Protein AF-A0A7V4NNM3-F1 (afdb_monomer_lite)

pLDDT: mean 89.46, std 8.43, range [30.0, 97.5]

Secondary structure (DSSP, 8-state):
----SPPTTS-SGGGTS-SGGGEEEEEPB-S-HHHHHHHHHHHHHS--TTSB-GGG---TTTSPPPPSS-TTS-HHHHHHHTS--TTTB-HHHHHHHTTS-HHHHHHHHHHHHH--GGGGGGGGGGEE--EETTEE-SB-EETTEEPEEEEEEEEE-TTS-EEEEEPPTT--PPP-----SSSEEEEEEEGGGS----TTGGGSSEEEEEEE--SS-----GGGGSTTT-HHHHHHHTTTTSPPP--SS---PPPSS---EETTEEHHHHHHHHHTTEEEE-SS----TTSBHHHHHHHHHTTSSS---HHHHHHHTT-GGGTTSBGGGS-HHHHHHHHHHHHHTT--SEEEEESTTTT--HHHHHHHHHHHHHHHHTT-EEEEE-S-HHHHHHH-SSEEEEETTEEEEEE-HHHHHHTT--SEEEEEEESSSPPPGGGGTTSTTEEEEEEETTEEEEEES-HHHHHHHHHHHHHHTT--EEEEEEE---HHHHHHHHHSSPPP--

Sequence (506 aa):
CHKPCTVSGGGKSEISKSLRDAIIYGPLFVADLKADLDQVEALLARDYSDRLQPHLRQDYSKKKSRPVLDPSRSLGSVIKMFTPSASEFTPAYNAWLKTIPTRILTLLFAVKRFAQPAWGSAWREHFTVDIINGAPGHQLKIDGRAIIASYLRVGVAADGAWRTYKLRQDFAPAVKVQMEDDITASVTVPTAWLPPLAYDVARQPAAKLAQNCEARLFQRPDDAVHRGQDKQAESDLAGENGSVFVSNFEPLTAADAGDVVVLGRRWATDAAAIRQRIGVALQETQLSEKLTVQETVALFRSFYRAGRAVGDVVAAVQLEEKRGARVGTLSGGQKQRLAVACALVGDPELLFLDEPTTGLDPQSRRQLWDLVEEFKGAGRSVVLTTHYMDEAERLCDRVAVVDHGQVIALGTPRELIASIGAAHIVHFRVEGAIPDATGFAALPGVRHARAAEGGVELAVAAVHETIPALLAELDRRALPLAQLTTHSPTLEDVFVSLTGRHLRDG

Radius of gyration: 37.38 Å; chains: 1; bounding box: 77×63×116 Å

Structure (mmCIF, N/CA/C/O backbone):
data_AF-A0A7V4NNM3-F1
#
_entry.id   AF-A0A7V4NNM3-F1
#
loop_
_atom_site.group_PDB
_atom_site.id
_atom_site.type_symbol
_atom_site.label_atom_id
_atom_site.label_alt_id
_atom_site.label_comp_id
_atom_site.label_asym_id
_atom_site.label_entity_id
_atom_site.label_seq_id
_atom_site.pdbx_PDB_ins_code
_atom_site.Cartn_x
_atom_site.Cartn_y
_atom_site.Cartn_z
_atom_site.occupancy
_atom_site.B_iso_or_equiv
_atom_site.auth_seq_id
_atom_site.auth_comp_id
_atom_site.auth_asym_id
_atom_site.auth_atom_id
_atom_site.pdbx_PDB_model_num
ATOM 1 N N . CYS A 1 1 ? 26.672 -15.758 -11.160 1.00 89.38 1 CYS A N 1
ATOM 2 C CA . CYS A 1 1 ? 27.548 -14.945 -10.287 1.00 89.38 1 CYS A CA 1
ATOM 3 C C . CYS A 1 1 ? 27.488 -15.512 -8.875 1.00 89.38 1 CYS A C 1
ATOM 5 O O . CYS A 1 1 ? 26.427 -16.001 -8.519 1.00 89.38 1 CYS A O 1
ATOM 7 N N . HIS A 1 2 ? 28.576 -15.422 -8.107 1.00 91.81 2 HIS A N 1
ATOM 8 C CA . HIS A 1 2 ? 28.672 -15.887 -6.716 1.00 91.81 2 HIS A CA 1
ATOM 9 C C . HIS A 1 2 ? 29.002 -14.685 -5.814 1.00 91.81 2 HIS A C 1
ATOM 11 O O . HIS A 1 2 ? 29.888 -13.904 -6.170 1.00 91.81 2 HIS A O 1
ATOM 17 N N . LYS A 1 3 ? 28.287 -14.502 -4.693 1.00 94.69 3 LYS A N 1
ATOM 18 C CA . LYS A 1 3 ? 28.455 -13.356 -3.772 1.00 94.69 3 LYS A CA 1
ATOM 19 C C . LYS A 1 3 ? 28.667 -13.829 -2.323 1.00 94.69 3 LYS A C 1
ATOM 21 O O . LYS A 1 3 ? 27.726 -13.804 -1.533 1.00 94.69 3 LYS A O 1
ATOM 26 N N . PRO A 1 4 ? 29.883 -14.286 -1.975 1.00 93.12 4 PRO A N 1
ATOM 27 C CA . PRO A 1 4 ? 30.187 -14.808 -0.646 1.00 93.12 4 PRO A CA 1
ATOM 28 C C . PRO A 1 4 ? 30.465 -13.694 0.374 1.00 93.12 4 PRO A C 1
ATOM 30 O O . PRO A 1 4 ? 30.670 -12.536 0.004 1.00 93.12 4 PRO A O 1
ATOM 33 N N . CYS A 1 5 ? 30.515 -14.068 1.658 1.00 92.44 5 CYS A N 1
ATOM 34 C CA . CYS A 1 5 ? 31.070 -13.270 2.764 1.00 92.44 5 CYS A CA 1
ATOM 35 C C . CYS A 1 5 ? 30.582 -11.810 2.811 1.00 92.44 5 CYS A C 1
ATOM 37 O O . CYS A 1 5 ? 31.355 -10.888 3.062 1.00 92.44 5 CYS A O 1
ATOM 39 N N . THR A 1 6 ? 29.299 -11.590 2.524 1.00 91.00 6 THR A N 1
ATOM 40 C CA . THR A 1 6 ? 28.697 -10.255 2.509 1.00 91.00 6 THR A CA 1
ATOM 41 C C . THR A 1 6 ? 28.012 -9.996 3.845 1.00 91.00 6 THR A C 1
ATOM 43 O O . THR A 1 6 ? 27.097 -10.726 4.215 1.00 91.00 6 THR A O 1
ATOM 46 N N . VAL A 1 7 ? 28.447 -8.955 4.559 1.00 88.06 7 VAL A N 1
ATOM 47 C CA . VAL A 1 7 ? 27.831 -8.532 5.828 1.00 88.06 7 VAL A CA 1
ATOM 48 C C . VAL A 1 7 ? 26.371 -8.109 5.639 1.00 88.06 7 VAL A C 1
ATOM 50 O O . VAL A 1 7 ? 25.954 -7.744 4.535 1.00 88.06 7 VAL A O 1
ATOM 53 N N . SER A 1 8 ? 25.597 -8.116 6.729 1.00 81.69 8 SER A N 1
ATOM 54 C CA . SER A 1 8 ? 24.226 -7.591 6.726 1.00 81.69 8 SER A CA 1
ATOM 55 C C . SER A 1 8 ? 24.191 -6.151 6.194 1.00 81.69 8 SER A C 1
ATOM 57 O O . SER A 1 8 ? 25.093 -5.358 6.462 1.00 81.69 8 SER A O 1
ATOM 59 N N . GLY A 1 9 ? 23.193 -5.835 5.365 1.00 83.88 9 GLY A N 1
ATOM 60 C CA . GLY A 1 9 ? 23.110 -4.570 4.622 1.00 83.88 9 GLY A CA 1
ATOM 61 C C . GLY A 1 9 ? 23.984 -4.494 3.357 1.00 83.88 9 GLY A C 1
ATOM 62 O O . GLY A 1 9 ? 23.737 -3.655 2.498 1.00 83.88 9 GLY A O 1
ATOM 63 N N . GLY A 1 10 ? 24.941 -5.408 3.155 1.00 85.00 10 GLY A N 1
ATOM 64 C CA . GLY A 1 10 ? 25.767 -5.480 1.937 1.00 85.00 10 GLY A CA 1
ATOM 65 C C . GLY A 1 10 ? 25.042 -6.046 0.702 1.00 85.00 10 GLY A C 1
ATOM 66 O O . GLY A 1 10 ? 25.626 -6.174 -0.383 1.00 85.00 10 GLY A O 1
ATOM 67 N N . GLY A 1 11 ? 23.768 -6.416 0.860 1.00 88.12 11 GLY A N 1
ATOM 68 C CA . GLY A 1 11 ? 22.876 -6.825 -0.221 1.00 88.12 11 GLY A CA 1
ATOM 69 C C . GLY A 1 11 ? 23.237 -8.167 -0.855 1.00 88.12 11 GLY A C 1
ATOM 70 O O . GLY A 1 11 ? 23.319 -8.249 -2.080 1.00 88.12 11 GLY A O 1
ATOM 71 N N . LYS A 1 12 ? 23.512 -9.210 -0.058 1.00 91.31 12 LYS A N 1
ATOM 72 C CA . LYS A 1 12 ? 23.773 -10.576 -0.560 1.00 91.31 12 LYS A CA 1
ATOM 73 C C . LYS A 1 12 ? 22.694 -11.012 -1.558 1.00 91.31 12 LYS A C 1
ATOM 75 O O . LYS A 1 12 ? 23.006 -11.243 -2.724 1.00 91.31 12 LYS A O 1
ATOM 80 N N . SER A 1 13 ? 21.435 -11.004 -1.126 1.00 86.25 13 SER A N 1
ATOM 81 C CA . SER A 1 13 ? 20.288 -11.479 -1.909 1.00 86.25 13 SER A CA 1
ATOM 82 C C . SER A 1 13 ? 19.902 -10.544 -3.069 1.00 86.25 13 SER A C 1
ATOM 84 O O . SER A 1 13 ? 19.242 -10.965 -4.015 1.00 86.25 13 SER A O 1
ATOM 86 N N . GLU A 1 14 ? 20.401 -9.300 -3.100 1.00 90.62 14 GLU A N 1
ATOM 87 C CA . GLU A 1 14 ? 20.203 -8.382 -4.240 1.00 90.62 14 GLU A CA 1
ATOM 88 C C . GLU A 1 14 ? 20.762 -8.951 -5.557 1.00 90.62 14 GLU A C 1
ATOM 90 O O . GLU A 1 14 ? 20.300 -8.614 -6.650 1.00 90.62 14 GLU A O 1
ATOM 95 N N . ILE A 1 15 ? 21.743 -9.863 -5.482 1.00 92.94 15 ILE A N 1
ATOM 96 C CA . ILE A 1 15 ? 22.307 -10.504 -6.673 1.00 92.94 15 ILE A CA 1
ATOM 97 C C . ILE A 1 15 ? 21.278 -11.350 -7.431 1.00 92.94 15 ILE A C 1
ATOM 99 O O . ILE A 1 15 ? 21.350 -11.418 -8.661 1.00 92.94 15 ILE A O 1
ATOM 103 N N . SER A 1 16 ? 20.294 -11.937 -6.744 1.00 90.88 16 SER A N 1
ATOM 104 C CA . SER A 1 16 ? 19.232 -12.760 -7.334 1.00 90.88 16 SER A CA 1
ATOM 105 C C . SER A 1 16 ? 17.906 -12.008 -7.499 1.00 90.88 16 SER A C 1
ATOM 107 O O . SER A 1 16 ? 17.182 -12.327 -8.439 1.00 90.88 16 SER A O 1
ATOM 109 N N . LYS A 1 17 ? 17.635 -10.945 -6.721 1.00 88.62 17 LYS A N 1
ATOM 110 C CA . LYS A 1 17 ? 16.397 -10.136 -6.821 1.00 88.62 17 LYS A CA 1
ATOM 111 C C . LYS A 1 17 ? 16.133 -9.547 -8.208 1.00 88.62 17 LYS A C 1
ATOM 113 O O . LYS A 1 17 ? 17.048 -9.112 -8.904 1.00 88.62 17 LYS A O 1
ATOM 118 N N . SER A 1 18 ? 14.875 -9.489 -8.624 1.00 88.19 18 SER A N 1
ATOM 119 C CA . SER A 1 18 ? 14.487 -8.921 -9.918 1.00 88.19 18 SER A CA 1
ATOM 120 C C . SER A 1 18 ? 14.916 -7.450 -10.051 1.00 88.19 18 SER A C 1
ATOM 122 O O . SER A 1 18 ? 14.634 -6.618 -9.199 1.00 88.19 18 SER A O 1
ATOM 124 N N . LEU A 1 19 ? 15.581 -7.105 -11.162 1.00 91.38 19 LEU A N 1
ATOM 125 C CA . LEU A 1 19 ? 15.876 -5.701 -11.483 1.00 91.38 19 LEU A CA 1
ATOM 126 C C . LEU A 1 19 ? 14.632 -4.971 -12.015 1.00 91.38 19 LEU A C 1
ATOM 128 O O . LEU A 1 19 ? 14.621 -3.745 -12.041 1.00 91.38 19 LEU A O 1
ATOM 132 N N . ARG A 1 20 ? 13.595 -5.697 -12.463 1.00 87.50 20 ARG A N 1
ATOM 133 C CA . ARG A 1 20 ? 12.397 -5.092 -13.071 1.00 87.50 20 ARG A CA 1
ATOM 134 C C . ARG A 1 20 ? 11.680 -4.165 -12.097 1.00 87.50 20 ARG A C 1
ATOM 136 O O . ARG A 1 20 ? 11.229 -3.108 -12.520 1.00 87.50 20 ARG A O 1
ATOM 143 N N . ASP A 1 21 ? 11.650 -4.531 -10.821 1.00 84.50 21 ASP A N 1
ATOM 144 C CA . ASP A 1 21 ? 10.957 -3.782 -9.769 1.00 84.50 21 ASP A CA 1
ATOM 145 C C . ASP A 1 21 ? 11.678 -2.476 -9.409 1.00 84.50 21 ASP A C 1
ATOM 147 O O . ASP A 1 21 ? 11.067 -1.535 -8.913 1.00 84.50 21 ASP A O 1
ATOM 151 N N . ALA A 1 22 ? 12.966 -2.368 -9.753 1.00 89.12 22 ALA A N 1
ATOM 152 C CA . ALA A 1 22 ? 13.746 -1.143 -9.611 1.00 89.12 22 ALA A CA 1
ATOM 153 C C . ALA A 1 22 ? 13.668 -0.218 -10.843 1.00 89.12 22 ALA A C 1
ATOM 155 O O . ALA A 1 22 ? 14.171 0.910 -10.789 1.00 89.12 22 ALA A O 1
ATOM 156 N N . ILE A 1 23 ? 13.085 -0.673 -11.963 1.00 91.81 23 ILE A N 1
ATOM 157 C CA . ILE A 1 23 ? 12.969 0.138 -13.180 1.00 91.81 23 ILE A CA 1
ATOM 158 C C . ILE A 1 23 ? 11.853 1.162 -13.012 1.00 91.81 23 ILE A C 1
ATOM 160 O O . ILE A 1 23 ? 10.683 0.833 -12.835 1.00 91.81 23 ILE A O 1
ATOM 164 N N . ILE A 1 24 ? 12.228 2.425 -13.167 1.00 93.00 24 ILE A N 1
ATOM 165 C CA . ILE A 1 24 ? 11.312 3.556 -13.197 1.00 93.00 24 ILE A CA 1
ATOM 166 C C . ILE A 1 24 ? 10.901 3.783 -14.650 1.00 93.00 24 ILE A C 1
ATOM 168 O O . ILE A 1 24 ? 11.754 3.921 -15.530 1.00 93.00 24 ILE A O 1
ATOM 172 N N . TYR A 1 25 ? 9.600 3.854 -14.906 1.00 92.25 25 TYR A N 1
ATOM 173 C CA . TYR A 1 25 ? 9.062 4.225 -16.211 1.00 92.25 25 TYR A CA 1
ATOM 174 C C . TYR A 1 25 ? 8.591 5.671 -16.157 1.00 92.25 25 TYR A C 1
ATOM 176 O O . TYR A 1 25 ? 7.799 6.040 -15.294 1.00 92.25 25 TYR A O 1
ATOM 184 N N . GLY A 1 26 ? 9.099 6.499 -17.063 1.00 92.50 26 GLY A N 1
ATOM 185 C CA . GLY A 1 26 ? 8.789 7.923 -17.077 1.00 92.50 26 GLY A CA 1
ATOM 186 C C . GLY A 1 26 ? 8.954 8.539 -18.458 1.00 92.50 26 GLY A C 1
ATOM 187 O O . GLY A 1 26 ? 9.427 7.870 -19.380 1.00 92.50 26 GLY A O 1
ATOM 188 N N . PRO A 1 27 ? 8.553 9.803 -18.634 1.00 92.62 27 PRO A N 1
ATOM 189 C CA . PRO A 1 27 ? 8.639 10.451 -19.929 1.00 92.62 27 PRO A CA 1
ATOM 190 C C . PRO A 1 27 ? 10.078 10.665 -20.390 1.00 92.62 27 PRO A C 1
ATOM 192 O O . PRO A 1 27 ? 10.969 10.940 -19.587 1.00 92.62 27 PRO A O 1
ATOM 195 N N . LEU A 1 28 ? 10.292 10.592 -21.702 1.00 93.12 28 LEU A N 1
ATOM 196 C CA . LEU A 1 28 ? 11.546 11.007 -22.311 1.00 93.12 28 LEU A CA 1
ATOM 197 C C . LEU A 1 28 ? 11.582 12.532 -22.458 1.00 93.12 28 LEU A C 1
ATOM 199 O O . LEU A 1 28 ? 10.676 13.112 -23.053 1.00 93.12 28 LEU A O 1
ATOM 203 N N . PHE A 1 29 ? 12.638 13.167 -21.949 1.00 91.56 29 PHE A N 1
ATOM 204 C CA . PHE A 1 29 ? 12.777 14.622 -21.970 1.00 91.56 29 PHE A CA 1
ATOM 205 C C . PHE A 1 29 ? 13.749 15.117 -23.048 1.00 91.56 29 PHE A C 1
ATOM 207 O O . PHE A 1 29 ? 14.771 14.480 -23.314 1.00 91.56 29 PHE A O 1
ATOM 214 N N . VAL A 1 30 ? 13.437 16.278 -23.623 1.00 94.31 30 VAL A N 1
ATOM 215 C CA . VAL A 1 30 ? 14.280 17.068 -24.532 1.00 94.31 30 VAL A CA 1
ATOM 216 C C . VAL A 1 30 ? 14.499 18.466 -23.958 1.00 94.31 30 VAL A C 1
ATOM 218 O O . VAL A 1 30 ? 13.657 18.972 -23.217 1.00 94.31 30 VAL A O 1
ATOM 221 N N . ALA A 1 31 ? 15.636 19.086 -24.275 1.00 92.62 31 ALA A N 1
ATOM 222 C CA . ALA A 1 31 ? 15.941 20.428 -23.780 1.00 92.62 31 ALA A CA 1
ATOM 223 C C . ALA A 1 31 ? 15.226 21.484 -24.633 1.00 92.62 31 ALA A C 1
ATOM 225 O O . ALA A 1 31 ? 14.390 22.223 -24.127 1.00 92.62 31 ALA A O 1
ATOM 226 N N . ASP A 1 32 ? 15.507 21.475 -25.935 1.00 94.88 32 ASP A N 1
ATOM 227 C CA . ASP A 1 32 ? 14.844 22.282 -26.956 1.00 94.88 32 ASP A CA 1
ATOM 228 C C . ASP A 1 32 ? 14.582 21.363 -28.146 1.00 94.88 32 ASP A C 1
ATOM 230 O O . ASP A 1 32 ? 15.518 20.937 -28.823 1.00 94.88 32 ASP A O 1
ATOM 234 N N . LEU A 1 33 ? 13.315 21.020 -28.389 1.00 95.44 33 LEU A N 1
ATOM 235 C CA . LEU A 1 33 ? 12.968 20.050 -29.424 1.00 95.44 33 LEU A CA 1
ATOM 236 C C . LEU A 1 33 ? 13.499 20.464 -30.802 1.00 95.44 33 LEU A C 1
ATOM 238 O O . LEU A 1 33 ? 14.000 19.615 -31.537 1.00 95.44 33 LEU A O 1
ATOM 242 N N . LYS A 1 34 ? 13.392 21.747 -31.163 1.00 95.00 34 LYS A N 1
ATOM 243 C CA . LYS A 1 34 ? 13.768 22.214 -32.498 1.00 95.00 34 LYS A CA 1
ATOM 244 C C . LYS A 1 34 ? 15.278 22.111 -32.679 1.00 95.00 34 LYS A C 1
ATOM 246 O O . LYS A 1 34 ? 15.725 21.448 -33.612 1.00 95.00 34 LYS A O 1
ATOM 251 N N . ALA A 1 35 ? 16.041 22.700 -31.759 1.00 96.25 35 ALA A N 1
ATOM 252 C CA . ALA A 1 35 ? 17.501 22.688 -31.818 1.00 96.25 35 ALA A CA 1
ATOM 253 C C . ALA A 1 35 ? 18.083 21.268 -31.687 1.00 96.25 35 ALA A C 1
ATOM 255 O O . ALA A 1 35 ? 19.130 20.955 -32.262 1.00 96.25 35 ALA A O 1
ATOM 256 N N . ASP A 1 36 ? 17.411 20.394 -30.936 1.00 97.19 36 ASP A N 1
ATOM 257 C CA . ASP A 1 36 ? 17.840 19.012 -30.745 1.00 97.19 36 ASP A CA 1
ATOM 258 C C . ASP A 1 36 ? 17.558 18.157 -31.984 1.00 97.19 36 ASP A C 1
ATOM 260 O O . ASP A 1 36 ? 18.411 17.361 -32.384 1.00 97.19 36 ASP A O 1
ATOM 264 N N . LEU A 1 37 ? 16.403 18.346 -32.633 1.00 96.88 37 LEU A N 1
ATOM 265 C CA . LEU A 1 37 ? 16.076 17.673 -33.890 1.00 96.88 37 LEU A CA 1
ATOM 266 C C . LEU A 1 37 ? 16.974 18.129 -35.044 1.00 96.88 37 LEU A C 1
ATOM 268 O O . LEU A 1 37 ? 17.364 17.285 -35.843 1.00 96.88 37 LEU A O 1
ATOM 272 N N . ASP A 1 38 ? 17.370 19.404 -35.097 1.00 97.12 38 ASP A N 1
ATOM 273 C CA . ASP A 1 38 ? 18.313 19.909 -36.110 1.00 97.12 38 ASP A CA 1
ATOM 274 C C . ASP A 1 38 ? 19.670 19.190 -36.016 1.00 97.12 38 ASP A C 1
ATOM 276 O O . ASP A 1 38 ? 20.254 18.772 -37.018 1.00 97.12 38 ASP A O 1
ATOM 280 N N . GLN A 1 39 ? 20.155 18.964 -34.791 1.00 97.44 39 GLN A N 1
ATOM 281 C CA . GLN A 1 39 ? 21.373 18.187 -34.564 1.00 97.44 39 GLN A CA 1
ATOM 282 C C . GLN A 1 39 ? 21.190 16.713 -34.931 1.00 97.44 39 GLN A C 1
ATOM 284 O O . GLN A 1 39 ? 22.080 16.121 -35.538 1.00 97.44 39 GLN A O 1
ATOM 289 N N . VAL A 1 40 ? 20.048 16.107 -34.591 1.00 97.25 40 VAL A N 1
ATOM 290 C CA . VAL A 1 40 ? 19.744 14.723 -34.987 1.00 97.25 40 VAL A CA 1
ATOM 291 C C . VAL A 1 40 ? 19.705 14.586 -36.506 1.00 97.25 40 VAL A C 1
ATOM 293 O O . VAL A 1 40 ? 20.290 13.649 -37.040 1.00 97.25 40 VAL A O 1
ATOM 296 N N . GLU A 1 41 ? 19.085 15.524 -37.211 1.00 96.38 41 GLU A N 1
ATOM 297 C CA . GLU A 1 41 ? 19.010 15.545 -38.669 1.00 96.38 41 GLU A CA 1
ATOM 298 C C . GLU A 1 41 ? 20.401 15.630 -39.313 1.00 96.38 41 GLU A C 1
ATOM 300 O O . GLU A 1 41 ? 20.710 14.848 -40.215 1.00 96.38 41 GLU A O 1
ATOM 305 N N . ALA A 1 42 ? 21.294 16.464 -38.770 1.00 96.38 42 ALA A N 1
ATOM 306 C CA . ALA A 1 42 ? 22.690 16.515 -39.201 1.00 96.38 42 ALA A CA 1
ATOM 307 C C . ALA A 1 42 ? 23.422 15.172 -39.005 1.00 96.38 42 ALA A C 1
ATOM 309 O O . ALA A 1 42 ? 24.207 14.759 -39.862 1.00 96.38 42 ALA A O 1
ATOM 310 N N . LEU A 1 43 ? 23.149 14.450 -37.909 1.00 96.62 43 LEU A N 1
ATOM 311 C CA . LEU A 1 43 ? 23.678 13.095 -37.710 1.00 96.62 43 LEU A CA 1
ATOM 312 C C . LEU A 1 43 ? 23.086 12.110 -38.728 1.00 96.62 43 LEU A C 1
ATOM 314 O O . LEU A 1 43 ? 23.807 11.290 -39.285 1.00 96.62 43 LEU A O 1
ATOM 318 N N . LEU A 1 44 ? 21.789 12.183 -39.016 1.00 94.94 44 LEU A N 1
ATOM 319 C CA . LEU A 1 44 ? 21.147 11.297 -39.990 1.00 94.94 44 LEU A CA 1
ATOM 320 C C . LEU A 1 44 ? 21.673 11.502 -41.421 1.00 94.94 44 LEU A C 1
ATOM 322 O O . LEU A 1 44 ? 21.756 10.526 -42.170 1.00 94.94 44 LEU A O 1
ATOM 326 N N . ALA A 1 45 ? 22.050 12.733 -41.774 1.00 92.75 45 ALA A N 1
ATOM 327 C CA . ALA A 1 45 ? 22.563 13.104 -43.092 1.00 92.75 45 ALA A CA 1
ATOM 328 C C . ALA A 1 45 ? 24.066 12.820 -43.296 1.00 92.75 45 ALA A C 1
ATOM 330 O O . ALA A 1 45 ? 24.530 12.777 -44.437 1.00 92.75 45 ALA A O 1
ATOM 331 N N . ARG A 1 46 ? 24.846 12.626 -42.221 1.00 92.88 46 ARG A N 1
ATOM 332 C CA . ARG A 1 46 ? 26.300 12.402 -42.304 1.00 92.88 46 ARG A CA 1
ATOM 333 C C . ARG A 1 46 ? 26.631 11.092 -43.035 1.00 92.88 46 ARG A C 1
ATOM 335 O O . ARG A 1 46 ? 26.065 10.041 -42.741 1.00 92.88 46 ARG A O 1
ATOM 342 N N . ASP A 1 47 ? 27.637 11.115 -43.914 1.00 89.94 47 ASP A N 1
ATOM 343 C CA . ASP A 1 47 ? 28.244 9.883 -44.437 1.00 89.94 47 ASP A CA 1
ATOM 344 C C . ASP A 1 47 ? 29.136 9.233 -43.370 1.00 89.94 47 ASP A C 1
ATOM 346 O O . ASP A 1 47 ? 30.018 9.864 -42.795 1.00 89.94 47 ASP A O 1
ATOM 350 N N . TYR A 1 48 ? 28.904 7.952 -43.098 1.00 91.81 48 TYR A N 1
ATOM 351 C CA . TYR A 1 48 ? 29.601 7.169 -42.078 1.00 91.81 48 TYR A CA 1
ATOM 352 C C . TYR A 1 48 ? 30.642 6.201 -42.646 1.00 91.81 48 TYR A C 1
ATOM 354 O O . TYR A 1 48 ? 31.079 5.293 -41.932 1.00 91.81 48 TYR A O 1
ATOM 362 N N . SER A 1 49 ? 31.009 6.322 -43.920 1.00 88.50 49 SER A N 1
ATOM 363 C CA . SER A 1 49 ? 31.960 5.418 -44.583 1.00 88.50 49 SER A CA 1
ATOM 364 C C . SER A 1 49 ? 33.386 5.522 -44.011 1.00 88.50 49 SER A C 1
ATOM 366 O O . SER A 1 49 ? 34.143 4.548 -44.022 1.00 88.50 49 SER A O 1
ATOM 368 N N . ASP A 1 50 ? 33.725 6.661 -43.406 1.00 89.69 50 ASP A N 1
ATOM 369 C CA . ASP A 1 50 ? 35.018 6.958 -42.778 1.00 89.69 50 ASP A CA 1
ATOM 370 C C . ASP A 1 50 ? 35.220 6.329 -41.384 1.00 89.69 50 ASP A C 1
ATOM 372 O O . ASP A 1 50 ? 36.359 6.245 -40.909 1.00 89.69 50 ASP A O 1
ATOM 376 N N . ARG A 1 51 ? 34.139 5.859 -40.740 1.00 92.62 51 ARG A N 1
ATOM 377 C CA . ARG A 1 51 ? 34.117 5.484 -39.313 1.00 92.62 51 ARG A CA 1
ATOM 378 C C . ARG A 1 51 ? 35.064 4.344 -38.938 1.00 92.62 51 ARG A C 1
ATOM 380 O O . ARG A 1 51 ? 35.675 4.383 -37.874 1.00 92.62 51 ARG A O 1
ATOM 387 N N . LEU A 1 52 ? 35.150 3.311 -39.780 1.00 92.94 52 LEU A N 1
ATOM 388 C CA . LEU A 1 52 ? 35.867 2.069 -39.474 1.00 92.94 52 LEU A CA 1
ATOM 389 C C . LEU A 1 52 ? 37.369 2.243 -39.684 1.00 92.94 52 LEU A C 1
ATOM 391 O O . LEU A 1 52 ? 37.794 2.950 -40.606 1.00 92.94 52 LEU A O 1
ATOM 395 N N . GLN A 1 53 ? 38.160 1.544 -38.870 1.00 91.81 53 GLN A N 1
ATOM 396 C CA . GLN A 1 53 ? 39.596 1.390 -39.102 1.00 91.81 53 GLN A CA 1
ATOM 397 C C . GLN A 1 53 ? 39.862 0.871 -40.527 1.00 91.81 53 GLN A C 1
ATOM 399 O O . GLN A 1 53 ? 39.082 0.047 -41.007 1.00 91.81 53 GLN A O 1
ATOM 404 N N . PRO A 1 54 ? 40.943 1.298 -41.213 1.00 89.62 54 PRO A N 1
ATOM 405 C CA . PRO A 1 54 ? 41.180 0.954 -42.619 1.00 89.62 54 PRO A CA 1
ATOM 406 C C . PRO A 1 54 ? 41.087 -0.544 -42.935 1.00 89.62 54 PRO A C 1
ATOM 408 O O . PRO A 1 54 ? 40.475 -0.914 -43.929 1.00 89.62 54 PRO A O 1
ATOM 411 N N . HIS A 1 55 ? 41.604 -1.400 -42.049 1.00 88.44 55 HIS A N 1
ATOM 412 C CA . HIS A 1 55 ? 41.587 -2.860 -42.199 1.00 88.44 55 HIS A CA 1
ATOM 413 C C . HIS A 1 55 ? 40.205 -3.509 -41.977 1.00 88.44 55 HIS A C 1
ATOM 415 O O . HIS A 1 55 ? 40.020 -4.675 -42.306 1.00 88.44 55 HIS A O 1
ATOM 421 N N . LEU A 1 56 ? 39.235 -2.771 -41.426 1.00 88.31 56 LEU A N 1
ATOM 422 C CA . LEU A 1 56 ? 37.848 -3.213 -41.222 1.00 88.31 56 LEU A CA 1
ATOM 423 C C . LEU A 1 56 ? 36.880 -2.602 -42.245 1.00 88.31 56 LEU A C 1
ATOM 425 O O . LEU A 1 56 ? 35.68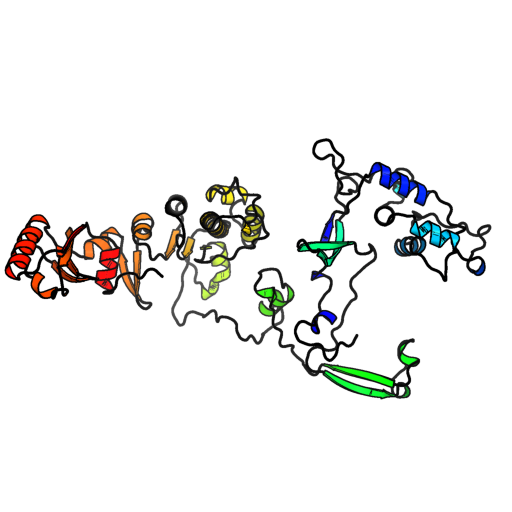7 -2.916 -42.227 1.00 88.31 56 LEU A O 1
ATOM 429 N N . ARG A 1 57 ? 37.350 -1.687 -43.107 1.00 85.00 57 ARG A N 1
ATOM 430 C CA . ARG A 1 57 ? 36.494 -1.010 -44.089 1.00 85.00 57 ARG A CA 1
ATOM 431 C C . ARG A 1 57 ? 36.016 -1.997 -45.148 1.00 85.00 57 ARG A C 1
ATOM 433 O O . ARG A 1 57 ? 36.778 -2.803 -45.668 1.00 85.00 57 ARG A O 1
ATOM 440 N N . GLN A 1 58 ? 34.733 -1.897 -45.478 1.00 80.00 58 GLN A N 1
ATOM 441 C CA . GLN A 1 58 ? 34.161 -2.608 -46.616 1.00 80.00 58 GLN A CA 1
ATOM 442 C C . GLN A 1 58 ? 34.530 -1.883 -47.911 1.00 80.00 58 GLN A C 1
ATOM 444 O O . GLN A 1 58 ? 34.791 -0.679 -47.907 1.00 80.00 58 GLN A O 1
ATOM 449 N N . ASP A 1 59 ? 34.502 -2.608 -49.027 1.00 78.31 59 ASP A N 1
ATOM 450 C CA . ASP A 1 59 ? 34.580 -1.996 -50.349 1.00 78.31 59 ASP A CA 1
ATOM 451 C C . ASP A 1 59 ? 33.280 -1.223 -50.633 1.00 78.31 59 ASP A C 1
ATOM 453 O O . ASP A 1 59 ? 32.275 -1.773 -51.098 1.00 78.31 59 ASP A O 1
ATOM 457 N N . TYR A 1 60 ? 33.290 0.070 -50.309 1.00 78.38 60 TYR A N 1
ATOM 458 C CA . TYR A 1 60 ? 32.124 0.941 -50.442 1.00 78.38 60 TYR A CA 1
ATOM 459 C C . TYR A 1 60 ? 31.727 1.219 -51.898 1.00 78.38 60 TYR A C 1
ATOM 461 O O . TYR A 1 60 ? 30.608 1.679 -52.128 1.00 78.38 60 TYR A O 1
ATOM 469 N N . SER A 1 61 ? 32.583 0.883 -52.875 1.00 72.69 61 SER A N 1
ATOM 470 C CA . SER A 1 61 ? 32.213 0.897 -54.297 1.00 72.69 61 SER A CA 1
ATOM 471 C C . SER A 1 61 ? 31.234 -0.233 -54.646 1.00 72.69 61 SER A C 1
ATOM 473 O O . SER A 1 61 ? 30.387 -0.071 -55.522 1.00 72.69 61 SER A O 1
ATOM 475 N N . LYS A 1 62 ? 31.288 -1.350 -53.905 1.00 73.38 62 LYS A N 1
ATOM 476 C CA . LYS A 1 62 ? 30.417 -2.525 -54.078 1.00 73.38 62 LYS A CA 1
ATOM 477 C C . LYS A 1 62 ? 29.240 -2.546 -53.108 1.00 73.38 62 LYS A C 1
ATOM 479 O O . LYS A 1 62 ? 28.184 -3.081 -53.434 1.00 73.38 62 LYS A O 1
ATOM 484 N N . LYS A 1 63 ? 29.402 -1.985 -51.905 1.00 72.12 63 LYS A N 1
ATOM 485 C CA . LYS A 1 63 ? 28.355 -1.956 -50.875 1.00 72.12 63 LYS A CA 1
ATOM 486 C C . LYS A 1 63 ? 28.390 -0.646 -50.093 1.00 72.12 63 LYS A C 1
ATOM 488 O O . LYS A 1 63 ? 29.186 -0.487 -49.171 1.00 72.12 63 LYS A O 1
ATOM 493 N N . LYS A 1 64 ? 27.494 0.285 -50.435 1.00 77.06 64 LYS A N 1
ATOM 494 C CA . LYS A 1 64 ? 27.372 1.571 -49.730 1.00 77.06 64 LYS A CA 1
ATOM 495 C C . LYS A 1 64 ? 27.071 1.361 -48.243 1.00 77.06 64 LYS A C 1
ATOM 497 O O . LYS A 1 64 ? 26.355 0.432 -47.855 1.00 77.06 64 LYS A O 1
ATOM 502 N N . SER A 1 65 ? 27.598 2.248 -47.397 1.00 80.06 65 SER A N 1
ATOM 503 C CA . SER A 1 65 ? 27.233 2.257 -45.982 1.00 80.06 65 SER A CA 1
ATOM 504 C C . SER A 1 65 ? 25.736 2.529 -45.845 1.00 80.06 65 SER A C 1
ATOM 506 O O . SER A 1 65 ? 25.233 3.535 -46.335 1.00 80.06 65 SER A O 1
ATOM 508 N N . ARG A 1 66 ? 25.029 1.642 -45.139 1.00 86.81 66 ARG A N 1
ATOM 509 C CA . ARG A 1 66 ? 23.598 1.821 -44.866 1.00 86.81 66 ARG A CA 1
ATOM 510 C C . ARG A 1 66 ? 23.342 3.141 -44.115 1.00 86.81 66 ARG A C 1
ATOM 512 O O . ARG A 1 66 ? 24.149 3.474 -43.233 1.00 86.81 66 ARG A O 1
ATOM 519 N N . PRO A 1 67 ? 22.246 3.861 -44.405 1.00 90.31 67 PRO A N 1
ATOM 520 C CA . PRO A 1 67 ? 21.788 4.993 -43.601 1.00 90.31 67 PRO A CA 1
ATOM 521 C C . PRO A 1 67 ? 21.449 4.601 -42.157 1.00 90.31 67 PRO A C 1
ATOM 523 O O . PRO A 1 67 ? 21.294 3.423 -41.826 1.00 90.31 67 PRO A O 1
ATOM 526 N N . VAL A 1 68 ? 21.330 5.585 -41.264 1.00 92.75 68 VAL A N 1
ATOM 527 C CA . VAL A 1 68 ? 20.970 5.338 -39.855 1.00 92.75 68 VAL A CA 1
ATOM 528 C C . VAL A 1 68 ? 19.532 4.812 -39.730 1.00 92.75 68 VAL A C 1
ATOM 530 O O . VAL A 1 68 ? 19.311 3.793 -39.069 1.00 92.75 68 VAL A O 1
ATOM 533 N N . LEU A 1 69 ? 18.568 5.438 -40.414 1.00 92.62 69 LEU A N 1
ATOM 534 C CA . LEU A 1 69 ? 17.152 5.038 -40.377 1.00 92.62 69 LEU A CA 1
ATOM 535 C C . LEU A 1 69 ? 16.807 3.829 -41.257 1.00 92.62 69 LEU A C 1
ATOM 537 O O . LEU A 1 69 ? 15.677 3.362 -41.203 1.00 92.62 69 LEU A O 1
ATOM 541 N N . ASP A 1 70 ? 17.777 3.258 -41.977 1.00 90.81 70 ASP A N 1
ATOM 542 C CA . ASP A 1 70 ? 17.579 2.059 -42.800 1.00 90.81 70 ASP A CA 1
ATOM 543 C C . ASP A 1 70 ? 16.886 0.936 -41.991 1.00 90.81 70 ASP A C 1
ATOM 545 O O . ASP A 1 70 ? 17.410 0.550 -40.935 1.00 90.81 70 ASP A O 1
ATOM 549 N N . PRO A 1 71 ? 15.732 0.401 -42.438 1.00 88.44 71 PRO A N 1
ATOM 550 C CA . PRO A 1 71 ? 14.981 -0.612 -41.690 1.00 88.44 71 PRO A CA 1
ATOM 551 C C . PRO A 1 71 ? 15.774 -1.898 -41.419 1.00 88.44 71 PRO A C 1
ATOM 553 O O . PRO A 1 71 ? 15.560 -2.556 -40.405 1.00 88.44 71 PRO A O 1
ATOM 556 N N . SER A 1 72 ? 16.747 -2.232 -42.275 1.00 89.94 72 SER A N 1
ATOM 557 C CA . SER A 1 72 ? 17.637 -3.388 -42.097 1.00 89.94 72 SER A CA 1
ATOM 558 C C . SER A 1 72 ? 18.740 -3.155 -41.055 1.00 89.94 72 SER A C 1
ATOM 560 O O . SER A 1 72 ? 19.464 -4.087 -40.681 1.00 89.94 72 SER A O 1
ATOM 562 N N . ARG A 1 73 ? 18.939 -1.911 -40.600 1.00 91.25 73 ARG A N 1
ATOM 563 C CA . ARG A 1 73 ? 19.889 -1.573 -39.536 1.00 91.25 73 ARG A CA 1
ATOM 564 C C . ARG A 1 73 ? 19.170 -1.581 -38.190 1.00 91.25 73 ARG A C 1
ATOM 566 O O . ARG A 1 73 ? 18.316 -0.740 -37.934 1.00 91.25 73 ARG A O 1
ATOM 573 N N . SER A 1 74 ? 19.559 -2.498 -37.307 1.00 92.69 74 SER A N 1
ATOM 574 C CA . SER A 1 74 ? 18.984 -2.595 -35.962 1.00 92.69 74 SER A CA 1
ATOM 575 C C . SER A 1 74 ? 19.346 -1.392 -35.086 1.00 92.69 74 SER A C 1
ATOM 577 O O . SER A 1 74 ? 20.392 -0.762 -35.264 1.00 92.69 74 SER A O 1
ATOM 579 N N . LEU A 1 75 ? 18.508 -1.113 -34.084 1.00 93.38 75 LEU A N 1
ATOM 580 C CA . LEU A 1 75 ? 18.779 -0.095 -33.067 1.00 93.38 75 LEU A CA 1
ATOM 581 C C . LEU A 1 75 ? 20.118 -0.339 -32.354 1.00 93.38 75 LEU A C 1
ATOM 583 O O . LEU A 1 75 ? 20.916 0.584 -32.226 1.00 93.38 75 LEU A O 1
ATOM 587 N N . GLY A 1 76 ? 20.410 -1.587 -31.974 1.00 92.62 76 GLY A N 1
ATOM 588 C CA . GLY A 1 76 ? 21.684 -1.948 -31.345 1.00 92.62 76 GLY A CA 1
ATOM 589 C C . GLY A 1 76 ? 22.897 -1.651 -32.236 1.00 92.62 76 GLY A C 1
ATOM 590 O O . GLY A 1 76 ? 23.912 -1.152 -31.754 1.00 92.62 76 GLY A O 1
ATOM 591 N N . SER A 1 77 ? 22.786 -1.863 -33.555 1.00 92.38 77 SER A N 1
ATOM 592 C CA . SER A 1 77 ? 23.842 -1.479 -34.501 1.00 92.38 77 SER A CA 1
ATOM 593 C C . SER A 1 77 ? 24.020 0.037 -34.589 1.00 92.38 77 SER A C 1
ATOM 595 O O . SER A 1 77 ? 25.151 0.483 -34.769 1.00 92.38 77 SER A O 1
ATOM 597 N N . VAL A 1 78 ? 22.942 0.823 -34.487 1.00 94.94 78 VAL A N 1
ATOM 598 C CA . VAL A 1 78 ? 23.034 2.290 -34.428 1.00 94.94 78 VAL A CA 1
ATOM 599 C C . VAL A 1 78 ? 23.707 2.714 -33.126 1.00 94.94 78 VAL A C 1
ATOM 601 O O . VAL A 1 78 ? 24.682 3.450 -33.176 1.00 94.94 78 VAL A O 1
ATOM 604 N N . ILE A 1 79 ? 23.286 2.184 -31.975 1.00 94.44 79 ILE A N 1
ATOM 605 C CA . ILE A 1 79 ? 23.935 2.469 -30.684 1.00 94.44 79 ILE A CA 1
ATOM 606 C C . ILE A 1 79 ? 25.436 2.161 -30.760 1.00 94.44 79 ILE A C 1
ATOM 608 O O . ILE A 1 79 ? 26.252 2.993 -30.367 1.00 94.44 79 ILE A O 1
ATOM 612 N N . LYS A 1 80 ? 25.815 1.018 -31.348 1.00 93.44 80 LYS A N 1
ATOM 613 C CA . LYS A 1 80 ? 27.220 0.651 -31.572 1.00 93.44 80 LYS A CA 1
ATOM 614 C C . LYS A 1 80 ? 27.966 1.684 -32.421 1.00 93.44 80 LYS A C 1
ATOM 616 O O . LYS A 1 80 ? 29.075 2.058 -32.068 1.00 93.44 80 LYS A O 1
ATOM 621 N N . MET A 1 81 ? 27.367 2.174 -33.509 1.00 94.56 81 MET A N 1
ATOM 622 C CA . MET A 1 81 ? 27.975 3.211 -34.359 1.00 94.56 81 MET A CA 1
ATOM 623 C C . MET A 1 81 ? 28.248 4.525 -33.627 1.00 94.56 81 MET A C 1
ATOM 625 O O . MET A 1 81 ? 29.145 5.258 -34.038 1.00 94.56 81 MET A O 1
ATOM 629 N N . PHE A 1 82 ? 27.488 4.818 -32.574 1.00 96.12 82 PHE A N 1
ATOM 630 C CA . PHE A 1 82 ? 27.620 6.031 -31.769 1.00 96.12 82 PHE A CA 1
ATOM 631 C C . PHE A 1 82 ? 28.241 5.778 -30.387 1.00 96.12 82 PHE A C 1
ATOM 633 O O . PHE A 1 82 ? 28.174 6.636 -29.512 1.00 96.12 82 PHE A O 1
ATOM 640 N N . THR A 1 83 ? 28.862 4.612 -30.181 1.00 94.50 83 THR A N 1
ATOM 641 C CA . THR A 1 83 ? 29.598 4.278 -28.955 1.00 94.50 83 THR A CA 1
ATOM 642 C C . THR A 1 83 ? 31.086 4.171 -29.288 1.00 94.50 83 THR A C 1
ATOM 644 O O . THR A 1 83 ? 31.436 3.337 -30.119 1.00 94.50 83 THR A O 1
ATOM 647 N N . PRO A 1 84 ? 31.978 4.975 -28.680 1.00 95.50 84 PRO A N 1
ATOM 648 C CA . PRO A 1 84 ? 33.404 4.930 -28.997 1.00 95.50 84 PRO A CA 1
ATOM 649 C C . PRO A 1 84 ? 34.007 3.523 -28.871 1.00 95.50 84 PRO A C 1
ATOM 651 O O . PRO A 1 84 ? 33.751 2.815 -27.898 1.00 95.50 84 PRO A O 1
ATOM 654 N N . SER A 1 85 ? 34.838 3.134 -29.839 1.00 95.12 85 SER A N 1
ATOM 655 C CA . SER A 1 85 ? 35.533 1.842 -29.862 1.00 95.12 85 SER A CA 1
ATOM 656 C C . SER A 1 85 ? 36.922 2.005 -30.467 1.00 95.12 85 SER A C 1
ATOM 658 O O . SER A 1 85 ? 37.061 2.361 -31.639 1.00 95.12 85 SER A O 1
ATOM 660 N N . ALA A 1 86 ? 37.960 1.747 -29.670 1.00 92.12 86 ALA A N 1
ATOM 661 C CA . ALA A 1 86 ? 39.348 1.846 -30.120 1.00 92.12 86 ALA A CA 1
ATOM 662 C C . ALA A 1 86 ? 39.726 0.736 -31.118 1.00 92.12 86 ALA A C 1
ATOM 664 O O . ALA A 1 86 ? 40.568 0.955 -31.986 1.00 92.12 86 ALA A O 1
ATOM 665 N N . SER A 1 87 ? 39.090 -0.435 -31.011 1.00 92.50 87 SER A N 1
ATOM 666 C CA . SER A 1 87 ? 39.345 -1.583 -31.885 1.00 92.50 87 SER A CA 1
ATOM 667 C C . SER A 1 87 ? 38.641 -1.472 -33.237 1.00 92.50 87 SER A C 1
ATOM 669 O O . SER A 1 87 ? 39.169 -1.953 -34.233 1.00 92.50 87 SER A O 1
ATOM 671 N N . GLU A 1 88 ? 37.468 -0.831 -33.297 1.00 92.75 88 GLU A N 1
ATOM 672 C CA . GLU A 1 88 ? 36.654 -0.796 -34.520 1.00 92.75 88 GLU A CA 1
ATOM 673 C C . GLU A 1 88 ? 36.716 0.534 -35.277 1.00 92.75 88 GLU A C 1
ATOM 675 O O . GLU A 1 88 ? 36.642 0.542 -36.510 1.00 92.75 88 GLU A O 1
ATOM 680 N N . PHE A 1 89 ? 36.852 1.662 -34.571 1.00 95.94 89 PHE A N 1
ATOM 681 C CA . PHE A 1 89 ? 36.708 2.995 -35.159 1.00 95.94 89 PHE A CA 1
ATOM 682 C C . PHE A 1 89 ? 38.005 3.794 -35.199 1.00 95.94 89 PHE A C 1
ATOM 684 O O . PHE A 1 89 ? 38.877 3.641 -34.344 1.00 95.94 89 PHE A O 1
ATOM 691 N N . THR A 1 90 ? 38.116 4.682 -36.191 1.00 96.00 90 THR A N 1
ATOM 692 C CA . THR A 1 90 ? 39.281 5.564 -36.341 1.00 96.00 90 THR A CA 1
ATOM 693 C C . THR A 1 90 ? 39.411 6.534 -35.155 1.00 96.00 90 THR A C 1
ATOM 695 O O . THR A 1 90 ? 38.401 6.917 -34.551 1.00 96.00 90 THR A O 1
ATOM 698 N N . PRO A 1 91 ? 40.632 6.999 -34.818 1.00 96.25 91 PRO A N 1
ATOM 699 C CA . PRO A 1 91 ? 40.826 7.989 -33.756 1.00 96.25 91 PRO A CA 1
ATOM 700 C C . PRO A 1 91 ? 40.028 9.280 -33.984 1.00 96.25 91 PRO A C 1
ATOM 702 O O . PRO A 1 91 ? 39.414 9.790 -33.050 1.00 96.25 91 PRO A O 1
ATOM 705 N N . ALA A 1 92 ? 39.971 9.758 -35.233 1.00 96.69 92 ALA A N 1
ATOM 706 C CA . ALA A 1 92 ? 39.209 10.948 -35.609 1.00 96.69 92 ALA A CA 1
ATOM 707 C C . ALA A 1 92 ? 37.699 10.766 -35.377 1.00 96.69 92 ALA A C 1
ATOM 709 O O . ALA A 1 92 ? 37.056 11.639 -34.796 1.00 96.69 92 ALA A O 1
ATOM 710 N N . TYR A 1 93 ? 37.139 9.610 -35.753 1.00 96.38 93 TYR A N 1
ATOM 711 C CA . TYR A 1 93 ? 35.726 9.313 -35.516 1.00 96.38 93 TYR A CA 1
ATOM 712 C C . TYR A 1 93 ? 35.410 9.192 -34.020 1.00 96.38 93 TYR A C 1
ATOM 714 O O . TYR A 1 93 ? 34.422 9.749 -33.554 1.00 96.38 93 TYR A O 1
ATOM 722 N N . ASN A 1 94 ? 36.275 8.535 -33.241 1.00 96.81 94 ASN A N 1
ATOM 723 C CA . ASN A 1 94 ? 36.118 8.448 -31.787 1.00 96.81 94 ASN A CA 1
ATOM 724 C C . ASN A 1 94 ? 36.209 9.821 -31.101 1.00 96.81 94 ASN A C 1
ATOM 726 O O . ASN A 1 94 ? 35.489 10.062 -30.133 1.00 96.81 94 ASN A O 1
ATOM 730 N N . ALA A 1 95 ? 37.078 10.717 -31.579 1.00 96.88 95 ALA A N 1
ATOM 731 C CA . ALA A 1 95 ? 37.158 12.088 -31.080 1.00 96.88 95 ALA A CA 1
ATOM 732 C C . ALA A 1 95 ? 35.873 12.868 -31.391 1.00 96.88 95 ALA A C 1
ATOM 734 O O . ALA A 1 95 ? 35.324 13.503 -30.496 1.00 96.88 95 ALA A O 1
ATOM 735 N N . TRP A 1 96 ? 35.350 12.745 -32.615 1.00 96.62 96 TRP A N 1
ATOM 736 C CA . TRP A 1 96 ? 34.070 13.336 -33.011 1.00 96.62 96 TRP A CA 1
ATOM 737 C C . TRP A 1 96 ? 32.887 12.782 -32.206 1.00 96.62 96 TRP A C 1
ATOM 739 O O . TRP A 1 96 ? 32.070 13.550 -31.720 1.00 96.62 96 TRP A O 1
ATOM 749 N N . LEU A 1 97 ? 32.812 11.469 -31.968 1.00 96.75 97 LEU A N 1
ATOM 750 C CA . LEU A 1 97 ? 31.739 10.884 -31.155 1.00 96.75 97 LEU A CA 1
ATOM 751 C C . LEU A 1 97 ? 31.661 11.495 -29.749 1.00 96.75 97 LEU A C 1
ATOM 753 O O . LEU A 1 97 ? 30.566 11.675 -29.223 1.00 96.75 97 LEU A O 1
ATOM 757 N N . LYS A 1 98 ? 32.808 11.832 -29.148 1.00 95.44 98 LYS A N 1
ATOM 758 C CA . LYS A 1 98 ? 32.873 12.450 -27.814 1.00 95.44 98 LYS A CA 1
ATOM 759 C C . LYS A 1 98 ? 32.345 13.885 -27.782 1.00 95.44 98 LYS A C 1
ATOM 761 O O . LYS A 1 98 ? 32.055 14.372 -26.694 1.00 95.44 98 LYS A O 1
ATOM 766 N N . THR A 1 99 ? 32.223 14.559 -28.927 1.00 96.88 99 THR A N 1
ATOM 767 C CA . THR A 1 99 ? 31.660 15.917 -28.983 1.00 96.88 99 THR A CA 1
ATOM 768 C C . THR A 1 99 ? 30.134 15.916 -29.027 1.00 96.88 99 THR A C 1
ATOM 770 O O . THR A 1 99 ? 29.524 16.955 -28.784 1.00 96.88 99 THR A O 1
ATOM 773 N N . ILE A 1 100 ? 29.503 14.771 -29.311 1.00 96.62 100 ILE A N 1
ATOM 774 C CA . ILE A 1 100 ? 28.048 14.669 -29.425 1.00 96.62 100 ILE A CA 1
ATOM 775 C C . ILE A 1 100 ? 27.429 14.606 -28.020 1.00 96.62 100 ILE A C 1
ATOM 777 O O . ILE A 1 100 ? 27.729 13.679 -27.262 1.00 96.62 100 ILE A O 1
ATOM 781 N N . PRO A 1 101 ? 26.517 15.525 -27.655 1.00 95.12 101 PRO A N 1
ATOM 782 C CA . PRO A 1 101 ? 25.863 15.474 -26.354 1.00 95.12 101 PRO A CA 1
ATOM 783 C C . PRO A 1 101 ? 25.038 14.192 -26.170 1.00 95.12 101 PRO A C 1
ATOM 785 O O . PRO A 1 101 ? 24.253 13.807 -27.040 1.00 95.12 101 PRO A O 1
ATOM 788 N N . THR A 1 102 ? 25.111 13.570 -24.989 1.00 91.25 102 THR A N 1
ATOM 789 C CA . THR A 1 102 ? 24.356 12.341 -24.659 1.00 91.25 102 THR A CA 1
ATOM 790 C C . THR A 1 102 ? 22.843 12.489 -24.858 1.00 91.25 102 THR A C 1
ATOM 792 O O . THR A 1 102 ? 22.157 11.536 -25.238 1.00 91.25 102 THR A O 1
ATOM 795 N N . ARG A 1 103 ? 22.309 13.697 -24.636 1.00 92.38 103 ARG A N 1
ATOM 796 C CA . ARG A 1 103 ? 20.898 14.030 -24.889 1.00 92.38 103 ARG A CA 1
ATOM 797 C C . ARG A 1 103 ? 20.517 13.928 -26.376 1.00 92.38 103 ARG A C 1
ATOM 799 O O . ARG A 1 103 ? 19.447 13.415 -26.683 1.00 92.38 103 ARG A O 1
ATOM 806 N N . ILE A 1 104 ? 21.416 14.300 -27.291 1.00 96.25 104 ILE A N 1
ATOM 807 C CA . ILE A 1 104 ? 21.204 14.184 -28.742 1.00 96.25 104 ILE A CA 1
ATOM 808 C C . ILE A 1 104 ? 21.226 12.720 -29.166 1.00 96.25 104 ILE A C 1
ATOM 810 O O . ILE A 1 104 ? 20.336 12.278 -29.884 1.00 96.25 104 ILE A O 1
ATOM 814 N N . LEU A 1 105 ? 22.182 11.933 -28.662 1.00 95.00 105 LEU A N 1
ATOM 815 C CA . LEU A 1 105 ? 22.214 10.488 -28.916 1.00 95.00 105 LEU A CA 1
ATOM 816 C C . LEU A 1 105 ? 20.945 9.800 -28.403 1.00 95.00 105 LEU A C 1
ATOM 818 O O . LEU A 1 105 ? 20.375 8.937 -29.066 1.00 95.00 105 LEU A O 1
ATOM 822 N N . THR A 1 106 ? 20.457 10.222 -27.237 1.00 93.44 106 THR A N 1
ATOM 823 C CA . THR A 1 106 ? 19.201 9.733 -26.665 1.00 93.44 106 THR A CA 1
ATOM 824 C C . THR A 1 106 ? 18.004 9.988 -27.581 1.00 93.44 106 THR A C 1
ATOM 826 O O . THR A 1 106 ? 17.200 9.068 -27.770 1.00 93.44 106 THR A O 1
ATOM 829 N N . LEU A 1 107 ? 17.907 11.189 -28.160 1.00 95.50 107 LEU A N 1
ATOM 830 C CA . LEU A 1 107 ? 16.868 11.544 -29.123 1.00 95.50 107 LEU A CA 1
ATOM 831 C C . LEU A 1 107 ? 17.038 10.777 -30.440 1.00 95.50 107 LEU A C 1
ATOM 833 O O . LEU A 1 107 ? 16.083 10.167 -30.906 1.00 95.50 107 LEU A O 1
ATOM 837 N N . LEU A 1 108 ? 18.257 10.698 -30.982 1.00 96.25 108 LEU A N 1
ATOM 838 C CA . LEU A 1 108 ? 18.578 9.923 -32.185 1.00 96.25 108 LEU A CA 1
ATOM 839 C C . LEU A 1 108 ? 18.123 8.462 -32.067 1.00 96.25 108 LEU A C 1
ATOM 841 O O . LEU A 1 108 ? 17.524 7.913 -32.990 1.00 96.25 108 LEU A O 1
ATOM 845 N N . PHE A 1 109 ? 18.392 7.819 -30.929 1.00 95.50 109 PHE A N 1
ATOM 846 C CA . PHE A 1 109 ? 17.974 6.437 -30.700 1.00 95.50 109 PHE A CA 1
ATOM 847 C C . PHE A 1 109 ? 16.448 6.320 -30.599 1.00 95.50 109 PHE A C 1
ATOM 849 O O . PHE A 1 109 ? 15.877 5.373 -31.135 1.00 95.50 109 PHE A O 1
ATOM 856 N N . ALA A 1 110 ? 15.772 7.299 -29.983 1.00 93.75 110 ALA A N 1
ATOM 857 C CA . ALA A 1 110 ? 14.309 7.351 -29.971 1.00 93.75 110 ALA A CA 1
ATOM 858 C C . ALA A 1 110 ? 13.739 7.481 -31.389 1.00 93.75 110 ALA A C 1
ATOM 860 O O . ALA A 1 110 ? 12.888 6.677 -31.763 1.00 93.75 110 ALA A O 1
ATOM 861 N N . VAL A 1 111 ? 14.280 8.391 -32.204 1.00 94.94 111 VAL A N 1
ATOM 862 C CA . VAL A 1 111 ? 13.914 8.513 -33.620 1.00 94.94 111 VAL A CA 1
ATOM 863 C C . VAL A 1 111 ? 14.129 7.181 -34.331 1.00 94.94 111 VAL A C 1
ATOM 865 O O . VAL A 1 111 ? 13.201 6.667 -34.939 1.00 94.94 111 VAL A O 1
ATOM 868 N N . LYS A 1 112 ? 15.292 6.534 -34.176 1.00 94.69 112 LYS A N 1
ATOM 869 C CA . LYS A 1 112 ? 15.547 5.223 -34.792 1.00 94.69 112 LYS A CA 1
ATOM 870 C C . LYS A 1 112 ? 14.555 4.138 -34.358 1.00 94.69 112 LYS A C 1
ATOM 872 O O . LYS A 1 112 ? 14.225 3.268 -35.160 1.00 94.69 112 LYS A O 1
ATOM 877 N N . ARG A 1 113 ? 14.136 4.136 -33.093 1.00 93.12 113 ARG A N 1
ATOM 878 C CA . ARG A 1 113 ? 13.224 3.126 -32.545 1.00 93.12 113 ARG A CA 1
ATOM 879 C C . ARG A 1 113 ? 11.811 3.262 -33.103 1.00 93.12 113 ARG A C 1
ATOM 881 O O . ARG A 1 113 ? 11.169 2.241 -33.326 1.00 93.12 113 ARG A O 1
ATOM 888 N N . PHE A 1 114 ? 11.328 4.492 -33.254 1.00 92.38 114 PHE A N 1
ATOM 889 C CA . PHE A 1 114 ? 9.925 4.753 -33.569 1.00 92.38 114 PHE A CA 1
ATOM 890 C C . PHE A 1 114 ? 9.673 5.179 -35.017 1.00 92.38 114 PHE A C 1
ATOM 892 O O . PHE A 1 114 ? 8.542 5.052 -35.477 1.00 92.38 114 PHE A O 1
ATOM 899 N N . ALA A 1 115 ? 10.698 5.652 -35.732 1.00 91.25 115 ALA A N 1
ATOM 900 C CA . ALA A 1 115 ? 10.567 6.056 -37.124 1.00 91.25 115 ALA A CA 1
ATOM 901 C C . ALA A 1 115 ? 10.052 4.903 -37.985 1.00 91.25 115 ALA A C 1
ATOM 903 O O . ALA A 1 115 ? 10.644 3.821 -38.025 1.00 91.25 115 ALA A O 1
ATOM 904 N N . GLN A 1 116 ? 8.960 5.162 -38.699 1.00 89.94 116 GLN A N 1
ATOM 905 C CA . GLN A 1 116 ? 8.387 4.207 -39.633 1.00 89.94 116 GLN A CA 1
ATOM 906 C C . GLN A 1 116 ? 8.911 4.462 -41.049 1.00 89.94 116 GLN A C 1
ATOM 908 O O . GLN A 1 116 ? 9.079 5.620 -41.435 1.00 89.94 116 GLN A O 1
ATOM 913 N N . PRO A 1 117 ? 9.108 3.413 -41.870 1.00 88.62 117 PRO A N 1
ATOM 914 C CA . PRO A 1 117 ? 9.516 3.585 -43.265 1.00 88.62 117 PRO A CA 1
ATOM 915 C C . PRO A 1 117 ? 8.571 4.497 -44.063 1.00 88.62 117 PRO A C 1
ATOM 917 O O . PRO A 1 117 ? 9.027 5.252 -44.916 1.00 88.62 117 PRO A O 1
ATOM 920 N N . ALA A 1 118 ? 7.269 4.458 -43.750 1.00 91.94 118 ALA A N 1
ATOM 921 C CA . ALA A 1 118 ? 6.234 5.248 -44.414 1.00 91.94 118 ALA A CA 1
ATOM 922 C C . ALA A 1 118 ? 6.373 6.765 -44.204 1.00 91.94 118 ALA A C 1
ATOM 924 O O . ALA A 1 118 ? 5.868 7.534 -45.013 1.00 91.94 118 ALA A O 1
ATOM 925 N N . TRP A 1 119 ? 7.063 7.205 -43.148 1.00 92.31 119 TRP A N 1
ATOM 926 C CA . TRP A 1 119 ? 7.233 8.630 -42.857 1.00 92.31 119 TRP A CA 1
ATOM 927 C C . TRP A 1 119 ? 8.245 9.310 -43.784 1.00 92.31 119 TRP A C 1
ATOM 929 O O . TRP A 1 119 ? 8.222 10.528 -43.933 1.00 92.31 119 TRP A O 1
ATOM 939 N N . GLY A 1 120 ? 9.143 8.542 -44.411 1.00 88.44 120 GLY A N 1
ATOM 940 C CA . GLY A 1 120 ? 10.150 9.077 -45.327 1.00 88.44 120 GLY A CA 1
ATOM 941 C C . GLY A 1 120 ? 10.943 10.239 -44.717 1.00 88.44 120 GLY A C 1
ATOM 942 O O . GLY A 1 120 ? 11.476 10.135 -43.611 1.00 88.44 120 GLY A O 1
ATOM 943 N N . SER A 1 121 ? 11.017 11.360 -45.438 1.00 86.38 121 SER A N 1
ATOM 944 C CA . SER A 1 121 ? 11.665 12.595 -44.975 1.00 86.38 121 SER A CA 1
ATOM 945 C C . SER A 1 121 ? 10.848 13.379 -43.940 1.00 86.38 121 SER A C 1
ATOM 947 O O . SER A 1 121 ? 11.417 14.213 -43.248 1.00 86.38 121 SER A O 1
ATOM 949 N N . ALA A 1 122 ? 9.549 13.099 -43.795 1.00 92.75 122 ALA A N 1
ATOM 950 C CA . ALA A 1 122 ? 8.641 13.802 -42.884 1.00 92.75 122 ALA A CA 1
ATOM 951 C C . ALA A 1 122 ? 8.653 13.241 -41.447 1.00 92.75 122 ALA A C 1
ATOM 953 O O . ALA A 1 122 ? 7.864 13.662 -40.606 1.00 92.75 122 ALA A O 1
ATOM 954 N N . TRP A 1 123 ? 9.573 12.321 -41.120 1.00 93.69 123 TRP A N 1
ATOM 955 C CA . TRP A 1 123 ? 9.703 11.715 -39.784 1.00 93.69 123 TRP A CA 1
ATOM 956 C C . TRP A 1 123 ? 9.728 12.741 -38.642 1.00 93.69 123 TRP A C 1
ATOM 958 O O . TRP A 1 123 ? 9.296 12.436 -37.533 1.00 93.69 123 TRP A O 1
ATOM 968 N N . ARG A 1 124 ? 10.235 13.947 -38.914 1.00 94.94 124 ARG A N 1
ATOM 969 C CA . ARG A 1 124 ? 10.367 15.041 -37.955 1.00 94.94 124 ARG A CA 1
ATOM 970 C C . ARG A 1 124 ? 9.020 15.517 -37.413 1.00 94.94 124 ARG A C 1
ATOM 972 O O . ARG A 1 124 ? 8.927 15.813 -36.228 1.00 94.94 124 ARG A O 1
ATOM 979 N N . GLU A 1 125 ? 7.994 15.568 -38.258 1.00 95.12 125 GLU A N 1
ATOM 980 C CA . GLU A 1 125 ? 6.670 16.116 -37.927 1.00 95.12 125 GLU A CA 1
ATOM 981 C C . GLU A 1 125 ? 5.933 15.274 -36.878 1.00 95.12 125 GLU A C 1
ATOM 983 O O . GLU A 1 125 ? 5.104 15.782 -36.127 1.00 95.12 125 GLU A O 1
ATOM 988 N N . HIS A 1 126 ? 6.294 13.995 -36.774 1.00 96.44 126 HIS A N 1
ATOM 989 C CA . HIS A 1 126 ? 5.724 13.067 -35.805 1.00 96.44 126 HIS A CA 1
ATOM 990 C C . HIS A 1 126 ? 6.244 13.291 -34.380 1.00 96.44 126 HIS A C 1
ATOM 992 O O . HIS A 1 126 ? 5.599 12.850 -33.429 1.00 96.44 126 HIS A O 1
ATOM 998 N N . PHE A 1 127 ? 7.391 13.961 -34.209 1.00 97.00 127 PHE A N 1
ATOM 999 C CA . PHE A 1 127 ? 7.977 14.233 -32.898 1.00 97.00 127 PHE A CA 1
ATOM 1000 C C . PHE A 1 127 ? 7.601 15.628 -32.414 1.00 97.00 127 PHE A C 1
ATOM 1002 O O . PHE A 1 127 ? 7.986 16.630 -33.012 1.00 97.00 127 PHE A O 1
ATOM 1009 N N . THR A 1 128 ? 6.884 15.696 -31.296 1.00 96.94 128 THR A N 1
ATOM 1010 C CA . THR A 1 128 ? 6.366 16.957 -30.752 1.00 96.94 128 THR A CA 1
ATOM 1011 C C . THR A 1 128 ? 6.619 17.084 -29.252 1.00 96.94 128 THR A C 1
ATOM 1013 O O . THR A 1 128 ? 7.005 16.130 -28.575 1.00 96.94 128 THR A O 1
ATOM 1016 N N . VAL A 1 129 ? 6.421 18.293 -28.732 1.00 97.19 129 VAL A N 1
ATOM 1017 C CA . VAL A 1 129 ? 6.295 18.602 -27.303 1.00 97.19 129 VAL A CA 1
ATOM 1018 C C . VAL A 1 129 ? 5.024 19.430 -27.124 1.00 97.19 129 VAL A C 1
ATOM 1020 O O . VAL A 1 129 ? 4.590 20.098 -28.064 1.00 97.19 129 VAL A O 1
ATOM 1023 N N . ASP A 1 130 ? 4.419 19.395 -25.940 1.00 94.50 130 ASP A N 1
ATOM 1024 C CA . ASP A 1 130 ? 3.277 20.269 -25.647 1.00 94.50 130 ASP A CA 1
ATOM 1025 C C . ASP A 1 130 ? 3.702 21.732 -25.558 1.00 94.50 130 ASP A C 1
ATOM 1027 O O . ASP A 1 130 ? 4.842 22.029 -25.214 1.00 94.50 130 ASP A O 1
ATOM 1031 N N . ILE A 1 131 ? 2.763 22.647 -25.788 1.00 94.19 131 ILE A N 1
ATOM 1032 C CA . ILE A 1 131 ? 2.924 24.047 -25.399 1.00 94.19 131 ILE A CA 1
ATOM 1033 C C . ILE A 1 131 ? 2.319 24.216 -24.006 1.00 94.19 131 ILE A C 1
ATOM 1035 O O . ILE A 1 131 ? 1.110 24.081 -23.825 1.00 94.19 131 ILE A O 1
ATOM 1039 N N . ILE A 1 132 ? 3.162 24.501 -23.018 1.00 92.12 132 ILE A N 1
ATOM 1040 C CA . ILE A 1 132 ? 2.784 24.672 -21.615 1.00 92.12 132 ILE A CA 1
ATOM 1041 C C . ILE A 1 132 ? 2.955 26.150 -21.274 1.00 92.12 132 ILE A C 1
ATOM 1043 O O . ILE A 1 132 ? 4.061 26.681 -21.330 1.00 92.12 132 ILE A O 1
ATOM 1047 N N . ASN A 1 133 ? 1.854 26.831 -20.942 1.00 93.81 133 ASN A N 1
ATOM 1048 C CA . ASN A 1 133 ? 1.840 28.266 -20.621 1.00 93.81 133 ASN A CA 1
ATOM 1049 C C . ASN A 1 133 ? 2.503 29.148 -21.701 1.00 93.81 133 ASN A C 1
ATOM 1051 O O . ASN A 1 133 ? 3.195 30.114 -21.392 1.00 93.81 133 ASN A O 1
ATOM 1055 N N . GLY A 1 134 ? 2.317 28.797 -22.977 1.00 92.25 134 GLY A N 1
ATOM 1056 C CA . GLY A 1 134 ? 2.883 29.533 -24.113 1.00 92.25 134 GLY A CA 1
ATOM 1057 C C . GLY A 1 134 ? 4.345 29.209 -24.442 1.00 92.25 134 GLY A C 1
ATOM 1058 O O . GLY A 1 134 ? 4.860 29.735 -25.424 1.00 92.25 134 GLY A O 1
ATOM 1059 N N . ALA A 1 135 ? 5.002 28.323 -23.686 1.00 92.38 135 ALA A N 1
ATOM 1060 C CA . ALA A 1 135 ? 6.364 27.866 -23.956 1.00 92.38 135 ALA A CA 1
ATOM 1061 C C . ALA A 1 135 ? 6.390 26.383 -24.379 1.00 92.38 135 ALA A C 1
ATOM 1063 O O . ALA A 1 135 ? 5.576 25.597 -23.889 1.00 92.38 135 ALA A O 1
ATOM 1064 N N . PRO A 1 136 ? 7.315 25.959 -25.261 1.00 94.75 136 PRO A N 1
ATOM 1065 C CA . PRO A 1 136 ? 7.526 24.543 -25.541 1.00 94.75 136 PRO A CA 1
ATOM 1066 C C . PRO A 1 136 ? 7.904 23.782 -24.268 1.00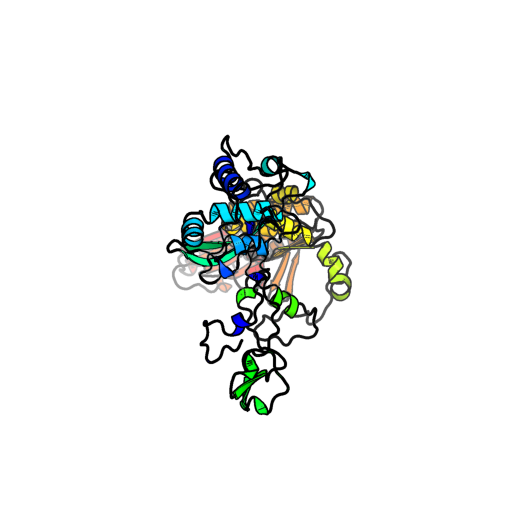 94.75 136 PRO A C 1
ATOM 1068 O O . PRO A 1 136 ? 8.833 24.153 -23.554 1.00 94.75 136 PRO A O 1
ATOM 1071 N N . GLY A 1 137 ? 7.178 22.708 -23.990 1.00 94.50 137 GLY A N 1
ATOM 1072 C CA . GLY A 1 137 ? 7.483 21.774 -22.923 1.00 94.50 137 GLY A CA 1
ATOM 1073 C C . GLY A 1 137 ? 8.675 20.883 -23.268 1.00 94.50 137 GLY A C 1
ATOM 1074 O O . GLY A 1 137 ? 9.240 20.924 -24.359 1.00 94.50 137 GLY A O 1
ATOM 1075 N N . HIS A 1 138 ? 9.029 20.017 -22.324 1.00 95.56 138 HIS A N 1
ATOM 1076 C CA . HIS A 1 138 ? 10.211 19.159 -22.440 1.00 95.56 138 HIS A CA 1
ATOM 1077 C C . HIS A 1 138 ? 9.876 17.691 -22.697 1.00 95.56 138 HIS A C 1
ATOM 1079 O O . HIS A 1 138 ? 10.773 16.895 -22.948 1.00 95.56 138 HIS A O 1
ATOM 1085 N N . GLN A 1 139 ? 8.606 17.298 -22.612 1.00 96.25 139 GLN A N 1
ATOM 1086 C CA . GLN A 1 139 ? 8.188 15.908 -22.752 1.00 96.25 139 GLN A CA 1
ATOM 1087 C C . GLN A 1 139 ? 8.046 15.525 -24.224 1.00 96.25 139 GLN A C 1
ATOM 1089 O O . GLN A 1 139 ? 7.136 16.001 -24.901 1.00 96.25 139 GLN A O 1
ATOM 1094 N N . LEU A 1 140 ? 8.911 14.629 -24.700 1.00 96.50 140 LEU A N 1
ATOM 1095 C CA . LEU A 1 140 ? 8.885 14.163 -26.080 1.00 96.50 140 LEU A CA 1
ATOM 1096 C C . LEU A 1 140 ? 7.662 13.281 -26.341 1.00 96.50 140 LEU A C 1
ATOM 1098 O O . LEU A 1 140 ? 7.384 12.320 -25.611 1.00 96.50 140 LEU A O 1
ATOM 1102 N N . LYS A 1 141 ? 6.975 13.582 -27.437 1.00 96.50 141 LYS A N 1
ATOM 1103 C CA . LYS A 1 141 ? 5.802 12.869 -27.919 1.00 96.50 141 LYS A CA 1
ATOM 1104 C C . LYS A 1 141 ? 6.006 12.345 -29.330 1.00 96.50 141 LYS A C 1
ATOM 1106 O O . LYS A 1 141 ? 6.814 12.871 -30.089 1.00 96.50 141 LYS A O 1
ATOM 1111 N N . ILE A 1 142 ? 5.240 11.312 -29.647 1.00 95.88 142 ILE A N 1
ATOM 1112 C CA . ILE A 1 142 ? 5.041 10.755 -30.979 1.00 95.88 142 ILE A CA 1
ATOM 1113 C C . ILE A 1 142 ? 3.545 10.792 -31.284 1.00 95.88 142 ILE A C 1
ATOM 1115 O O . ILE A 1 142 ? 2.763 10.217 -30.526 1.00 95.88 142 ILE A O 1
ATOM 1119 N N . ASP A 1 143 ? 3.136 11.510 -32.330 1.00 93.69 143 ASP A N 1
ATOM 1120 C CA . ASP A 1 143 ? 1.723 11.652 -32.726 1.00 93.69 143 ASP A CA 1
ATOM 1121 C C . ASP A 1 143 ? 0.800 12.024 -31.541 1.00 93.69 143 ASP A C 1
ATOM 1123 O O . ASP A 1 143 ? -0.259 11.437 -31.315 1.00 93.69 143 ASP A O 1
ATOM 1127 N N . GLY A 1 144 ? 1.259 12.962 -30.701 1.00 90.31 144 GLY A N 1
ATOM 1128 C CA . GLY A 1 144 ? 0.538 13.437 -29.512 1.00 90.31 144 GLY A CA 1
ATOM 1129 C C . GLY A 1 144 ? 0.631 12.537 -28.270 1.00 90.31 144 GLY A C 1
ATOM 1130 O O . GLY A 1 144 ? 0.173 12.931 -27.194 1.00 90.31 144 GLY A O 1
ATOM 1131 N N . ARG A 1 145 ? 1.265 11.361 -28.357 1.00 93.88 145 ARG A N 1
ATOM 1132 C CA . ARG A 1 145 ? 1.445 10.429 -27.230 1.00 93.88 145 ARG A CA 1
ATOM 1133 C C . ARG A 1 145 ? 2.828 10.555 -26.611 1.00 93.88 145 ARG A C 1
ATOM 1135 O O . ARG A 1 145 ? 3.831 10.520 -27.313 1.00 93.88 145 ARG A O 1
ATOM 1142 N N . ALA A 1 146 ? 2.892 10.645 -25.286 1.00 93.69 146 ALA A N 1
ATOM 1143 C CA . ALA A 1 146 ? 4.156 10.685 -24.558 1.00 93.69 146 ALA A CA 1
ATOM 1144 C C . ALA A 1 146 ? 4.997 9.425 -24.789 1.00 93.69 146 ALA A C 1
ATOM 1146 O O . ALA A 1 146 ? 4.522 8.303 -24.608 1.00 93.69 146 ALA A O 1
ATOM 1147 N N . ILE A 1 147 ? 6.273 9.616 -25.121 1.00 93.56 147 ILE A N 1
ATOM 1148 C CA . ILE A 1 147 ? 7.228 8.514 -25.189 1.00 93.56 147 ILE A CA 1
ATOM 1149 C C . ILE A 1 147 ? 7.674 8.176 -23.769 1.00 93.56 147 ILE A C 1
ATOM 1151 O O . ILE A 1 147 ? 8.276 9.001 -23.081 1.00 93.56 147 ILE A O 1
ATOM 1155 N N . ILE A 1 148 ? 7.406 6.940 -23.350 1.00 92.50 148 ILE A N 1
ATOM 1156 C CA . ILE A 1 148 ? 7.850 6.409 -22.061 1.00 92.50 148 ILE A CA 1
ATOM 1157 C C . ILE A 1 148 ? 9.196 5.708 -22.235 1.00 92.50 148 ILE A C 1
ATOM 1159 O O . ILE A 1 148 ? 9.365 4.834 -23.089 1.00 92.50 148 ILE A O 1
ATOM 1163 N N . ALA A 1 149 ? 10.162 6.101 -21.416 1.00 92.31 149 ALA A N 1
ATOM 1164 C CA . ALA A 1 149 ? 11.478 5.499 -21.316 1.00 92.31 149 ALA A CA 1
ATOM 1165 C C . ALA A 1 149 ? 11.666 4.823 -19.951 1.00 92.31 149 ALA A C 1
ATOM 1167 O O . ALA A 1 149 ? 10.948 5.090 -18.986 1.00 92.31 149 ALA A O 1
ATOM 1168 N N . SER A 1 150 ? 12.648 3.928 -19.892 1.00 94.25 150 SER A N 1
ATOM 1169 C CA . SER A 1 150 ? 13.031 3.206 -18.681 1.00 94.25 150 SER A CA 1
ATOM 1170 C C . SER A 1 150 ? 14.260 3.849 -18.050 1.00 94.25 150 SER A C 1
ATOM 1172 O O . SER A 1 150 ? 15.207 4.215 -18.751 1.00 94.25 150 SER A O 1
ATOM 1174 N N . TYR A 1 151 ? 14.260 3.950 -16.728 1.00 95.19 151 TYR A N 1
ATOM 1175 C CA . TYR A 1 151 ? 15.294 4.593 -15.929 1.00 95.19 151 TYR A CA 1
ATOM 1176 C C . TYR A 1 151 ? 15.658 3.718 -14.731 1.00 95.19 151 TYR A C 1
ATOM 1178 O O . TYR A 1 151 ? 14.831 2.958 -14.231 1.00 95.19 151 TYR A O 1
ATOM 1186 N N . LEU A 1 152 ? 16.887 3.859 -14.241 1.00 96.38 152 LEU A N 1
ATOM 1187 C CA . LEU A 1 152 ? 17.293 3.358 -12.930 1.00 96.38 152 LEU A CA 1
ATOM 1188 C C . LEU A 1 152 ? 17.753 4.513 -12.054 1.00 96.38 152 LEU A C 1
ATOM 1190 O O . LEU A 1 152 ? 18.434 5.433 -12.514 1.00 96.38 152 LEU A O 1
ATOM 1194 N N . ARG A 1 153 ? 17.416 4.432 -10.769 1.00 95.50 153 ARG A N 1
ATOM 1195 C CA . ARG A 1 153 ? 18.016 5.284 -9.746 1.00 95.50 153 ARG A CA 1
ATOM 1196 C C . ARG A 1 153 ? 19.388 4.725 -9.381 1.00 95.50 153 ARG A C 1
ATOM 1198 O O . ARG A 1 153 ? 19.498 3.568 -8.989 1.00 95.50 153 ARG A O 1
ATOM 1205 N N . VAL A 1 154 ? 20.418 5.558 -9.461 1.00 96.00 154 VAL A N 1
ATOM 1206 C CA . VAL A 1 154 ? 21.789 5.215 -9.067 1.00 96.00 154 VAL A CA 1
ATOM 1207 C C . VAL A 1 154 ? 22.244 6.206 -8.003 1.00 96.00 154 VAL A C 1
ATOM 1209 O O . VAL A 1 154 ? 22.902 7.210 -8.282 1.00 96.00 154 VAL A O 1
ATOM 1212 N N . GLY A 1 155 ? 21.846 5.910 -6.767 1.00 93.94 155 GLY A N 1
ATOM 1213 C CA . GLY A 1 155 ? 22.092 6.753 -5.602 1.00 93.94 155 GLY A CA 1
ATOM 1214 C C . GLY A 1 155 ? 21.215 8.006 -5.545 1.00 93.94 155 GLY A C 1
ATOM 1215 O O . GLY A 1 155 ? 20.267 8.189 -6.316 1.00 93.94 155 GLY A O 1
ATOM 1216 N N . VAL A 1 156 ? 21.560 8.868 -4.597 1.00 95.38 156 VAL A N 1
ATOM 1217 C CA . VAL A 1 156 ? 20.934 10.171 -4.357 1.00 95.38 156 VAL A CA 1
ATOM 1218 C C . VAL A 1 156 ? 22.001 11.264 -4.405 1.00 95.38 156 VAL A C 1
ATOM 1220 O O . VAL A 1 156 ? 23.191 10.987 -4.236 1.00 95.38 156 VAL A O 1
ATOM 1223 N N . ALA A 1 157 ? 21.592 12.483 -4.733 1.00 94.00 157 ALA A N 1
ATOM 1224 C CA . ALA A 1 157 ? 22.417 13.676 -4.624 1.00 94.00 157 ALA A CA 1
ATOM 1225 C C . ALA A 1 157 ? 22.461 14.164 -3.164 1.00 94.00 157 ALA A C 1
ATOM 1227 O O . ALA A 1 157 ? 21.750 13.643 -2.304 1.00 94.00 157 ALA A O 1
ATOM 1228 N N . ALA A 1 158 ? 23.325 15.142 -2.877 1.00 94.06 158 ALA A N 1
ATOM 1229 C CA . ALA A 1 158 ? 23.532 15.656 -1.519 1.00 94.06 158 ALA A CA 1
ATOM 1230 C C . ALA A 1 158 ? 22.275 16.313 -0.916 1.00 94.06 158 ALA A C 1
ATOM 1232 O O . ALA A 1 158 ? 22.104 16.309 0.296 1.00 94.06 158 ALA A O 1
ATOM 1233 N N . ASP A 1 159 ? 21.387 16.832 -1.762 1.00 93.56 159 ASP A N 1
ATOM 1234 C CA . ASP A 1 159 ? 20.086 17.410 -1.407 1.00 93.56 159 ASP A CA 1
ATOM 1235 C C . ASP A 1 159 ? 18.961 16.359 -1.300 1.00 93.56 159 ASP A C 1
ATOM 1237 O O . ASP A 1 159 ? 17.793 16.703 -1.131 1.00 93.56 159 ASP A O 1
ATOM 1241 N N . GLY A 1 160 ? 19.290 15.070 -1.431 1.00 92.25 160 GLY A N 1
ATOM 1242 C CA . GLY A 1 160 ? 18.326 13.971 -1.433 1.00 92.25 160 GLY A CA 1
ATOM 1243 C C . GLY A 1 160 ? 17.646 13.726 -2.784 1.00 92.25 160 GLY A C 1
ATOM 1244 O O . GLY A 1 160 ? 16.873 12.769 -2.908 1.00 92.25 160 GLY A O 1
ATOM 1245 N N . ALA A 1 161 ? 17.942 14.516 -3.823 1.00 92.19 161 ALA A N 1
ATOM 1246 C CA . ALA A 1 161 ? 17.361 14.311 -5.143 1.00 92.19 161 ALA A CA 1
ATOM 1247 C C . ALA A 1 161 ? 17.808 12.973 -5.748 1.00 92.19 161 ALA A C 1
ATOM 1249 O O . ALA A 1 161 ? 18.945 12.517 -5.594 1.00 92.19 161 ALA A O 1
ATOM 1250 N N . TRP A 1 162 ? 16.910 12.311 -6.474 1.00 95.12 162 TRP A N 1
ATOM 1251 C CA . TRP A 1 162 ? 17.238 11.040 -7.111 1.00 95.12 162 TRP A CA 1
ATOM 1252 C C . TRP A 1 162 ? 18.165 11.249 -8.302 1.00 95.12 162 TRP A C 1
ATOM 1254 O O . TRP A 1 162 ? 17.855 11.992 -9.232 1.00 95.12 162 TRP A O 1
ATOM 1264 N N . ARG A 1 163 ? 19.267 10.498 -8.336 1.00 95.31 163 ARG A N 1
ATOM 1265 C CA . ARG A 1 163 ? 20.137 10.443 -9.510 1.00 95.31 163 ARG A CA 1
ATOM 1266 C C . ARG A 1 163 ? 19.602 9.376 -10.455 1.00 95.31 163 ARG A C 1
ATOM 1268 O O . ARG A 1 163 ? 19.876 8.190 -10.285 1.00 95.31 163 ARG A O 1
ATOM 1275 N N . THR A 1 164 ? 18.782 9.790 -11.413 1.00 93.69 164 THR A N 1
ATOM 1276 C CA . THR A 1 164 ? 18.130 8.885 -12.366 1.00 93.69 164 THR A CA 1
ATOM 1277 C C . THR A 1 164 ? 18.868 8.859 -13.697 1.00 93.69 164 THR A C 1
ATOM 1279 O O . THR A 1 164 ? 19.260 9.891 -14.238 1.00 93.69 164 THR A O 1
ATOM 1282 N N . TYR A 1 165 ? 19.067 7.657 -14.233 1.00 93.62 165 TYR A N 1
ATOM 1283 C CA . TYR A 1 165 ? 19.777 7.442 -15.488 1.00 93.62 165 TYR A CA 1
ATOM 1284 C C . TYR A 1 165 ? 18.915 6.622 -16.429 1.00 93.62 165 TYR A C 1
ATOM 1286 O O . TYR A 1 165 ? 18.377 5.578 -16.056 1.00 93.62 165 TYR A O 1
ATOM 1294 N N . LYS A 1 166 ? 18.793 7.101 -17.666 1.00 93.44 166 LYS A N 1
ATOM 1295 C CA . LYS A 1 166 ? 18.047 6.415 -18.715 1.00 93.44 166 LYS A CA 1
ATOM 1296 C C . LYS A 1 166 ? 18.752 5.109 -19.083 1.00 93.44 166 LYS A C 1
ATOM 1298 O O . LYS A 1 166 ? 19.936 5.105 -19.417 1.00 93.44 166 LYS A O 1
ATOM 1303 N N . LEU A 1 167 ? 18.002 4.014 -19.083 1.00 93.44 167 LEU A N 1
ATOM 1304 C CA . LEU A 1 167 ? 18.453 2.739 -19.620 1.00 93.44 167 LEU A CA 1
ATOM 1305 C C . LEU A 1 167 ? 18.524 2.795 -21.148 1.00 93.44 167 LEU A C 1
ATOM 1307 O O . LEU A 1 167 ? 17.786 3.527 -21.819 1.00 93.44 167 LEU A O 1
ATOM 1311 N N . ARG A 1 168 ? 19.413 1.990 -21.732 1.00 89.50 168 ARG A N 1
ATOM 1312 C CA . ARG A 1 168 ? 19.422 1.822 -23.187 1.00 89.50 168 ARG A CA 1
ATOM 1313 C C . ARG A 1 168 ? 18.065 1.297 -23.649 1.00 89.50 168 ARG A C 1
ATOM 1315 O O . ARG A 1 168 ? 17.439 0.482 -22.985 1.00 89.50 168 ARG A O 1
ATOM 1322 N N . GLN A 1 169 ? 17.622 1.744 -24.817 1.00 84.00 169 GLN A N 1
ATOM 1323 C CA . GLN A 1 169 ? 16.327 1.334 -25.364 1.00 84.00 169 GLN A CA 1
ATOM 1324 C C . GLN A 1 169 ? 16.269 -0.157 -25.718 1.00 84.00 169 GLN A C 1
ATOM 1326 O O . GLN A 1 169 ? 15.183 -0.724 -25.767 1.00 84.00 169 GLN A O 1
ATOM 1331 N N . ASP A 1 170 ? 17.413 -0.783 -25.975 1.00 84.94 170 ASP A N 1
ATOM 1332 C CA . ASP A 1 170 ? 17.540 -2.216 -26.233 1.00 84.94 170 ASP A CA 1
ATOM 1333 C C . ASP A 1 170 ? 17.920 -3.021 -24.979 1.00 84.94 170 ASP A C 1
ATOM 1335 O O . ASP A 1 170 ? 18.224 -4.206 -25.080 1.00 84.94 170 ASP A O 1
ATOM 1339 N N . PHE A 1 171 ? 17.916 -2.397 -23.798 1.00 90.88 171 PHE A N 1
ATOM 1340 C CA . PHE A 1 171 ? 18.179 -3.095 -22.549 1.00 90.88 171 PHE A CA 1
ATOM 1341 C C . PHE A 1 171 ? 16.939 -3.858 -22.082 1.00 90.88 171 PHE A C 1
ATOM 1343 O O . PHE A 1 171 ? 15.847 -3.301 -21.979 1.00 90.88 171 PHE A O 1
ATOM 1350 N N . ALA A 1 172 ? 17.153 -5.111 -21.702 1.00 89.81 172 ALA A N 1
ATOM 1351 C CA . ALA A 1 172 ? 16.240 -5.879 -20.878 1.00 89.81 172 ALA A CA 1
ATOM 1352 C C . ALA A 1 172 ? 17.030 -6.435 -19.684 1.00 89.81 172 ALA A C 1
ATOM 1354 O O . ALA A 1 172 ? 18.182 -6.845 -19.865 1.00 89.81 172 ALA A O 1
ATOM 1355 N N . PRO A 1 173 ? 16.445 -6.471 -18.473 1.00 92.19 173 PRO A N 1
ATOM 1356 C CA . PRO A 1 173 ? 17.042 -7.183 -17.354 1.00 92.19 173 PRO A CA 1
ATOM 1357 C C . PRO A 1 173 ? 17.380 -8.621 -17.731 1.00 92.19 173 PRO A C 1
ATOM 1359 O O . PRO A 1 173 ? 16.572 -9.302 -18.366 1.00 92.19 173 PRO A O 1
ATOM 1362 N N . ALA A 1 174 ? 18.555 -9.085 -17.310 1.00 92.50 174 ALA A N 1
ATOM 1363 C CA . ALA A 1 174 ? 18.922 -10.482 -17.468 1.00 92.50 174 ALA A CA 1
ATOM 1364 C C . ALA A 1 174 ? 17.889 -11.379 -16.773 1.00 92.50 174 ALA A C 1
ATOM 1366 O O . ALA A 1 174 ? 17.431 -11.073 -15.669 1.00 92.50 174 ALA A O 1
ATOM 1367 N N . VAL A 1 175 ? 17.556 -12.501 -17.410 1.00 91.50 175 VAL A N 1
ATOM 1368 C CA . VAL A 1 175 ? 16.835 -13.580 -16.736 1.00 91.50 175 VAL A CA 1
ATOM 1369 C C . VAL A 1 175 ? 17.792 -14.181 -15.720 1.00 91.50 175 VAL A C 1
ATOM 1371 O O . VAL A 1 175 ? 18.892 -14.608 -16.074 1.00 91.50 175 VAL A O 1
ATOM 1374 N N . LYS A 1 176 ? 17.394 -14.165 -14.451 1.00 91.31 176 LYS A N 1
ATOM 1375 C CA . LYS A 1 176 ? 18.193 -14.711 -13.360 1.00 91.31 176 LYS A CA 1
ATOM 1376 C C . LYS A 1 176 ? 17.541 -15.984 -12.858 1.00 91.31 176 LYS A C 1
ATOM 1378 O O . LYS A 1 176 ? 16.344 -16.007 -12.603 1.00 91.31 176 LYS A O 1
ATOM 1383 N N . VAL A 1 177 ? 18.361 -17.015 -12.714 1.00 91.25 177 VAL A N 1
ATOM 1384 C CA . VAL A 1 177 ? 18.022 -18.238 -11.994 1.00 91.25 177 VAL A CA 1
ATOM 1385 C C . VAL A 1 177 ? 18.852 -18.207 -10.721 1.00 91.25 177 VAL A C 1
ATOM 1387 O O . VAL A 1 177 ? 20.079 -18.087 -10.784 1.00 91.25 177 VAL A O 1
ATOM 1390 N N . GLN A 1 178 ? 18.187 -18.211 -9.570 1.00 91.81 178 GLN A N 1
ATOM 1391 C CA . GLN A 1 178 ? 18.870 -18.202 -8.285 1.00 91.81 178 GLN A CA 1
ATOM 1392 C C . GLN A 1 178 ? 19.531 -19.563 -8.054 1.00 91.81 178 GLN A C 1
ATOM 1394 O O . GLN A 1 178 ? 18.859 -20.587 -8.074 1.00 91.81 178 GLN A O 1
ATOM 1399 N N . MET A 1 179 ? 20.850 -19.561 -7.851 1.00 92.31 179 MET A N 1
ATOM 1400 C CA . MET A 1 179 ? 21.638 -20.778 -7.603 1.00 92.31 179 MET A CA 1
ATOM 1401 C C . MET A 1 179 ? 22.024 -20.943 -6.128 1.00 92.31 179 MET A C 1
ATOM 1403 O O . MET A 1 179 ? 22.344 -22.046 -5.698 1.00 92.31 179 MET A O 1
ATOM 1407 N N . GLU A 1 180 ? 22.024 -19.843 -5.372 1.00 93.56 180 GLU A N 1
ATOM 1408 C CA . GLU A 1 180 ? 22.505 -19.731 -3.992 1.00 93.56 180 GLU A CA 1
ATOM 1409 C C . GLU A 1 180 ? 21.668 -18.667 -3.255 1.00 93.56 180 GLU A C 1
ATOM 1411 O O . GLU A 1 180 ? 21.186 -17.713 -3.884 1.00 93.56 180 GLU A O 1
ATOM 1416 N N . ASP A 1 181 ? 21.523 -18.799 -1.934 1.00 91.12 181 ASP A N 1
ATOM 1417 C CA . ASP A 1 181 ? 21.106 -17.700 -1.055 1.00 91.12 181 ASP A CA 1
ATOM 1418 C C . ASP A 1 181 ? 21.939 -17.671 0.229 1.00 91.12 181 ASP A C 1
ATOM 1420 O O . ASP A 1 181 ? 22.978 -17.010 0.236 1.00 91.12 181 ASP A O 1
ATOM 1424 N N . ASP A 1 182 ? 21.509 -18.312 1.322 1.00 90.31 182 ASP A N 1
ATOM 1425 C CA . ASP A 1 182 ? 22.156 -18.185 2.635 1.00 90.31 182 ASP A CA 1
ATOM 1426 C C . ASP A 1 182 ? 23.083 -19.355 2.947 1.00 90.31 182 ASP A C 1
ATOM 1428 O O . ASP A 1 182 ? 24.277 -19.153 3.182 1.00 90.31 182 ASP A O 1
ATOM 1432 N N . ILE A 1 183 ? 22.581 -20.585 2.842 1.00 93.81 183 ILE A N 1
ATOM 1433 C CA . ILE A 1 183 ? 23.362 -21.785 3.145 1.00 93.81 183 ILE A CA 1
ATOM 1434 C C . ILE A 1 183 ? 23.787 -22.460 1.843 1.00 93.81 183 ILE A C 1
ATOM 1436 O O . ILE A 1 183 ? 22.986 -23.044 1.117 1.00 93.81 183 ILE A O 1
ATOM 1440 N N . THR A 1 184 ? 25.086 -22.405 1.548 1.00 95.88 184 THR A N 1
ATOM 1441 C CA . THR A 1 184 ? 25.652 -22.953 0.309 1.00 95.88 184 THR A CA 1
ATOM 1442 C C . THR A 1 184 ? 26.774 -23.943 0.592 1.00 95.88 184 THR A C 1
ATOM 1444 O O . THR A 1 184 ? 27.741 -23.620 1.283 1.00 95.88 184 THR A O 1
ATOM 1447 N N . ALA A 1 185 ? 26.697 -25.122 -0.026 1.00 96.62 185 ALA A N 1
ATOM 1448 C CA . ALA A 1 185 ? 27.814 -26.052 -0.132 1.00 96.62 185 ALA A CA 1
ATOM 1449 C C . ALA A 1 185 ? 28.588 -25.787 -1.428 1.00 96.62 185 ALA A C 1
ATOM 1451 O O . ALA A 1 185 ? 28.001 -25.523 -2.479 1.00 96.62 185 ALA A O 1
ATOM 1452 N N . SER A 1 186 ? 29.919 -25.863 -1.377 1.00 96.75 186 SER A N 1
ATOM 1453 C CA . SER A 1 186 ? 30.740 -25.698 -2.577 1.00 96.75 186 SER A CA 1
ATOM 1454 C C . SER A 1 186 ? 31.976 -26.587 -2.572 1.00 96.75 186 SER A C 1
ATOM 1456 O O . SER A 1 186 ? 32.516 -26.903 -1.514 1.00 96.75 186 SER A O 1
ATOM 1458 N N . VAL A 1 187 ? 32.427 -26.963 -3.767 1.00 96.44 187 VAL A N 1
ATOM 1459 C CA . VAL A 1 187 ? 33.640 -27.753 -4.000 1.00 96.44 187 VAL A CA 1
ATOM 1460 C C . VAL A 1 187 ? 34.415 -27.166 -5.175 1.00 96.44 187 VAL A C 1
ATOM 1462 O O . VAL A 1 187 ? 33.826 -26.670 -6.135 1.00 96.44 187 VAL A O 1
ATOM 1465 N N . THR A 1 188 ? 35.741 -27.223 -5.107 1.00 95.12 188 THR A N 1
ATOM 1466 C CA . THR A 1 188 ? 36.618 -26.837 -6.217 1.00 95.12 188 THR A CA 1
ATOM 1467 C C . THR A 1 188 ? 37.169 -28.095 -6.867 1.00 95.12 188 THR A C 1
ATOM 1469 O O . THR A 1 188 ? 37.753 -28.933 -6.184 1.00 95.12 188 THR A O 1
ATOM 1472 N N . VAL A 1 189 ? 36.997 -28.219 -8.181 1.00 94.00 189 VAL A N 1
ATOM 1473 C CA . VAL A 1 189 ? 37.435 -29.386 -8.957 1.00 94.00 189 VAL A CA 1
ATOM 1474 C C . VAL A 1 189 ? 38.272 -28.958 -10.164 1.00 94.00 189 VAL A C 1
ATOM 1476 O O . VAL A 1 189 ? 38.069 -27.857 -10.683 1.00 94.00 189 VAL A O 1
ATOM 1479 N N . PRO A 1 190 ? 39.196 -29.802 -10.652 1.00 92.44 190 PRO A N 1
ATOM 1480 C CA . PRO A 1 190 ? 39.836 -29.593 -11.947 1.00 92.44 190 PRO A CA 1
ATOM 1481 C C . PRO A 1 190 ? 38.797 -29.494 -13.071 1.00 92.44 190 PRO A C 1
ATOM 1483 O O . PRO A 1 190 ? 37.872 -30.304 -13.138 1.00 92.44 190 PRO A O 1
ATOM 1486 N N . THR A 1 191 ? 38.956 -28.541 -13.993 1.00 89.50 191 THR A N 1
ATOM 1487 C CA . THR A 1 191 ? 38.029 -28.391 -15.137 1.00 89.50 191 THR A CA 1
ATOM 1488 C C . THR A 1 191 ? 38.034 -29.604 -16.062 1.00 89.50 191 THR A C 1
ATOM 1490 O O . THR A 1 191 ? 37.019 -29.893 -16.686 1.00 89.50 191 THR A O 1
ATOM 1493 N N . ALA A 1 192 ? 39.135 -30.360 -16.089 1.00 87.31 192 ALA A N 1
ATOM 1494 C CA . ALA A 1 192 ? 39.258 -31.612 -16.832 1.00 87.31 192 ALA A CA 1
ATOM 1495 C C . ALA A 1 192 ? 38.287 -32.717 -16.369 1.00 87.31 192 ALA A C 1
ATOM 1497 O O . ALA A 1 192 ? 38.076 -33.678 -17.102 1.00 87.31 192 ALA A O 1
ATOM 1498 N N . TRP A 1 193 ? 37.711 -32.613 -15.165 1.00 90.44 193 TRP A N 1
ATOM 1499 C CA . TRP A 1 193 ? 36.719 -33.572 -14.658 1.00 90.44 193 TRP A CA 1
ATOM 1500 C C . TRP A 1 193 ? 35.285 -33.227 -15.077 1.00 90.44 193 TRP A C 1
ATOM 1502 O O . TRP A 1 193 ? 34.366 -34.002 -14.817 1.00 90.44 193 TRP A O 1
ATOM 1512 N N . LEU A 1 194 ? 35.074 -32.059 -15.689 1.00 85.88 194 LEU A N 1
ATOM 1513 C CA . LEU A 1 194 ? 33.757 -31.564 -16.072 1.00 85.88 194 LEU A CA 1
ATOM 1514 C C . LEU A 1 194 ? 33.471 -31.867 -17.551 1.00 85.88 194 LEU A C 1
ATOM 1516 O O . LEU A 1 194 ? 34.398 -31.910 -18.363 1.00 85.88 194 LEU A O 1
ATOM 1520 N N . PRO A 1 195 ? 32.193 -32.060 -17.931 1.00 84.12 195 PRO A N 1
ATOM 1521 C CA . PRO A 1 195 ? 31.816 -32.160 -19.340 1.00 84.12 195 PRO A CA 1
ATOM 1522 C C . PRO A 1 195 ? 32.212 -30.878 -20.093 1.00 84.12 195 PRO A C 1
ATOM 1524 O O . PRO A 1 195 ? 32.395 -29.846 -19.449 1.00 84.12 195 PRO A O 1
ATOM 1527 N N . PRO A 1 196 ? 32.313 -30.895 -21.438 1.00 78.81 196 PRO A N 1
ATOM 1528 C CA . 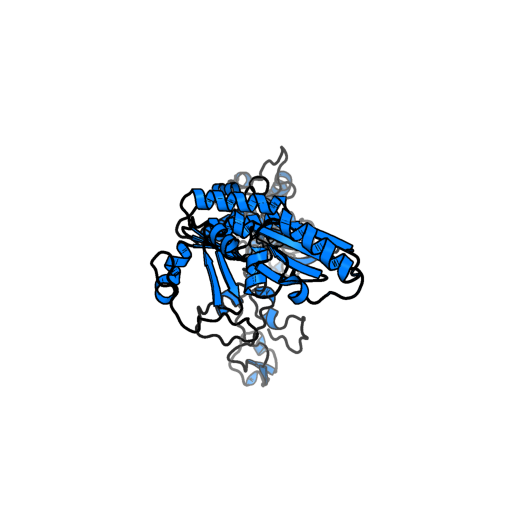PRO A 1 196 ? 32.678 -29.715 -22.220 1.00 78.81 196 PRO A CA 1
ATOM 1529 C C . PRO A 1 196 ? 31.827 -28.493 -21.839 1.00 78.81 196 PRO A C 1
ATOM 1531 O O . PRO A 1 196 ? 30.634 -28.428 -22.132 1.00 78.81 196 PRO A O 1
ATOM 1534 N N . LEU A 1 197 ? 32.443 -27.538 -21.141 1.00 71.94 197 LEU A N 1
ATOM 1535 C CA . LEU A 1 197 ? 31.784 -26.322 -20.676 1.00 71.94 197 LEU A CA 1
ATOM 1536 C C . LEU A 1 197 ? 31.807 -25.248 -21.767 1.00 71.94 197 LEU A C 1
ATOM 1538 O O . LEU A 1 197 ? 32.646 -25.266 -22.669 1.00 71.94 197 LEU A O 1
ATOM 1542 N N . ALA A 1 198 ? 30.901 -24.274 -21.658 1.00 68.25 198 ALA A N 1
ATOM 1543 C CA . ALA A 1 198 ? 30.893 -23.105 -22.529 1.00 68.25 198 ALA A CA 1
ATOM 1544 C C . ALA A 1 198 ? 32.268 -22.396 -22.552 1.00 68.25 198 ALA A C 1
ATOM 1546 O O . ALA A 1 198 ? 33.011 -22.403 -21.567 1.00 68.25 198 ALA A O 1
ATOM 1547 N N . TYR A 1 199 ? 32.564 -21.774 -23.697 1.00 53.34 199 TYR A N 1
ATOM 1548 C CA . TYR A 1 199 ? 33.886 -21.380 -24.216 1.00 53.34 199 TYR A CA 1
ATOM 1549 C C . TYR A 1 199 ? 34.838 -20.633 -23.252 1.00 53.34 199 TYR A C 1
ATOM 1551 O O . TYR A 1 199 ? 36.054 -20.686 -23.441 1.00 53.34 199 TYR A O 1
ATOM 1559 N N . ASP A 1 200 ? 34.325 -19.986 -22.203 1.00 60.44 200 ASP A N 1
ATOM 1560 C CA . ASP A 1 200 ? 35.134 -19.213 -21.250 1.00 60.44 200 ASP A CA 1
ATOM 1561 C C . ASP A 1 200 ? 35.611 -20.007 -20.020 1.00 60.44 200 ASP A C 1
ATOM 1563 O O . ASP A 1 200 ? 36.662 -19.688 -19.463 1.00 60.44 200 ASP A O 1
ATOM 1567 N N . VAL A 1 201 ? 34.907 -21.068 -19.601 1.00 60.16 201 VAL A N 1
ATOM 1568 C CA . VAL A 1 201 ? 35.304 -21.857 -18.411 1.00 60.16 201 VAL A CA 1
ATOM 1569 C C . VAL A 1 201 ? 36.382 -22.887 -18.756 1.00 60.16 201 VAL A C 1
ATOM 1571 O O . VAL A 1 201 ? 37.245 -23.184 -17.934 1.00 60.16 201 VAL A O 1
ATOM 1574 N N . ALA A 1 202 ? 36.401 -23.362 -20.005 1.00 60.03 202 ALA A N 1
ATOM 1575 C CA . ALA A 1 202 ? 37.374 -24.338 -20.502 1.00 60.03 202 ALA A CA 1
ATOM 1576 C C . ALA A 1 202 ? 38.836 -23.840 -20.478 1.00 60.03 202 ALA A C 1
ATOM 1578 O O . ALA A 1 202 ? 39.757 -24.637 -20.626 1.00 60.03 202 ALA A O 1
ATOM 1579 N N . ARG A 1 203 ? 39.064 -22.531 -20.296 1.00 71.12 203 ARG A N 1
ATOM 1580 C CA . ARG A 1 203 ? 40.407 -21.927 -20.233 1.00 71.12 203 ARG A CA 1
ATOM 1581 C C . ARG A 1 203 ? 41.004 -21.885 -18.824 1.00 71.12 203 ARG A C 1
ATOM 1583 O O . ARG A 1 203 ? 42.170 -21.529 -18.685 1.00 71.12 203 ARG A O 1
ATOM 1590 N N . GLN A 1 204 ? 40.222 -22.201 -17.792 1.00 84.44 204 GLN A N 1
ATOM 1591 C CA . GLN A 1 204 ? 40.671 -22.174 -16.397 1.00 84.44 204 GLN A CA 1
ATOM 1592 C C . GLN A 1 204 ? 41.085 -23.580 -15.933 1.00 84.44 204 GLN A C 1
ATOM 1594 O O . GLN A 1 204 ? 40.478 -24.555 -16.373 1.00 84.44 204 GLN A O 1
ATOM 1599 N N . PRO A 1 205 ? 42.082 -23.724 -15.039 1.00 89.06 205 PRO A N 1
ATOM 1600 C CA . PRO A 1 205 ? 42.557 -25.036 -14.580 1.00 89.06 205 PRO A CA 1
ATOM 1601 C C . PRO A 1 205 ? 41.615 -25.713 -13.568 1.00 89.06 205 PRO A C 1
ATOM 1603 O O . PRO A 1 205 ? 41.627 -26.934 -13.422 1.00 89.06 205 PRO A O 1
ATOM 1606 N N . ALA A 1 206 ? 40.789 -24.933 -12.868 1.00 90.38 206 ALA A N 1
ATOM 1607 C CA . ALA A 1 206 ? 39.832 -25.418 -11.881 1.00 90.38 206 ALA A CA 1
ATOM 1608 C C . ALA A 1 206 ? 38.533 -24.602 -11.925 1.00 90.38 206 ALA A C 1
ATOM 1610 O O . ALA A 1 206 ? 38.532 -23.439 -12.332 1.00 90.38 206 ALA A O 1
ATOM 1611 N N . ALA A 1 207 ? 37.436 -25.214 -11.488 1.00 90.06 207 ALA A N 1
ATOM 1612 C CA . ALA A 1 207 ? 36.127 -24.590 -11.367 1.00 90.06 207 ALA A CA 1
ATOM 1613 C C . ALA A 1 207 ? 35.556 -24.808 -9.962 1.00 90.06 207 ALA A C 1
ATOM 1615 O O . ALA A 1 207 ? 35.712 -25.877 -9.370 1.00 90.06 207 ALA A O 1
ATOM 1616 N N . LYS A 1 208 ? 34.869 -23.785 -9.443 1.00 92.00 208 LYS A N 1
ATOM 1617 C CA . LYS A 1 208 ? 34.087 -23.876 -8.209 1.00 92.00 208 LYS A CA 1
ATOM 1618 C C . LYS A 1 208 ? 32.647 -24.233 -8.564 1.00 92.00 208 LYS A C 1
ATOM 1620 O O . LYS A 1 208 ? 31.997 -23.499 -9.306 1.00 92.00 208 LYS A O 1
ATOM 1625 N N . LEU A 1 209 ? 32.164 -25.341 -8.021 1.00 91.56 209 LEU A N 1
ATOM 1626 C CA . LEU A 1 209 ? 30.764 -25.746 -8.075 1.00 91.56 209 LEU A CA 1
ATOM 1627 C C . LEU A 1 209 ? 30.100 -25.350 -6.758 1.00 91.56 209 LEU A C 1
ATOM 1629 O O . LEU A 1 209 ? 30.708 -25.495 -5.698 1.00 91.56 209 LEU A O 1
ATOM 1633 N N . ALA A 1 210 ? 28.873 -24.846 -6.826 1.00 93.62 210 ALA A N 1
ATOM 1634 C CA . ALA A 1 210 ? 28.101 -24.437 -5.662 1.00 93.62 210 ALA A CA 1
ATOM 1635 C C . ALA A 1 210 ? 26.663 -24.939 -5.787 1.00 93.62 210 ALA A C 1
ATOM 1637 O O . ALA A 1 210 ? 26.115 -24.990 -6.891 1.00 93.62 210 ALA A O 1
ATOM 1638 N N . GLN A 1 211 ? 26.075 -25.302 -4.654 1.00 94.50 211 GLN A N 1
ATOM 1639 C CA . GLN A 1 211 ? 24.690 -25.730 -4.558 1.00 94.50 211 GLN A CA 1
ATOM 1640 C C . GLN A 1 211 ? 24.058 -25.135 -3.302 1.00 94.50 211 GLN A C 1
ATOM 1642 O O . GLN A 1 211 ? 24.628 -25.217 -2.211 1.00 94.50 211 GLN A O 1
ATOM 1647 N N . ASN A 1 212 ? 22.870 -24.553 -3.470 1.00 95.81 212 ASN A N 1
ATOM 1648 C CA . ASN A 1 212 ? 22.035 -24.155 -2.348 1.00 95.81 212 ASN A CA 1
ATOM 1649 C C . ASN A 1 212 ? 21.604 -25.395 -1.551 1.00 95.81 212 ASN A C 1
ATOM 1651 O O . ASN A 1 212 ? 21.088 -26.357 -2.125 1.00 95.81 212 ASN A O 1
ATOM 1655 N N . CYS A 1 213 ? 21.816 -25.367 -0.239 1.00 96.12 213 CYS A N 1
ATOM 1656 C CA . CYS A 1 213 ? 21.407 -26.437 0.665 1.00 96.12 213 CYS A CA 1
ATOM 1657 C C . CYS A 1 213 ? 19.925 -26.331 1.063 1.00 96.12 213 CYS A C 1
ATOM 1659 O O . CYS A 1 213 ? 19.364 -27.281 1.605 1.00 96.12 213 CYS A O 1
ATOM 1661 N N . GLU A 1 214 ? 19.297 -25.179 0.825 1.00 92.56 214 GLU A N 1
ATOM 1662 C CA . GLU A 1 214 ? 17.968 -24.840 1.322 1.00 92.56 214 GLU A CA 1
ATOM 1663 C C . GLU A 1 214 ? 16.889 -25.096 0.265 1.00 92.56 214 GLU A C 1
ATOM 1665 O O . GLU A 1 214 ? 16.955 -24.590 -0.855 1.00 92.56 214 GLU A O 1
ATOM 1670 N N . ALA A 1 215 ? 15.848 -25.843 0.640 1.00 89.00 215 ALA A N 1
ATOM 1671 C CA . ALA A 1 215 ? 14.657 -26.020 -0.196 1.00 89.00 215 ALA A CA 1
ATOM 1672 C C . ALA A 1 215 ? 13.648 -24.863 -0.054 1.00 89.00 215 ALA A C 1
ATOM 1674 O O . ALA A 1 215 ? 12.778 -24.690 -0.906 1.00 89.00 215 ALA A O 1
ATOM 1675 N N . ARG A 1 216 ? 13.736 -24.091 1.038 1.00 87.94 216 ARG A N 1
ATOM 1676 C CA . ARG A 1 216 ? 12.916 -22.908 1.334 1.00 87.94 216 ARG A CA 1
ATOM 1677 C C . ARG A 1 216 ? 13.811 -21.842 1.945 1.00 87.94 216 ARG A C 1
ATOM 1679 O O . ARG A 1 216 ? 14.664 -22.177 2.758 1.00 87.94 216 ARG A O 1
ATOM 1686 N N . LEU A 1 217 ? 13.598 -20.588 1.567 1.00 90.56 217 LEU A N 1
ATOM 1687 C CA . LEU A 1 217 ? 14.412 -19.467 2.027 1.00 90.56 217 LEU A CA 1
ATOM 1688 C C . LEU A 1 217 ? 13.678 -18.728 3.146 1.00 90.56 217 LEU A C 1
ATOM 1690 O O . LEU A 1 217 ? 12.522 -18.342 2.970 1.00 90.56 217 LEU A O 1
ATOM 1694 N N . PHE A 1 218 ? 14.337 -18.517 4.283 1.00 90.62 218 PHE A N 1
ATOM 1695 C CA . PHE A 1 218 ? 13.752 -17.787 5.407 1.00 90.62 218 PHE A CA 1
ATOM 1696 C C . PHE A 1 218 ? 13.880 -16.272 5.188 1.00 90.62 218 PHE A C 1
ATOM 1698 O O . PHE A 1 218 ? 14.823 -15.628 5.646 1.00 90.62 218 PHE A O 1
ATOM 1705 N N . GLN A 1 219 ? 12.951 -15.716 4.408 1.00 90.12 219 GLN A N 1
ATOM 1706 C CA . GLN A 1 219 ? 12.959 -14.305 4.023 1.00 90.12 219 GLN A CA 1
ATOM 1707 C C . GLN A 1 219 ? 12.513 -13.390 5.169 1.00 90.12 219 GLN A C 1
ATOM 1709 O O . GLN A 1 219 ? 11.629 -13.735 5.953 1.00 90.12 219 GLN A O 1
ATOM 1714 N N . ARG A 1 220 ? 13.077 -12.177 5.203 1.00 88.25 220 ARG A N 1
ATOM 1715 C CA . ARG A 1 220 ? 12.583 -11.071 6.031 1.00 88.25 220 ARG A CA 1
ATOM 1716 C C . ARG A 1 220 ? 12.110 -9.933 5.116 1.00 88.25 220 ARG A C 1
ATOM 1718 O O . ARG A 1 220 ? 12.954 -9.195 4.603 1.00 88.25 220 ARG A O 1
ATOM 1725 N N . PRO A 1 221 ? 10.797 -9.814 4.852 1.00 88.69 221 PRO A N 1
ATOM 1726 C CA . PRO A 1 221 ? 10.272 -8.864 3.878 1.00 88.69 221 PRO A CA 1
ATOM 1727 C C . PRO A 1 221 ? 10.141 -7.462 4.494 1.00 88.69 221 PRO A C 1
ATOM 1729 O O . PRO A 1 221 ? 9.040 -6.978 4.741 1.00 88.69 221 PRO A O 1
ATOM 1732 N N . ASP A 1 222 ? 11.278 -6.810 4.755 1.00 82.00 222 ASP A N 1
ATOM 1733 C CA . ASP A 1 222 ? 11.334 -5.492 5.411 1.00 82.00 222 ASP A CA 1
ATOM 1734 C C . ASP A 1 222 ? 10.506 -4.425 4.655 1.00 82.00 222 ASP A C 1
ATOM 1736 O O . ASP A 1 222 ? 9.902 -3.552 5.273 1.00 82.00 222 ASP A O 1
ATOM 1740 N N . ASP A 1 223 ? 10.422 -4.521 3.323 1.00 82.44 223 ASP A N 1
ATOM 1741 C CA . ASP A 1 223 ? 9.664 -3.595 2.470 1.00 82.44 223 ASP A CA 1
ATOM 1742 C C . ASP A 1 223 ? 8.146 -3.871 2.444 1.00 82.44 223 ASP A C 1
ATOM 1744 O O . ASP A 1 223 ? 7.374 -2.976 2.093 1.00 82.44 223 ASP A O 1
ATOM 1748 N N . ALA A 1 224 ? 7.692 -5.071 2.835 1.00 85.12 224 ALA A N 1
ATOM 1749 C CA . ALA A 1 224 ? 6.272 -5.452 2.807 1.00 85.12 224 ALA A CA 1
ATOM 1750 C C . ALA A 1 224 ? 5.434 -4.762 3.895 1.00 85.12 224 ALA A C 1
ATOM 1752 O O . ALA A 1 224 ? 4.205 -4.791 3.849 1.00 85.12 224 ALA A O 1
ATOM 1753 N N . VAL A 1 225 ? 6.082 -4.081 4.846 1.00 80.31 225 VAL A N 1
ATOM 1754 C CA . VAL A 1 225 ? 5.399 -3.164 5.769 1.00 80.31 225 VAL A CA 1
ATOM 1755 C C . VAL A 1 225 ? 4.695 -2.028 5.011 1.00 80.31 225 VAL A C 1
ATOM 1757 O O . VAL A 1 225 ? 3.665 -1.515 5.450 1.00 80.31 225 VAL A O 1
ATOM 1760 N N . HIS A 1 226 ? 5.216 -1.651 3.838 1.00 78.06 226 HIS A N 1
ATOM 1761 C CA . HIS A 1 226 ? 4.619 -0.658 2.958 1.00 78.06 226 HIS A CA 1
ATOM 1762 C C . HIS A 1 226 ? 3.763 -1.346 1.887 1.00 78.06 226 HIS A C 1
ATOM 1764 O O . HIS A 1 226 ? 4.273 -1.904 0.917 1.00 78.06 226 HIS A O 1
ATOM 1770 N N . ARG A 1 227 ? 2.437 -1.263 2.040 1.00 75.94 227 ARG A N 1
ATOM 1771 C CA . ARG A 1 227 ? 1.466 -1.899 1.130 1.00 75.94 227 ARG A CA 1
ATOM 1772 C C . ARG A 1 227 ? 1.730 -1.555 -0.343 1.00 75.94 227 ARG A C 1
ATOM 1774 O O . ARG A 1 227 ? 1.847 -0.381 -0.707 1.00 75.94 227 ARG A O 1
ATOM 1781 N N . GLY A 1 228 ? 1.771 -2.577 -1.191 1.00 74.88 228 GLY A N 1
ATOM 1782 C CA . GLY A 1 228 ? 2.012 -2.515 -2.632 1.00 74.88 228 GLY A CA 1
ATOM 1783 C C . GLY A 1 228 ? 3.478 -2.329 -3.038 1.00 74.88 228 GLY A C 1
ATOM 1784 O O . GLY A 1 228 ? 3.759 -2.243 -4.239 1.00 74.88 228 GLY A O 1
ATOM 1785 N N . GLN A 1 229 ? 4.406 -2.232 -2.078 1.00 77.38 229 GLN A N 1
ATOM 1786 C CA . GLN A 1 229 ? 5.834 -2.049 -2.349 1.00 77.38 229 GLN A CA 1
ATOM 1787 C C . GLN A 1 229 ? 6.525 -3.380 -2.665 1.00 77.38 229 GLN A C 1
ATOM 1789 O O . GLN A 1 229 ? 7.168 -3.486 -3.711 1.00 77.38 229 GLN A O 1
ATOM 1794 N N . ASP A 1 230 ? 6.360 -4.397 -1.814 1.00 85.38 230 ASP A N 1
ATOM 1795 C CA . ASP A 1 230 ? 6.927 -5.735 -2.020 1.00 85.38 230 ASP A CA 1
ATOM 1796 C C . ASP A 1 230 ? 5.881 -6.703 -2.587 1.00 85.38 230 ASP A C 1
ATOM 1798 O O . ASP A 1 230 ? 5.249 -7.494 -1.887 1.00 85.38 230 ASP A O 1
ATOM 1802 N N . LYS A 1 231 ? 5.702 -6.628 -3.906 1.00 84.81 231 LYS A N 1
ATOM 1803 C CA . LYS A 1 231 ? 4.718 -7.444 -4.632 1.00 84.81 231 LYS A CA 1
ATOM 1804 C C . LYS A 1 231 ? 4.995 -8.945 -4.540 1.00 84.81 231 LYS A C 1
ATOM 1806 O O . LYS A 1 231 ? 4.060 -9.732 -4.653 1.00 84.81 231 LYS A O 1
ATOM 1811 N N . GLN A 1 232 ? 6.262 -9.336 -4.387 1.00 87.25 232 GLN A N 1
ATOM 1812 C CA . GLN A 1 232 ? 6.637 -10.745 -4.300 1.00 87.25 232 GLN A CA 1
ATOM 1813 C C . GLN A 1 232 ? 6.233 -11.304 -2.936 1.00 87.25 232 GLN A C 1
ATOM 1815 O O . GLN A 1 232 ? 5.532 -12.309 -2.886 1.00 87.25 232 GLN A O 1
ATOM 1820 N N . ALA A 1 233 ? 6.593 -10.613 -1.848 1.00 88.06 233 ALA A N 1
ATOM 1821 C CA . ALA A 1 233 ? 6.201 -11.022 -0.502 1.00 88.06 233 ALA A CA 1
ATOM 1822 C C . ALA A 1 233 ? 4.674 -11.062 -0.328 1.00 88.06 233 ALA A C 1
ATOM 1824 O O . ALA A 1 233 ? 4.157 -11.999 0.276 1.00 88.06 233 ALA A O 1
ATOM 1825 N N . GLU A 1 234 ? 3.947 -10.085 -0.883 1.00 87.31 234 GLU A N 1
ATOM 1826 C CA . GLU A 1 234 ? 2.479 -10.065 -0.840 1.00 87.31 234 GLU A CA 1
ATOM 1827 C C . GLU A 1 234 ? 1.852 -11.268 -1.563 1.00 87.31 234 GLU A C 1
ATOM 1829 O O . GLU A 1 234 ? 0.970 -11.916 -1.001 1.00 87.31 234 GLU A O 1
ATOM 1834 N N . SER A 1 235 ? 2.317 -11.603 -2.774 1.00 85.56 235 SER A N 1
ATOM 1835 C CA . SER A 1 235 ? 1.829 -12.772 -3.529 1.00 85.56 235 SER A CA 1
ATOM 1836 C C . SER A 1 235 ? 2.161 -14.089 -2.817 1.00 85.56 235 SER A C 1
ATOM 1838 O O . SER A 1 235 ? 1.295 -14.960 -2.694 1.00 85.56 235 SER A O 1
ATOM 1840 N N . ASP A 1 236 ? 3.374 -14.214 -2.268 1.00 87.50 236 ASP A N 1
ATOM 1841 C CA . ASP A 1 236 ? 3.794 -15.414 -1.540 1.00 87.50 236 ASP A CA 1
ATOM 1842 C C . ASP A 1 236 ? 2.959 -15.619 -0.264 1.00 87.50 236 ASP A C 1
ATOM 1844 O O . ASP A 1 236 ? 2.456 -16.719 -0.030 1.00 87.50 236 ASP A O 1
ATOM 1848 N N . LEU A 1 237 ? 2.742 -14.564 0.534 1.00 85.69 237 LEU A N 1
ATOM 1849 C CA . LEU A 1 237 ? 1.947 -14.625 1.770 1.00 85.69 237 LEU A CA 1
ATOM 1850 C C . LEU A 1 237 ? 0.447 -14.829 1.519 1.00 85.69 237 LEU A C 1
ATOM 1852 O O . LEU A 1 237 ? -0.223 -15.454 2.340 1.00 85.69 237 LEU A O 1
ATOM 1856 N N . ALA A 1 238 ? -0.086 -14.342 0.394 1.00 82.19 238 ALA A N 1
ATOM 1857 C CA . ALA A 1 238 ? -1.484 -14.545 0.010 1.00 82.19 238 ALA A CA 1
ATOM 1858 C C . ALA A 1 238 ? -1.811 -16.004 -0.367 1.00 82.19 238 ALA A C 1
ATOM 1860 O O . ALA A 1 238 ? -2.984 -16.354 -0.514 1.00 82.19 238 ALA A O 1
ATOM 1861 N N . GLY A 1 239 ? -0.799 -16.869 -0.489 1.00 67.31 239 GLY A N 1
ATOM 1862 C CA . GLY A 1 239 ? -0.991 -18.310 -0.633 1.00 67.31 239 GLY A CA 1
ATOM 1863 C C . GLY A 1 239 ? -1.322 -18.773 -2.052 1.00 67.31 239 GLY A C 1
ATOM 1864 O O . GLY A 1 239 ? -1.781 -19.904 -2.215 1.00 67.31 239 GLY A O 1
ATOM 1865 N N . GLU A 1 240 ? -1.043 -17.970 -3.088 1.00 58.41 240 GLU A N 1
ATOM 1866 C CA . GLU A 1 240 ? -1.186 -18.400 -4.495 1.00 58.41 240 GLU A CA 1
ATOM 1867 C C . GLU A 1 240 ? -0.347 -19.663 -4.807 1.00 58.41 240 GLU A C 1
ATOM 1869 O O . GLU A 1 240 ? -0.677 -20.421 -5.718 1.00 58.41 240 GLU A O 1
ATOM 1874 N N . ASN A 1 241 ? 0.683 -19.939 -3.991 1.00 56.91 241 ASN A N 1
ATOM 1875 C CA . ASN A 1 241 ? 1.639 -21.041 -4.141 1.00 56.91 241 ASN A CA 1
ATOM 1876 C C . ASN A 1 241 ? 1.531 -22.152 -3.062 1.00 56.91 241 ASN A C 1
ATOM 1878 O O . ASN A 1 241 ? 2.411 -23.013 -2.983 1.00 56.91 241 ASN A O 1
ATOM 1882 N N . GLY A 1 242 ? 0.475 -22.171 -2.234 1.00 60.91 242 GLY A N 1
ATOM 1883 C CA . GLY A 1 242 ? 0.239 -23.201 -1.204 1.00 60.91 242 GLY A CA 1
ATOM 1884 C C . GLY A 1 242 ? 0.494 -22.744 0.242 1.00 60.91 242 GLY A C 1
ATOM 1885 O O . GLY A 1 242 ? 0.493 -21.556 0.545 1.00 60.91 242 GLY A O 1
ATOM 1886 N N . SER A 1 243 ? 0.671 -23.698 1.168 1.00 67.62 243 SER A N 1
ATOM 1887 C CA . SER A 1 243 ? 0.833 -23.415 2.604 1.00 67.62 243 SER A CA 1
ATOM 1888 C C . SER A 1 243 ? 2.212 -22.824 2.929 1.00 67.62 243 SER A C 1
ATOM 1890 O O . SER A 1 243 ? 3.235 -23.500 2.757 1.00 67.62 243 SER A O 1
ATOM 1892 N N . VAL A 1 244 ? 2.236 -21.606 3.469 1.00 82.44 244 VAL A N 1
ATOM 1893 C CA . VAL A 1 244 ? 3.455 -20.906 3.895 1.00 82.44 244 VAL A CA 1
ATOM 1894 C C . VAL A 1 244 ? 3.644 -21.056 5.403 1.00 82.44 244 VAL A C 1
ATOM 1896 O O . VAL A 1 244 ? 2.700 -20.916 6.176 1.00 82.44 244 VAL A O 1
ATOM 1899 N N . PHE A 1 245 ? 4.872 -21.352 5.831 1.00 85.88 245 PHE A N 1
ATOM 1900 C CA . PHE A 1 245 ? 5.246 -21.215 7.237 1.00 85.88 245 PHE A CA 1
ATOM 1901 C C . PHE A 1 245 ? 5.570 -19.743 7.498 1.00 85.88 245 PHE A C 1
ATOM 1903 O O . PHE A 1 245 ? 6.488 -19.208 6.878 1.00 85.88 245 PHE A O 1
ATOM 1910 N N . VAL A 1 246 ? 4.826 -19.103 8.397 1.00 85.62 246 VAL A N 1
ATOM 1911 C CA . VAL A 1 246 ? 5.029 -17.704 8.793 1.00 85.62 246 VAL A CA 1
ATOM 1912 C C . VAL A 1 246 ? 5.409 -17.631 10.269 1.00 85.62 246 VAL A C 1
ATOM 1914 O O . VAL A 1 246 ? 4.953 -18.435 11.078 1.00 85.62 246 VAL A O 1
ATOM 1917 N N . SER A 1 247 ? 6.262 -16.673 10.622 1.00 82.81 247 SER A N 1
ATOM 1918 C CA . SER A 1 247 ? 6.695 -16.407 11.998 1.00 82.81 247 SER A CA 1
ATOM 1919 C C . SER A 1 247 ? 6.733 -14.902 12.216 1.00 82.81 247 SER A C 1
ATOM 1921 O O . SER A 1 247 ? 7.072 -14.170 11.289 1.00 82.81 247 SER A O 1
ATOM 1923 N N . ASN A 1 248 ? 6.450 -14.449 13.439 1.00 81.31 248 ASN A N 1
ATOM 1924 C CA . ASN A 1 248 ? 6.476 -13.032 13.831 1.00 81.31 248 ASN A CA 1
ATOM 1925 C C . ASN A 1 248 ? 5.472 -12.147 13.061 1.00 81.31 248 ASN A C 1
ATOM 1927 O O . ASN A 1 248 ? 5.742 -10.973 12.820 1.00 81.31 248 ASN A O 1
ATOM 1931 N N . PHE A 1 249 ? 4.324 -12.714 12.683 1.00 77.12 249 PHE A N 1
ATOM 1932 C CA . PHE A 1 249 ? 3.157 -11.976 12.197 1.00 77.12 249 PHE A CA 1
ATOM 1933 C C . PHE A 1 249 ? 2.073 -11.966 13.276 1.00 77.12 249 PHE A C 1
ATOM 1935 O O . PHE A 1 249 ? 1.956 -12.934 14.030 1.00 77.12 249 PHE A O 1
ATOM 1942 N N . GLU A 1 250 ? 1.278 -10.897 13.323 1.00 71.06 250 GLU A N 1
ATOM 1943 C CA . GLU A 1 250 ? 0.129 -10.803 14.226 1.00 71.06 250 GLU A CA 1
ATOM 1944 C C . GLU A 1 250 ? -0.908 -11.886 13.869 1.00 71.06 250 GLU A C 1
ATOM 1946 O O . GLU A 1 250 ? -1.339 -11.957 12.710 1.00 71.06 250 GLU A O 1
ATOM 1951 N N . PRO A 1 251 ? -1.305 -12.757 14.814 1.00 70.06 251 PRO A N 1
ATOM 1952 C CA . PRO A 1 251 ? -2.338 -13.747 14.563 1.00 70.06 251 PRO A CA 1
ATOM 1953 C C . PRO A 1 251 ? -3.701 -13.062 14.430 1.00 70.06 251 PRO A C 1
ATOM 1955 O O . PRO A 1 251 ? -4.252 -12.537 15.390 1.00 70.06 251 PRO A O 1
ATOM 1958 N N . LEU A 1 252 ? -4.295 -13.129 13.240 1.00 78.44 252 LEU A N 1
ATOM 1959 C CA . LEU A 1 252 ? -5.701 -12.776 13.057 1.00 78.44 252 LEU A CA 1
ATOM 1960 C C . LEU A 1 252 ? -6.551 -13.986 13.473 1.00 78.44 252 LEU A C 1
ATOM 1962 O O . LEU A 1 252 ? -6.504 -15.030 12.820 1.00 78.44 252 LEU A O 1
ATOM 1966 N N . THR A 1 253 ? -7.280 -13.888 14.584 1.00 63.78 253 THR A N 1
ATOM 1967 C CA . THR A 1 253 ? -8.029 -15.018 15.152 1.00 63.78 253 THR A CA 1
ATOM 1968 C C . THR A 1 253 ? -9.383 -15.227 14.470 1.00 63.78 253 THR A C 1
ATOM 1970 O O . THR A 1 253 ? -10.076 -14.286 14.079 1.00 63.78 253 THR A O 1
ATOM 1973 N N . ALA A 1 254 ? -9.775 -16.496 14.320 1.00 62.66 254 ALA A N 1
ATOM 1974 C CA . ALA A 1 254 ? -11.162 -16.859 14.049 1.00 62.66 254 ALA A CA 1
ATOM 1975 C C . ALA A 1 254 ? -11.983 -16.742 15.345 1.00 62.66 254 ALA A C 1
ATOM 1977 O O . ALA A 1 254 ? -11.425 -16.849 16.434 1.00 62.66 254 ALA A O 1
ATOM 1978 N N . ALA A 1 255 ? -13.298 -16.543 15.236 1.00 69.31 255 ALA A N 1
ATOM 1979 C CA . ALA A 1 255 ? -14.174 -16.546 16.407 1.00 69.31 255 ALA A CA 1
ATOM 1980 C C . ALA A 1 255 ? -14.122 -17.909 17.125 1.00 69.31 255 ALA A C 1
ATOM 1982 O O . ALA A 1 255 ? -14.228 -18.945 16.466 1.00 69.31 255 ALA A O 1
ATOM 1983 N N . ASP A 1 256 ? -14.005 -17.906 18.458 1.00 72.25 256 ASP A N 1
ATOM 1984 C CA . ASP A 1 256 ? -13.931 -19.132 19.271 1.00 72.25 256 ASP A CA 1
ATOM 1985 C C . ASP A 1 256 ? -15.212 -19.982 19.173 1.00 72.25 256 ASP A C 1
ATOM 1987 O O . ASP A 1 256 ? -15.162 -21.212 19.143 1.00 72.25 256 ASP A O 1
ATOM 1991 N N . ALA A 1 257 ? -16.375 -19.324 19.113 1.00 84.19 257 ALA A N 1
ATOM 1992 C CA . ALA A 1 257 ? -17.691 -19.927 18.915 1.00 84.19 257 ALA A CA 1
ATOM 1993 C C . ALA A 1 257 ? -18.709 -18.870 18.442 1.00 84.19 257 ALA A C 1
ATOM 1995 O O . ALA A 1 257 ? -18.439 -17.669 18.468 1.00 84.19 257 ALA A O 1
ATOM 1996 N N . GLY A 1 258 ? -19.909 -19.316 18.060 1.00 87.06 258 GLY A N 1
ATOM 1997 C CA . GLY A 1 258 ? -21.026 -18.444 17.686 1.00 87.06 258 GLY A CA 1
ATOM 1998 C C . GLY A 1 258 ? -21.166 -18.205 16.182 1.00 87.06 258 GLY A C 1
ATOM 1999 O O . GLY A 1 258 ? -20.423 -18.741 15.364 1.00 87.06 258 GLY A O 1
ATOM 2000 N N . ASP A 1 259 ? -22.174 -17.409 15.825 1.00 87.81 259 ASP A N 1
ATOM 2001 C CA . ASP A 1 259 ? -22.539 -17.090 14.447 1.00 87.81 259 ASP A CA 1
ATOM 2002 C C . ASP A 1 259 ? -22.624 -15.573 14.257 1.00 87.81 259 ASP A C 1
ATOM 2004 O O . ASP A 1 259 ? -23.266 -14.873 15.038 1.00 87.81 259 ASP A O 1
ATOM 2008 N N . VAL A 1 260 ? -22.047 -15.074 13.162 1.00 89.38 260 VAL A N 1
ATOM 2009 C CA . VAL A 1 260 ? -22.193 -13.677 12.734 1.00 89.38 260 VAL A CA 1
ATOM 2010 C C . VAL A 1 260 ? -23.080 -13.631 11.495 1.00 89.38 260 VAL A C 1
ATOM 2012 O O . VAL A 1 260 ? -22.728 -14.180 10.446 1.00 89.38 260 VAL A O 1
ATOM 2015 N N . VAL A 1 261 ? -24.232 -12.967 11.614 1.00 94.12 261 VAL A N 1
ATOM 2016 C CA . VAL A 1 261 ? -25.175 -12.742 10.513 1.00 94.12 261 VAL A CA 1
ATOM 2017 C C . VAL A 1 261 ? -25.234 -11.251 10.198 1.00 94.12 261 VAL A C 1
ATOM 2019 O O . VAL A 1 261 ? -25.618 -10.446 11.039 1.00 94.12 261 VAL A O 1
ATOM 2022 N N . VAL A 1 262 ? -24.872 -10.885 8.970 1.00 93.69 262 VAL A N 1
ATOM 2023 C CA . VAL A 1 262 ? -24.819 -9.501 8.484 1.00 93.69 262 VAL A CA 1
ATOM 2024 C C . VAL A 1 262 ? -25.706 -9.380 7.253 1.00 93.69 262 VAL A C 1
ATOM 2026 O O . VAL A 1 262 ? -25.544 -10.134 6.293 1.00 93.69 262 VAL A O 1
ATOM 2029 N N . LEU A 1 263 ? -26.655 -8.439 7.270 1.00 93.94 263 LEU A N 1
ATOM 2030 C CA . LEU A 1 263 ? -27.581 -8.186 6.153 1.00 93.94 263 LEU A CA 1
ATOM 2031 C C . LEU A 1 263 ? -28.272 -9.472 5.644 1.00 93.94 263 LEU A C 1
ATOM 2033 O O . LEU A 1 263 ? -28.371 -9.703 4.432 1.00 93.94 263 LEU A O 1
ATOM 2037 N N . GLY A 1 264 ? -28.683 -10.332 6.586 1.00 94.44 264 GLY A N 1
ATOM 2038 C CA . GLY A 1 264 ? -29.349 -11.615 6.330 1.00 94.44 264 GLY A CA 1
ATOM 2039 C C . GLY A 1 264 ? -28.439 -12.751 5.844 1.00 94.44 264 GLY A C 1
ATOM 2040 O O . GLY A 1 264 ? -28.949 -13.789 5.434 1.00 94.44 264 GLY A O 1
ATOM 2041 N N . ARG A 1 265 ? -27.110 -12.577 5.858 1.00 94.56 265 ARG A N 1
ATOM 2042 C CA . ARG A 1 265 ? -26.127 -13.567 5.381 1.00 94.56 265 ARG A CA 1
ATOM 2043 C C . ARG A 1 265 ? -25.163 -13.970 6.486 1.00 94.56 265 ARG A C 1
ATOM 2045 O O . ARG A 1 265 ? -24.757 -13.126 7.279 1.00 94.56 265 ARG A O 1
ATOM 2052 N N . ARG A 1 266 ? -24.758 -15.239 6.524 1.00 93.56 266 ARG A N 1
ATOM 2053 C CA . ARG A 1 266 ? -23.826 -15.749 7.539 1.00 93.56 266 ARG A CA 1
ATOM 2054 C C . ARG A 1 266 ? -22.380 -15.521 7.090 1.00 93.56 266 ARG A C 1
ATOM 2056 O O . ARG A 1 266 ? -22.009 -15.891 5.979 1.00 93.56 266 ARG A O 1
ATOM 2063 N N . TRP A 1 267 ? -21.547 -14.938 7.953 1.00 88.25 267 TRP A N 1
ATOM 2064 C CA . TRP A 1 267 ? -20.155 -14.600 7.624 1.00 88.25 267 TRP A CA 1
ATOM 2065 C C . TRP A 1 267 ? -19.340 -15.818 7.185 1.00 88.25 267 TRP A C 1
ATOM 2067 O O . TRP A 1 267 ? -18.651 -15.757 6.170 1.00 88.25 267 TRP A O 1
ATOM 2077 N N . ALA A 1 268 ? -19.485 -16.942 7.890 1.00 84.56 268 ALA A N 1
ATOM 2078 C CA . ALA A 1 268 ? -18.757 -18.178 7.608 1.00 84.56 268 ALA A CA 1
ATOM 2079 C C . ALA A 1 268 ? -18.957 -18.713 6.174 1.00 84.56 268 ALA A C 1
ATOM 2081 O O . ALA A 1 268 ? -18.057 -19.349 5.635 1.00 84.56 268 ALA A O 1
ATOM 2082 N N . THR A 1 269 ? -20.110 -18.449 5.548 1.00 87.81 269 THR A N 1
ATOM 2083 C CA . THR A 1 269 ? -20.454 -18.956 4.207 1.00 87.81 269 THR A CA 1
ATOM 2084 C C . THR A 1 269 ? -20.401 -17.884 3.122 1.00 87.81 269 THR A C 1
ATOM 2086 O O . THR A 1 269 ? -20.049 -18.180 1.984 1.00 87.81 269 THR A O 1
ATOM 2089 N N . ASP A 1 270 ? -20.724 -16.633 3.454 1.00 91.56 270 ASP A N 1
ATOM 2090 C CA . ASP A 1 270 ? -20.996 -15.571 2.478 1.00 91.56 270 ASP A CA 1
ATOM 2091 C C . ASP A 1 270 ? -20.034 -14.373 2.578 1.00 91.56 270 ASP A C 1
ATOM 2093 O O . ASP A 1 270 ? -20.322 -13.302 2.037 1.00 91.56 270 ASP A O 1
ATOM 2097 N N . ALA A 1 271 ? -18.882 -14.520 3.245 1.00 86.31 271 ALA A N 1
ATOM 2098 C CA . ALA A 1 271 ? -17.964 -13.416 3.555 1.00 86.31 271 ALA A CA 1
ATOM 2099 C C . ALA A 1 271 ? -17.633 -12.510 2.353 1.00 86.31 271 ALA A C 1
ATOM 2101 O O . ALA A 1 271 ? -17.629 -11.288 2.475 1.00 86.31 271 ALA A O 1
ATOM 2102 N N . ALA A 1 272 ? -17.383 -13.084 1.171 1.00 85.38 272 ALA A N 1
ATOM 2103 C CA . ALA A 1 272 ? -17.072 -12.305 -0.030 1.00 85.38 272 ALA A CA 1
ATOM 2104 C C . ALA A 1 272 ? -18.257 -11.445 -0.504 1.00 85.38 272 ALA A C 1
ATOM 2106 O O . ALA A 1 272 ? -18.058 -10.308 -0.924 1.00 85.38 272 ALA A O 1
ATOM 2107 N N . ALA A 1 273 ? -19.485 -11.964 -0.418 1.00 90.06 273 ALA A N 1
ATOM 2108 C CA . ALA A 1 273 ? -20.691 -11.218 -0.767 1.00 90.06 273 ALA A CA 1
ATOM 2109 C C . ALA A 1 273 ? -21.010 -10.143 0.282 1.00 90.06 273 ALA A C 1
ATOM 2111 O O . ALA A 1 273 ? -21.430 -9.047 -0.080 1.00 90.06 273 ALA A O 1
ATOM 2112 N N . ILE A 1 274 ? -20.769 -10.433 1.565 1.00 93.06 274 ILE A N 1
ATOM 2113 C CA . ILE A 1 274 ? -20.923 -9.461 2.654 1.00 93.06 274 ILE A CA 1
ATOM 2114 C C . ILE A 1 274 ? -19.928 -8.311 2.479 1.00 93.06 274 ILE A C 1
ATOM 2116 O O . ILE A 1 274 ? -20.341 -7.157 2.509 1.00 93.06 274 ILE A O 1
ATOM 2120 N N . ARG A 1 275 ? -18.650 -8.602 2.195 1.00 92.56 275 ARG A N 1
ATOM 2121 C CA . ARG A 1 275 ? -17.609 -7.584 1.952 1.00 92.56 275 ARG A CA 1
ATOM 2122 C C . ARG A 1 275 ? -17.942 -6.615 0.818 1.00 92.56 275 ARG A C 1
ATOM 2124 O O . ARG A 1 275 ? -17.476 -5.490 0.847 1.00 92.56 275 ARG A O 1
ATOM 2131 N N . GLN A 1 276 ? -18.752 -7.019 -0.160 1.00 94.06 276 GLN A N 1
ATOM 2132 C CA . GLN A 1 276 ? -19.198 -6.129 -1.239 1.00 94.06 276 GLN A CA 1
ATOM 2133 C C . GLN A 1 276 ? -20.338 -5.180 -0.829 1.00 94.06 276 GLN A C 1
ATOM 2135 O O . GLN A 1 276 ? -20.696 -4.314 -1.616 1.00 94.06 276 GLN A O 1
ATOM 2140 N N . ARG A 1 277 ? -20.927 -5.358 0.361 1.00 95.06 277 ARG A N 1
ATOM 2141 C CA . ARG A 1 277 ? -22.095 -4.609 0.861 1.00 95.06 277 ARG A CA 1
ATOM 2142 C C . ARG A 1 277 ? -21.808 -3.831 2.147 1.00 95.06 277 ARG A C 1
ATOM 2144 O O . ARG A 1 277 ? -22.688 -3.113 2.617 1.00 95.06 277 ARG A O 1
ATOM 2151 N N . ILE A 1 278 ? -20.616 -3.988 2.723 1.00 96.06 278 ILE A N 1
ATOM 2152 C CA . ILE A 1 278 ? -20.198 -3.292 3.942 1.00 96.06 278 ILE A CA 1
ATOM 2153 C C . ILE A 1 278 ? -19.045 -2.334 3.656 1.00 96.06 278 ILE A C 1
ATOM 2155 O O . ILE A 1 278 ? -18.217 -2.594 2.786 1.00 96.06 278 ILE A O 1
ATOM 2159 N N . GLY A 1 279 ? -18.997 -1.244 4.413 1.00 95.00 279 GLY A N 1
ATOM 2160 C CA . GLY A 1 279 ? -17.860 -0.333 4.482 1.00 95.00 279 GLY A CA 1
ATOM 2161 C C . GLY A 1 279 ? -17.208 -0.456 5.850 1.00 95.00 279 GLY A C 1
ATOM 2162 O O . GLY A 1 279 ? -17.913 -0.636 6.839 1.00 95.00 279 GLY A O 1
ATOM 2163 N N . VAL A 1 280 ? -15.882 -0.372 5.920 1.00 93.06 280 VAL A N 1
ATOM 2164 C CA . VAL A 1 280 ? -15.147 -0.445 7.189 1.00 93.06 280 VAL A CA 1
ATOM 2165 C C . VAL A 1 280 ? -14.115 0.673 7.232 1.00 93.06 280 VAL A C 1
ATOM 2167 O O . VAL A 1 280 ? -13.283 0.770 6.328 1.00 93.06 280 VAL A O 1
ATOM 2170 N N . ALA A 1 281 ? -14.167 1.490 8.280 1.00 91.56 281 ALA A N 1
ATOM 2171 C CA . ALA A 1 281 ? -13.104 2.409 8.663 1.00 91.56 281 ALA A CA 1
ATOM 2172 C C . ALA A 1 281 ? -12.588 1.995 10.047 1.00 91.56 281 ALA A C 1
ATOM 2174 O O . ALA A 1 281 ? -13.377 1.863 10.979 1.00 91.56 281 ALA A O 1
ATOM 2175 N N . LEU A 1 282 ? -11.281 1.749 10.144 1.00 86.38 282 LEU A N 1
ATOM 2176 C CA . LEU A 1 282 ? -10.610 1.354 11.385 1.00 86.38 282 LEU A CA 1
ATOM 2177 C C . LEU A 1 282 ? -10.044 2.589 12.103 1.00 86.38 282 LEU A C 1
ATOM 2179 O O . LEU A 1 282 ? -9.751 3.579 11.422 1.00 86.38 282 LEU A O 1
ATOM 2183 N N . GLN A 1 283 ? -9.814 2.487 13.418 1.00 76.81 283 GLN A N 1
ATOM 2184 C CA . GLN A 1 283 ? -9.253 3.559 14.256 1.00 76.81 283 GLN A CA 1
ATOM 2185 C C . GLN A 1 283 ? -7.970 4.146 13.643 1.00 76.81 283 GLN A C 1
ATOM 2187 O O . GLN A 1 283 ? -7.860 5.354 13.441 1.00 76.81 283 GLN A O 1
ATOM 2192 N N . GLU A 1 284 ? -7.034 3.283 13.232 1.00 73.62 284 GLU A N 1
ATOM 2193 C CA . GLU A 1 284 ? -5.862 3.680 12.452 1.00 73.62 284 GLU A CA 1
ATOM 2194 C C . GLU A 1 284 ? -5.927 3.143 11.020 1.00 73.62 284 GLU A C 1
ATOM 2196 O O . GLU A 1 284 ? -5.730 1.957 10.742 1.00 73.62 284 GLU A O 1
ATOM 2201 N N . THR A 1 285 ? -6.141 4.045 10.062 1.00 69.81 285 THR A N 1
ATOM 2202 C CA . THR A 1 285 ? -6.081 3.707 8.637 1.00 69.81 285 THR A CA 1
ATOM 2203 C C . THR A 1 285 ? -4.778 4.224 8.021 1.00 69.81 285 THR A C 1
ATOM 2205 O O . THR A 1 285 ? -4.644 5.397 7.672 1.00 69.81 285 THR A O 1
ATOM 2208 N N . GLN A 1 286 ? -3.811 3.324 7.823 1.00 77.75 286 GLN A N 1
ATOM 2209 C CA . GLN A 1 286 ? -2.576 3.618 7.087 1.00 77.75 286 GLN A CA 1
ATOM 2210 C C . GLN A 1 286 ? -2.835 3.628 5.572 1.00 77.75 286 GLN A C 1
ATOM 2212 O O . GLN A 1 286 ? -2.948 2.584 4.921 1.00 77.75 286 GLN A O 1
ATOM 2217 N N . LEU A 1 287 ? -2.941 4.833 5.011 1.00 86.00 287 LEU A N 1
ATOM 2218 C CA . LEU A 1 287 ? -3.100 5.081 3.578 1.00 86.00 287 LEU A CA 1
ATOM 2219 C C . LEU A 1 287 ? -1.761 5.492 2.952 1.00 86.00 287 LEU A C 1
ATOM 2221 O O . LEU A 1 287 ? -0.929 6.131 3.593 1.00 86.00 287 LEU A O 1
ATOM 2225 N N . SER A 1 288 ? -1.549 5.144 1.679 1.00 87.75 288 SER A N 1
ATOM 2226 C CA . SER A 1 288 ? -0.291 5.450 0.987 1.00 87.75 288 SER A CA 1
ATOM 2227 C C . SER A 1 288 ? -0.072 6.957 0.867 1.00 87.75 288 SER A C 1
ATOM 2229 O O . SER A 1 288 ? -0.777 7.641 0.127 1.00 87.75 288 SER A O 1
ATOM 2231 N N . GLU A 1 289 ? 0.963 7.471 1.531 1.00 89.12 289 GLU A N 1
ATOM 2232 C CA . GLU A 1 289 ? 1.250 8.910 1.591 1.00 89.12 289 GLU A CA 1
ATOM 2233 C C . GLU A 1 289 ? 1.560 9.547 0.229 1.00 89.12 289 GLU A C 1
ATOM 2235 O O . GLU A 1 289 ? 1.447 10.765 0.066 1.00 89.12 289 GLU A O 1
ATOM 2240 N N . LYS A 1 290 ? 1.967 8.727 -0.748 1.00 90.62 290 LYS A N 1
ATOM 2241 C CA . LYS A 1 290 ? 2.384 9.164 -2.087 1.00 90.62 290 LYS A CA 1
ATOM 2242 C C . LYS A 1 290 ? 1.215 9.350 -3.048 1.00 90.62 290 LYS A C 1
ATOM 2244 O O . LYS A 1 290 ? 1.371 10.091 -4.018 1.00 90.62 290 LYS A O 1
ATOM 2249 N N . LEU A 1 291 ? 0.094 8.675 -2.798 1.00 93.19 291 LEU A N 1
ATOM 2250 C CA . LEU A 1 291 ? -1.101 8.793 -3.624 1.00 93.19 291 LEU A CA 1
ATOM 2251 C C . LEU A 1 291 ? -1.820 10.103 -3.320 1.00 93.19 291 LEU A C 1
ATOM 2253 O O . LEU A 1 291 ? -1.730 10.646 -2.218 1.00 93.19 291 LEU A O 1
ATOM 2257 N N . THR A 1 292 ? -2.537 10.622 -4.307 1.00 97.50 292 THR A N 1
ATOM 2258 C CA . THR A 1 292 ? -3.495 11.707 -4.096 1.00 97.50 292 THR A CA 1
ATOM 2259 C C . THR A 1 292 ? -4.774 11.193 -3.434 1.00 97.50 292 THR A C 1
ATOM 2261 O O . THR A 1 292 ? -5.049 9.987 -3.433 1.00 97.50 292 THR A O 1
ATOM 2264 N N . VAL A 1 293 ? -5.588 12.104 -2.893 1.00 97.44 293 VAL A N 1
ATOM 2265 C CA . VAL A 1 293 ? -6.946 11.796 -2.406 1.00 97.44 293 VAL A CA 1
ATOM 2266 C C . VAL A 1 293 ? -7.741 11.050 -3.480 1.00 97.44 293 VAL A C 1
ATOM 2268 O O . VAL A 1 293 ? -8.283 9.978 -3.220 1.00 97.44 293 VAL A O 1
ATOM 2271 N N . GLN A 1 294 ? -7.754 11.565 -4.713 1.00 97.31 294 GLN A N 1
ATOM 2272 C CA . GLN A 1 294 ? -8.480 10.938 -5.815 1.00 97.31 294 GLN A CA 1
ATOM 2273 C C . GLN A 1 294 ? -7.967 9.539 -6.152 1.00 97.31 294 GLN A C 1
ATOM 2275 O O . GLN A 1 294 ? -8.773 8.636 -6.363 1.00 97.31 294 GLN A O 1
ATOM 2280 N N . GLU A 1 295 ? -6.649 9.360 -6.247 1.00 96.38 295 GLU A N 1
ATOM 2281 C CA . GLU A 1 295 ? -6.054 8.060 -6.573 1.00 96.38 295 GLU A CA 1
ATOM 2282 C C . GLU A 1 295 ? -6.332 7.033 -5.478 1.00 96.38 295 GLU A C 1
ATOM 2284 O O . GLU A 1 295 ? -6.643 5.886 -5.785 1.00 96.38 295 GLU A O 1
ATOM 2289 N N . THR A 1 296 ? -6.293 7.455 -4.212 1.00 96.69 296 THR A N 1
ATOM 2290 C CA . THR A 1 296 ? -6.629 6.600 -3.068 1.00 96.69 296 THR A CA 1
ATOM 2291 C C . THR A 1 296 ? -8.082 6.136 -3.139 1.00 96.69 296 THR A C 1
ATOM 2293 O O . THR A 1 296 ? -8.348 4.936 -3.101 1.00 96.69 296 THR A O 1
ATOM 2296 N N . VAL A 1 297 ? -9.028 7.061 -3.328 1.00 97.31 297 VAL A N 1
ATOM 2297 C CA . VAL A 1 297 ? -10.453 6.715 -3.448 1.00 97.31 297 VAL A CA 1
ATOM 2298 C C . VAL A 1 297 ? -10.706 5.839 -4.682 1.00 97.31 297 VAL A C 1
ATOM 2300 O O . VAL A 1 297 ? -11.459 4.871 -4.605 1.00 97.31 297 VAL A O 1
ATOM 2303 N N . ALA A 1 298 ? -10.049 6.118 -5.813 1.00 95.88 298 ALA A N 1
ATOM 2304 C CA . ALA A 1 298 ? -10.160 5.303 -7.024 1.00 95.88 298 ALA A CA 1
ATOM 2305 C C . ALA A 1 298 ? -9.619 3.877 -6.832 1.00 95.88 298 ALA A C 1
ATOM 2307 O O . ALA A 1 298 ? -10.244 2.919 -7.292 1.00 95.88 298 ALA A O 1
ATOM 2308 N N . LEU A 1 299 ? -8.496 3.729 -6.124 1.00 94.38 299 LEU A N 1
ATOM 2309 C CA . LEU A 1 299 ? -7.925 2.432 -5.772 1.00 94.38 299 LEU A CA 1
ATOM 2310 C C . LEU A 1 299 ? -8.909 1.621 -4.926 1.00 94.38 299 LEU A C 1
ATOM 2312 O O . LEU A 1 299 ? -9.257 0.508 -5.308 1.00 94.38 299 LEU A O 1
ATOM 2316 N N . PHE A 1 300 ? -9.419 2.187 -3.831 1.00 94.19 300 PHE A N 1
ATOM 2317 C CA . PHE A 1 300 ? -10.374 1.481 -2.973 1.00 94.19 300 PHE A CA 1
ATOM 2318 C C . PHE A 1 300 ? -11.680 1.164 -3.704 1.00 94.19 300 PHE A C 1
ATOM 2320 O O . PHE A 1 300 ? -12.226 0.072 -3.552 1.00 94.19 300 PHE A O 1
ATOM 2327 N N . ARG A 1 301 ? -12.155 2.067 -4.572 1.00 95.69 301 ARG A N 1
ATOM 2328 C CA . ARG A 1 301 ? -13.328 1.816 -5.415 1.00 95.69 301 ARG A CA 1
ATOM 2329 C C . ARG A 1 301 ? -13.135 0.603 -6.329 1.00 95.69 301 ARG A C 1
ATOM 2331 O O . ARG A 1 301 ? -14.114 -0.097 -6.583 1.00 95.69 301 ARG A O 1
ATOM 2338 N N . SER A 1 302 ? -11.912 0.327 -6.790 1.00 93.75 302 SER A N 1
ATOM 2339 C CA . SER A 1 302 ? -11.613 -0.813 -7.672 1.00 93.75 302 SER A CA 1
ATOM 2340 C C . SER A 1 302 ? -11.798 -2.188 -7.012 1.00 93.75 302 SER A C 1
ATOM 2342 O O . SER A 1 302 ? -11.948 -3.182 -7.720 1.00 93.75 302 SER A O 1
ATOM 2344 N N . PHE A 1 303 ? -11.865 -2.258 -5.676 1.00 89.75 303 PHE A N 1
ATOM 2345 C CA . PHE A 1 303 ? -12.103 -3.507 -4.937 1.00 89.75 303 PHE A CA 1
ATOM 2346 C C . PHE A 1 303 ? -13.574 -3.958 -4.954 1.00 89.75 303 PHE A C 1
ATOM 2348 O O . PHE A 1 303 ? -13.892 -5.084 -4.557 1.00 89.75 303 PHE A O 1
ATOM 2355 N N . TYR A 1 304 ? -14.481 -3.096 -5.422 1.00 91.75 304 TYR A N 1
ATOM 2356 C CA . TYR A 1 304 ? -15.918 -3.347 -5.434 1.00 91.75 304 TYR A CA 1
ATOM 2357 C C . TYR A 1 304 ? -16.458 -3.483 -6.859 1.00 91.75 304 TYR A C 1
ATOM 2359 O O . TYR A 1 304 ? -16.119 -2.709 -7.757 1.00 91.75 304 TYR A O 1
ATOM 2367 N N . ARG A 1 305 ? -17.366 -4.443 -7.068 1.00 92.12 305 ARG A N 1
ATOM 2368 C CA . ARG A 1 305 ? -18.026 -4.681 -8.368 1.00 92.12 305 ARG A CA 1
ATOM 2369 C C . ARG A 1 305 ? -18.890 -3.495 -8.798 1.00 92.12 305 ARG A C 1
ATOM 2371 O O . ARG A 1 305 ? -18.909 -3.126 -9.967 1.00 92.12 305 ARG A O 1
ATOM 2378 N N . ALA A 1 306 ? -19.579 -2.889 -7.839 1.00 92.25 306 ALA A N 1
ATOM 2379 C CA . ALA A 1 306 ? -20.405 -1.698 -7.986 1.00 92.25 306 ALA A CA 1
ATOM 2380 C C . ALA A 1 306 ? -20.134 -0.756 -6.803 1.00 92.25 306 ALA A C 1
ATOM 2382 O O . ALA A 1 306 ? -19.435 -1.131 -5.868 1.00 92.25 306 ALA A O 1
ATOM 2383 N N . GLY A 1 307 ? -20.606 0.482 -6.881 1.00 94.19 307 GLY A N 1
ATOM 2384 C CA . GLY A 1 307 ? -20.288 1.510 -5.895 1.00 94.19 307 GLY A CA 1
ATOM 2385 C C . GLY A 1 307 ? -20.272 2.904 -6.506 1.00 94.19 307 GLY A C 1
ATOM 2386 O O . GLY A 1 307 ? -20.372 3.059 -7.729 1.00 94.19 307 GLY A O 1
ATOM 2387 N N . ARG A 1 308 ? -20.097 3.905 -5.649 1.00 94.62 308 ARG A N 1
ATOM 2388 C CA . ARG A 1 308 ? -20.218 5.334 -5.968 1.00 94.62 308 ARG A CA 1
ATOM 2389 C C . ARG A 1 308 ? -19.116 5.811 -6.919 1.00 94.62 308 ARG A C 1
ATOM 2391 O O . ARG A 1 308 ? -18.037 5.212 -6.992 1.00 94.62 308 ARG A O 1
ATOM 2398 N N . ALA A 1 309 ? -19.370 6.892 -7.657 1.00 96.75 309 ALA A N 1
ATOM 2399 C CA . ALA A 1 309 ? -18.325 7.522 -8.453 1.00 96.75 309 ALA A CA 1
ATOM 2400 C C . ALA A 1 309 ? -17.297 8.193 -7.530 1.00 96.75 309 ALA A C 1
ATOM 2402 O O . ALA A 1 309 ? -17.645 8.766 -6.500 1.00 96.75 309 ALA A O 1
ATOM 2403 N N . VAL A 1 310 ? -16.019 8.153 -7.915 1.00 96.31 310 VAL A N 1
ATOM 2404 C CA . VAL A 1 310 ? -14.915 8.702 -7.104 1.00 96.31 310 VAL A CA 1
ATOM 2405 C C . VAL A 1 310 ? -15.142 10.177 -6.756 1.00 96.31 310 VAL A C 1
ATOM 2407 O O . VAL A 1 310 ? -14.862 10.586 -5.635 1.00 96.31 310 VAL A O 1
ATOM 2410 N N . GLY A 1 311 ? -15.668 10.966 -7.700 1.00 95.88 311 GLY A N 1
ATOM 2411 C CA . GLY A 1 311 ? -15.988 12.378 -7.473 1.00 95.88 311 GLY A CA 1
ATOM 2412 C C . GLY A 1 311 ? -17.032 12.572 -6.374 1.00 95.88 311 GLY A C 1
ATOM 2413 O O . GLY A 1 311 ? -16.795 13.349 -5.458 1.00 95.88 311 GLY A O 1
ATOM 2414 N N . ASP A 1 312 ? -18.123 11.808 -6.426 1.00 95.69 312 ASP A N 1
ATOM 2415 C CA . ASP A 1 312 ? -19.228 11.896 -5.465 1.00 95.69 312 ASP A CA 1
ATOM 2416 C C . ASP A 1 312 ? -18.791 11.498 -4.053 1.00 95.69 312 ASP A C 1
ATOM 2418 O O . ASP A 1 312 ? -19.258 12.066 -3.071 1.00 95.69 312 ASP A O 1
ATOM 2422 N N . VAL A 1 313 ? -17.891 10.517 -3.939 1.00 96.69 313 VAL A N 1
ATOM 2423 C CA . VAL A 1 313 ? -17.345 10.089 -2.643 1.00 96.69 313 VAL A CA 1
ATOM 2424 C C . VAL A 1 313 ? -16.433 11.160 -2.060 1.00 96.69 313 VAL A C 1
ATOM 2426 O O . VAL A 1 313 ? -16.568 11.488 -0.887 1.00 96.69 313 VAL A O 1
ATOM 2429 N N . VAL A 1 314 ? -15.529 11.722 -2.871 1.00 97.06 314 VAL A N 1
ATOM 2430 C CA . VAL A 1 314 ? -14.650 12.825 -2.446 1.00 97.06 314 VAL A CA 1
ATOM 2431 C C . VAL A 1 314 ? -15.474 14.039 -2.016 1.00 97.06 314 VAL A C 1
ATOM 2433 O O . VAL A 1 314 ? -15.103 14.698 -1.046 1.00 97.06 314 VAL A O 1
ATOM 2436 N N . ALA A 1 315 ? -16.590 14.297 -2.701 1.00 94.75 315 ALA A N 1
ATOM 2437 C CA . ALA A 1 315 ? -17.495 15.382 -2.359 1.00 94.75 315 ALA A CA 1
ATOM 2438 C C . ALA A 1 315 ? -18.255 15.147 -1.054 1.00 94.75 315 ALA A C 1
ATOM 2440 O O . ALA A 1 315 ? -18.293 16.015 -0.188 1.00 94.75 315 ALA A O 1
ATOM 2441 N N . ALA A 1 316 ? -18.770 13.933 -0.854 1.00 91.94 316 ALA A N 1
ATOM 2442 C CA . ALA A 1 316 ? -19.463 13.576 0.379 1.00 91.94 316 ALA A CA 1
ATOM 2443 C C . ALA A 1 316 ? -18.591 13.766 1.630 1.00 91.94 316 ALA A C 1
ATOM 2445 O O . ALA A 1 316 ? -19.097 14.134 2.681 1.00 91.94 316 ALA A O 1
ATOM 2446 N N . VAL A 1 317 ? -17.274 13.562 1.521 1.00 92.62 317 VAL A N 1
ATOM 2447 C CA . VAL A 1 317 ? -16.334 13.767 2.636 1.00 92.62 317 VAL A CA 1
ATOM 2448 C C . VAL A 1 317 ? -15.696 15.164 2.669 1.00 92.62 317 VAL A C 1
ATOM 2450 O O . VAL A 1 317 ? -14.747 15.380 3.426 1.00 92.62 317 VAL A O 1
ATOM 2453 N N . GLN A 1 318 ? -16.184 16.109 1.859 1.00 92.81 318 GLN A N 1
ATOM 2454 C CA . GLN A 1 318 ? -15.711 17.498 1.802 1.00 92.81 318 GLN A CA 1
ATOM 2455 C C . GLN A 1 318 ? -14.189 17.605 1.555 1.00 92.81 318 GLN A C 1
ATOM 2457 O O . GLN A 1 318 ? -13.462 18.309 2.268 1.00 92.81 318 GLN A O 1
ATOM 2462 N N . LEU A 1 319 ? -13.669 16.834 0.590 1.00 95.56 319 LEU A N 1
ATOM 2463 C CA . LEU A 1 319 ? -12.248 16.821 0.204 1.00 95.56 319 LEU A CA 1
ATOM 2464 C C . LEU A 1 319 ? -12.007 17.243 -1.256 1.00 95.56 319 LEU A C 1
ATOM 2466 O O . LEU A 1 319 ? -10.926 17.002 -1.797 1.00 95.56 319 LEU A O 1
ATOM 2470 N N . GLU A 1 320 ? -12.964 17.900 -1.909 1.00 96.50 320 GLU A N 1
ATOM 2471 C CA . GLU A 1 320 ? -12.890 18.315 -3.316 1.00 96.50 320 GLU A CA 1
ATOM 2472 C C . GLU A 1 320 ? -11.691 19.223 -3.584 1.00 96.50 320 GLU A C 1
ATOM 2474 O O . GLU A 1 320 ? -10.915 18.975 -4.509 1.00 96.50 320 GLU A O 1
ATOM 2479 N N . GLU A 1 321 ? -11.470 20.223 -2.729 1.00 95.75 321 GLU A N 1
ATOM 2480 C CA . GLU A 1 321 ? -10.329 21.141 -2.843 1.00 95.75 321 GLU A CA 1
ATOM 2481 C C . GLU A 1 321 ? -8.978 20.441 -2.622 1.00 95.75 321 GLU A C 1
ATOM 2483 O O . GLU A 1 321 ? -7.927 20.926 -3.044 1.00 95.75 321 GLU A O 1
ATOM 2488 N N . LYS A 1 322 ? -8.992 19.273 -1.969 1.00 96.00 322 LYS A N 1
ATOM 2489 C CA . LYS A 1 322 ? -7.812 18.443 -1.694 1.00 96.00 322 LYS A CA 1
ATOM 2490 C C . LYS A 1 322 ? -7.720 17.225 -2.603 1.00 96.00 322 LYS A C 1
ATOM 2492 O O . LYS A 1 322 ? -6.825 16.406 -2.420 1.00 96.00 322 LYS A O 1
ATOM 2497 N N . ARG A 1 323 ? -8.562 17.125 -3.632 1.00 96.25 323 ARG A N 1
ATOM 2498 C CA . ARG A 1 323 ? -8.628 15.970 -4.537 1.00 96.25 323 ARG A CA 1
ATOM 2499 C C . ARG A 1 323 ? -7.273 15.602 -5.161 1.00 96.25 323 ARG A C 1
ATOM 2501 O O . ARG A 1 323 ? -6.960 14.420 -5.281 1.00 96.25 323 ARG A O 1
ATOM 2508 N N . GLY A 1 324 ? -6.468 16.607 -5.519 1.00 96.38 324 GLY A N 1
ATOM 2509 C CA . GLY A 1 324 ? -5.110 16.443 -6.059 1.00 96.38 324 GLY A CA 1
ATOM 2510 C C . GLY A 1 324 ? -3.983 16.504 -5.019 1.00 96.38 324 GLY A C 1
ATOM 2511 O O . GLY A 1 324 ? -2.816 16.379 -5.383 1.00 96.38 324 GLY A O 1
ATOM 2512 N N . ALA A 1 325 ? -4.296 16.715 -3.738 1.00 97.31 325 ALA A N 1
ATOM 2513 C CA . ALA A 1 325 ? -3.300 16.728 -2.672 1.00 97.31 325 ALA A CA 1
ATOM 2514 C C . ALA A 1 325 ? -2.867 15.298 -2.333 1.00 97.31 325 ALA A C 1
ATOM 2516 O O . ALA A 1 325 ? -3.682 14.372 -2.342 1.00 97.31 325 ALA A O 1
ATOM 2517 N N . ARG A 1 326 ? -1.580 15.120 -2.017 1.00 97.19 326 ARG A N 1
ATOM 2518 C CA . ARG A 1 326 ? -1.038 13.834 -1.561 1.00 97.19 326 ARG A CA 1
ATOM 2519 C C . ARG A 1 326 ? -1.509 13.527 -0.145 1.00 97.19 326 ARG A C 1
ATOM 2521 O O . ARG A 1 326 ? -1.523 14.429 0.692 1.00 97.19 326 ARG A O 1
ATOM 2528 N N . VAL A 1 327 ? -1.804 12.262 0.146 1.00 94.38 327 VAL A N 1
ATOM 2529 C CA . VAL A 1 327 ? -2.281 11.822 1.468 1.00 94.38 327 VAL A CA 1
ATOM 2530 C C . VAL A 1 327 ? -1.315 12.223 2.586 1.00 94.38 327 VAL A C 1
ATOM 2532 O O . VAL A 1 327 ? -1.757 12.663 3.645 1.00 94.38 327 VAL A O 1
ATOM 2535 N N . GLY A 1 328 ? -0.001 12.175 2.341 1.00 91.56 328 GLY A N 1
ATOM 2536 C CA . GLY A 1 328 ? 1.008 12.597 3.322 1.00 91.56 328 GLY A CA 1
ATOM 2537 C C . GLY A 1 328 ? 0.938 14.081 3.714 1.00 91.56 328 GLY A C 1
ATOM 2538 O O . GLY A 1 328 ? 1.462 14.459 4.753 1.00 91.56 328 GLY A O 1
ATOM 2539 N N . THR A 1 329 ? 0.271 14.923 2.915 1.00 94.69 329 THR A N 1
ATOM 2540 C CA . THR A 1 329 ? 0.113 16.369 3.174 1.00 94.69 329 THR A CA 1
ATOM 2541 C C . THR A 1 329 ? -1.202 16.733 3.868 1.00 94.69 329 THR A C 1
ATOM 2543 O O . THR A 1 329 ? -1.435 17.905 4.157 1.00 94.69 329 THR A O 1
ATOM 2546 N N . LEU A 1 330 ? -2.075 15.751 4.107 1.00 92.44 330 LEU A N 1
ATOM 2547 C CA . LEU A 1 330 ? -3.363 15.956 4.764 1.00 92.44 330 LEU A CA 1
ATOM 2548 C C . LEU A 1 330 ? -3.195 16.079 6.285 1.00 92.44 330 LEU A C 1
ATOM 2550 O O . LEU A 1 330 ? -2.364 15.389 6.881 1.00 92.44 330 LEU A O 1
ATOM 2554 N N . SER A 1 331 ? -4.021 16.915 6.920 1.00 89.88 331 SER A N 1
ATOM 2555 C CA . SER A 1 331 ? -4.146 16.940 8.384 1.00 89.88 331 SER A CA 1
ATOM 2556 C C . SER A 1 331 ? -4.753 15.633 8.914 1.00 89.88 331 SER A C 1
ATOM 2558 O O . SER A 1 331 ? -5.358 14.878 8.152 1.00 89.88 331 SER A O 1
ATOM 2560 N N . GLY A 1 332 ? -4.649 15.372 10.222 1.00 86.44 332 GLY A N 1
ATOM 2561 C CA . GLY A 1 332 ? -5.256 14.187 10.852 1.00 86.44 332 GLY A CA 1
ATOM 2562 C C . GLY A 1 332 ? -6.749 14.038 10.526 1.00 86.44 332 GLY A C 1
ATOM 2563 O O . GLY A 1 332 ? -7.161 13.014 9.989 1.00 86.44 332 GLY A O 1
ATOM 2564 N N . GLY A 1 333 ? -7.539 15.104 10.700 1.00 87.31 333 GLY A N 1
ATOM 2565 C CA . GLY A 1 333 ? -8.966 15.099 10.344 1.00 87.31 333 GLY A CA 1
ATOM 2566 C C . GLY A 1 333 ? -9.248 14.880 8.857 1.00 87.31 333 GLY A C 1
ATOM 2567 O O . GLY A 1 333 ? -10.202 14.191 8.504 1.00 87.31 333 GLY A O 1
ATOM 2568 N N . GLN A 1 334 ? -8.396 15.388 7.963 1.00 91.56 334 GLN A N 1
ATOM 2569 C CA . GLN A 1 334 ? -8.521 15.120 6.527 1.00 91.56 334 GLN A CA 1
ATOM 2570 C C . GLN A 1 334 ? -8.181 13.664 6.180 1.00 91.56 334 GLN A C 1
ATOM 2572 O O . GLN A 1 334 ? -8.857 13.072 5.339 1.00 91.56 334 GLN A O 1
ATOM 2577 N N . LYS A 1 335 ? -7.168 13.072 6.828 1.00 91.06 335 LYS A N 1
ATOM 2578 C CA . LYS A 1 335 ? -6.843 11.645 6.683 1.00 91.06 335 LYS A CA 1
ATOM 2579 C C . LYS A 1 335 ? -7.996 10.772 7.174 1.00 91.06 335 LYS A C 1
ATOM 2581 O O . LYS A 1 335 ? -8.354 9.821 6.488 1.00 91.06 335 LYS A O 1
ATOM 2586 N N . GLN A 1 336 ? -8.632 11.150 8.281 1.00 89.50 336 GLN A N 1
ATOM 2587 C CA . GLN A 1 336 ? -9.783 10.425 8.811 1.00 89.50 336 GLN A CA 1
ATOM 2588 C C . GLN A 1 336 ? -10.995 10.501 7.879 1.00 89.50 336 GLN A C 1
ATOM 2590 O O . GLN A 1 336 ? -11.600 9.482 7.552 1.00 89.50 336 GLN A O 1
ATOM 2595 N N . ARG A 1 337 ? -11.298 11.684 7.332 1.00 91.56 337 ARG A N 1
ATOM 2596 C CA . ARG A 1 337 ? -12.335 11.817 6.296 1.00 91.56 337 ARG A CA 1
ATOM 2597 C C . ARG A 1 337 ? -12.018 11.006 5.044 1.00 91.56 337 ARG A C 1
ATOM 2599 O O . ARG A 1 337 ? -12.920 10.412 4.462 1.00 91.56 337 ARG A O 1
ATOM 2606 N N . LEU A 1 338 ? -10.749 10.917 4.648 1.00 94.50 338 LEU A N 1
ATOM 2607 C CA . LEU A 1 338 ? -10.329 10.048 3.550 1.00 94.50 338 LEU A CA 1
ATOM 2608 C C . LEU A 1 338 ? -10.501 8.555 3.882 1.00 94.50 338 LEU A C 1
ATOM 2610 O O . LEU A 1 338 ? -10.897 7.790 3.004 1.00 94.50 338 LEU A O 1
ATOM 2614 N N . ALA A 1 339 ? -10.247 8.129 5.121 1.00 93.06 339 ALA A N 1
ATOM 2615 C CA . ALA A 1 339 ? -10.499 6.756 5.562 1.00 93.06 339 ALA A CA 1
ATOM 2616 C C . ALA A 1 339 ? -11.992 6.403 5.457 1.00 93.06 339 ALA A C 1
ATOM 2618 O O . ALA A 1 339 ? -12.357 5.381 4.875 1.00 93.06 339 ALA A O 1
ATOM 2619 N N . VAL A 1 340 ? -12.863 7.310 5.899 1.00 93.50 340 VAL A N 1
ATOM 2620 C CA . VAL A 1 340 ? -14.319 7.175 5.752 1.00 93.50 340 VAL A CA 1
ATOM 2621 C C . VAL A 1 340 ? -14.728 7.177 4.277 1.00 93.50 340 VAL A C 1
ATOM 2623 O O . VAL A 1 340 ? -15.550 6.362 3.862 1.00 93.50 340 VAL A O 1
ATOM 2626 N N . ALA A 1 341 ? -14.089 8.001 3.440 1.00 95.25 341 ALA A N 1
ATOM 2627 C CA . ALA A 1 341 ? -14.284 7.981 1.990 1.00 95.25 341 ALA A CA 1
ATOM 2628 C C . ALA A 1 341 ? -14.019 6.582 1.414 1.00 95.25 341 ALA A C 1
ATOM 2630 O O . ALA A 1 341 ? -14.824 6.068 0.639 1.00 95.25 341 ALA A O 1
ATOM 2631 N N . CYS A 1 342 ? -12.922 5.944 1.836 1.00 95.38 342 CYS A N 1
ATOM 2632 C CA . CYS A 1 342 ? -12.549 4.591 1.425 1.00 95.38 342 CYS A CA 1
ATOM 2633 C C . CYS A 1 342 ? -13.572 3.536 1.867 1.00 95.38 342 CYS A C 1
ATOM 2635 O O . CYS A 1 342 ? -13.789 2.569 1.140 1.00 95.38 342 CYS A O 1
ATOM 2637 N N . ALA A 1 343 ? -14.233 3.729 3.009 1.00 94.94 343 ALA A N 1
ATOM 2638 C CA . ALA A 1 343 ? -15.311 2.858 3.468 1.00 94.94 343 ALA A CA 1
ATOM 2639 C C . ALA A 1 343 ? -16.613 3.052 2.662 1.00 94.94 343 ALA A C 1
ATOM 2641 O O . ALA A 1 343 ? -17.363 2.100 2.457 1.00 94.94 343 ALA A O 1
ATOM 2642 N N . LEU A 1 344 ? -16.868 4.260 2.149 1.00 95.75 344 LEU A N 1
ATOM 2643 C CA . LEU A 1 344 ? -18.087 4.607 1.406 1.00 95.75 344 LEU A CA 1
ATOM 2644 C C . LEU A 1 344 ? -18.052 4.254 -0.090 1.00 95.75 344 LEU A C 1
ATOM 2646 O O . LEU A 1 344 ? -19.106 4.226 -0.732 1.00 95.75 344 LEU A O 1
ATOM 2650 N N . VAL A 1 345 ? -16.875 3.991 -0.675 1.00 96.69 345 VAL A N 1
ATOM 2651 C CA . VAL A 1 345 ? -16.730 3.776 -2.132 1.00 96.69 345 VAL A CA 1
ATOM 2652 C C . VAL A 1 345 ? -17.609 2.654 -2.684 1.00 96.69 345 VAL A C 1
ATOM 2654 O O . VAL A 1 345 ? -18.049 2.739 -3.831 1.00 96.69 345 VAL A O 1
ATOM 2657 N N . GLY A 1 346 ? -17.874 1.619 -1.884 1.00 95.25 346 GLY A N 1
ATOM 2658 C CA . GLY A 1 346 ? -18.665 0.452 -2.273 1.00 95.25 346 GLY A CA 1
ATOM 2659 C C . GLY A 1 346 ? -20.179 0.677 -2.293 1.00 95.25 346 GLY A C 1
ATOM 2660 O O . GLY A 1 346 ? -20.903 -0.264 -2.585 1.00 95.25 346 GLY A O 1
ATOM 2661 N N . ASP A 1 347 ? -20.661 1.889 -1.989 1.00 95.44 347 ASP A N 1
ATOM 2662 C CA . ASP A 1 347 ? -22.079 2.160 -1.688 1.00 95.44 347 ASP A CA 1
ATOM 2663 C C . ASP A 1 347 ? -22.666 1.212 -0.614 1.00 95.44 347 ASP A C 1
ATOM 2665 O O . ASP A 1 347 ? -23.670 0.530 -0.852 1.00 95.44 347 ASP A O 1
ATOM 2669 N N . PRO A 1 348 ? -22.025 1.103 0.565 1.00 96.50 348 PRO A N 1
ATOM 2670 C CA . PRO A 1 348 ? -22.365 0.070 1.535 1.00 96.50 348 PRO A CA 1
ATOM 2671 C C . PRO A 1 348 ? -23.774 0.241 2.115 1.00 96.50 348 PRO A C 1
ATOM 2673 O O . PRO A 1 348 ? -24.265 1.350 2.313 1.00 96.50 348 PRO A O 1
ATOM 2676 N N . GLU A 1 349 ? -24.440 -0.870 2.417 1.00 96.50 349 GLU A N 1
ATOM 2677 C CA . GLU A 1 349 ? -25.703 -0.893 3.173 1.00 96.50 349 GLU A CA 1
ATOM 2678 C C . GLU A 1 349 ? -25.463 -0.751 4.682 1.00 96.50 349 GLU A C 1
ATOM 2680 O O . GLU A 1 349 ? -26.308 -0.217 5.402 1.00 96.50 349 GLU A O 1
ATOM 2685 N N . LEU A 1 350 ? -24.294 -1.210 5.142 1.00 96.81 350 LEU A N 1
ATOM 2686 C CA . LEU A 1 350 ? -23.852 -1.159 6.530 1.00 96.81 350 LEU A CA 1
ATOM 2687 C C . LEU A 1 350 ? -22.419 -0.622 6.618 1.00 96.81 350 LEU A C 1
ATOM 2689 O O . LEU A 1 350 ? -21.513 -1.152 5.974 1.00 96.81 350 LEU A O 1
ATOM 2693 N N . LEU A 1 351 ? -22.217 0.402 7.439 1.00 96.25 351 LEU A N 1
ATOM 2694 C CA . LEU A 1 351 ? -20.915 1.008 7.697 1.00 96.25 351 LEU A CA 1
ATOM 2695 C C . LEU A 1 351 ? -20.433 0.652 9.107 1.00 96.25 351 LEU A C 1
ATOM 2697 O O . LEU A 1 351 ? -21.167 0.846 10.072 1.00 96.25 351 LEU A O 1
ATOM 2701 N N . PHE A 1 352 ? -19.203 0.155 9.216 1.00 95.31 352 PHE A N 1
ATOM 2702 C CA . PHE A 1 352 ? -18.499 -0.037 10.480 1.00 95.31 352 PHE A CA 1
ATOM 2703 C C . PHE A 1 352 ? -17.489 1.086 10.679 1.00 95.31 352 PHE A C 1
ATOM 2705 O O . PHE A 1 352 ? -16.646 1.314 9.806 1.00 95.31 352 PHE A O 1
ATOM 2712 N N . LEU A 1 353 ? -17.585 1.769 11.814 1.00 94.50 353 LEU A N 1
ATOM 2713 C CA . LEU A 1 353 ? -16.708 2.867 12.197 1.00 94.50 353 LEU A CA 1
ATOM 2714 C C . LEU A 1 353 ? -16.061 2.545 13.537 1.00 94.50 353 LEU A C 1
ATOM 2716 O O . LEU A 1 353 ? -16.738 2.532 14.560 1.00 94.50 353 LEU A O 1
ATOM 2720 N N . ASP A 1 354 ? -14.767 2.267 13.517 1.00 92.44 354 ASP A N 1
ATOM 2721 C CA . ASP A 1 354 ? -14.024 1.978 14.734 1.00 92.44 354 ASP A CA 1
ATOM 2722 C C . ASP A 1 354 ? -13.393 3.260 15.279 1.00 92.44 354 ASP A C 1
ATOM 2724 O O . ASP A 1 354 ? -12.522 3.829 14.620 1.00 92.44 354 ASP A O 1
ATOM 2728 N N . GLU A 1 355 ? -13.886 3.746 16.420 1.00 90.06 355 GLU A N 1
ATOM 2729 C CA . GLU A 1 355 ? -13.438 4.985 17.071 1.00 90.06 355 GLU A CA 1
ATOM 2730 C C . GLU A 1 355 ? -13.214 6.161 16.093 1.00 90.06 355 GLU A C 1
ATOM 2732 O O . GLU A 1 355 ? -12.118 6.725 15.970 1.00 90.06 355 GLU A O 1
ATOM 2737 N N . PRO A 1 356 ? -14.254 6.559 15.340 1.00 88.31 356 PRO A N 1
ATOM 2738 C CA . PRO A 1 356 ? -14.076 7.388 14.154 1.00 88.31 356 PRO A CA 1
ATOM 2739 C C . PRO A 1 356 ? -13.564 8.803 14.452 1.00 88.31 356 PRO A C 1
ATOM 2741 O O . PRO A 1 356 ? -13.051 9.457 13.540 1.00 88.31 356 PRO A O 1
ATOM 2744 N N . THR A 1 357 ? -13.700 9.289 15.687 1.00 89.38 357 THR A N 1
ATOM 2745 C CA . THR A 1 357 ? -13.401 10.674 16.078 1.00 89.38 357 THR A CA 1
ATOM 2746 C C . THR A 1 357 ? -12.236 10.832 17.052 1.00 89.38 357 THR A C 1
ATOM 2748 O O . THR A 1 357 ? -11.952 11.954 17.493 1.00 89.38 357 THR A O 1
ATOM 2751 N N . THR A 1 358 ? -11.519 9.746 17.342 1.00 85.25 358 THR A N 1
ATOM 2752 C CA . THR A 1 358 ? -10.320 9.760 18.187 1.00 85.25 358 THR A CA 1
ATOM 2753 C C . THR A 1 358 ? -9.228 10.639 17.574 1.00 85.25 358 THR A C 1
ATOM 2755 O O . THR A 1 358 ? -8.963 10.607 16.372 1.00 85.25 358 THR A O 1
ATOM 2758 N N . GLY A 1 359 ? -8.618 11.498 18.398 1.00 79.31 359 GLY A N 1
ATOM 2759 C CA . GLY A 1 359 ? -7.551 12.414 17.972 1.00 79.31 359 GLY A CA 1
ATOM 2760 C C . GLY A 1 359 ? -7.991 13.560 17.047 1.00 79.31 359 GLY A C 1
ATOM 2761 O O . GLY A 1 359 ? -7.140 14.307 16.558 1.00 79.31 359 GLY A O 1
ATOM 2762 N N . LEU A 1 360 ? -9.296 13.726 16.799 1.00 85.44 360 LEU A N 1
ATOM 2763 C CA . LEU A 1 360 ? -9.828 14.835 16.009 1.00 85.44 360 LEU A CA 1
ATOM 2764 C C . LEU A 1 360 ? -10.102 16.074 16.863 1.00 85.44 360 LEU A C 1
ATOM 2766 O O . LEU A 1 360 ? -10.571 15.987 17.998 1.00 85.44 360 LEU A O 1
ATOM 2770 N N . ASP A 1 361 ? -9.886 17.248 16.271 1.00 85.56 361 ASP A N 1
ATOM 2771 C CA . ASP A 1 361 ? -10.342 18.508 16.849 1.00 85.56 361 ASP A CA 1
ATOM 2772 C C . ASP A 1 361 ? -11.889 18.596 16.859 1.00 85.56 361 ASP A C 1
ATOM 2774 O O . ASP A 1 361 ? -12.560 17.923 16.062 1.00 85.56 361 ASP A O 1
ATOM 2778 N N . PRO A 1 362 ? -12.488 19.449 17.715 1.00 85.12 362 PRO A N 1
ATOM 2779 C CA . PRO A 1 362 ? -13.943 19.537 17.856 1.00 85.12 362 PRO A CA 1
ATOM 2780 C C . PRO A 1 362 ? -14.704 19.854 16.561 1.00 85.12 362 PRO A C 1
ATOM 2782 O O . PRO A 1 362 ? -15.854 19.440 16.410 1.00 85.12 362 PRO A O 1
ATOM 2785 N N . GLN A 1 363 ? -14.103 20.597 15.626 1.00 86.06 363 GLN A N 1
ATOM 2786 C CA . GLN A 1 363 ? -14.750 20.924 14.357 1.00 86.06 363 GLN A CA 1
ATOM 2787 C C . GLN A 1 363 ? -14.739 19.712 13.421 1.00 86.06 363 GLN A C 1
ATOM 2789 O O . GLN A 1 363 ? -15.781 19.374 12.857 1.00 86.06 363 GLN A O 1
ATOM 2794 N N . SER A 1 364 ? -13.598 19.031 13.292 1.00 86.12 364 SER A N 1
ATOM 2795 C CA . SER A 1 364 ? -13.480 17.807 12.489 1.00 86.12 364 SER A CA 1
ATOM 2796 C C . SER A 1 364 ? -14.401 16.690 12.991 1.00 86.12 364 SER A C 1
ATOM 2798 O O . SER A 1 364 ? -14.993 15.984 12.176 1.00 86.12 364 SER A O 1
ATOM 2800 N N . ARG A 1 365 ? -14.579 16.569 14.316 1.00 90.00 365 ARG A N 1
ATOM 2801 C CA . ARG A 1 365 ? -15.530 15.631 14.934 1.00 90.00 365 ARG A CA 1
ATOM 2802 C C . ARG A 1 365 ? -16.964 15.880 14.465 1.00 90.00 365 ARG A C 1
ATOM 2804 O O . ARG A 1 365 ? -17.610 14.967 13.966 1.00 90.00 365 ARG A O 1
ATOM 2811 N N . ARG A 1 366 ? -17.437 17.129 14.553 1.00 89.50 366 ARG A N 1
ATOM 2812 C CA . ARG A 1 366 ? -18.794 17.504 14.112 1.00 89.50 366 ARG A CA 1
ATOM 2813 C C . ARG A 1 366 ? -19.017 17.231 12.628 1.00 89.50 366 ARG A C 1
ATOM 2815 O O . ARG A 1 366 ? -20.048 16.687 12.272 1.00 89.50 366 ARG A O 1
ATOM 2822 N N . GLN A 1 367 ? -18.033 17.534 11.782 1.00 88.25 367 GLN A N 1
ATOM 2823 C CA . GLN A 1 367 ? -18.122 17.238 10.347 1.00 88.25 367 GLN A CA 1
ATOM 2824 C C . GLN A 1 367 ? -18.285 15.740 10.072 1.00 88.25 367 GLN A C 1
ATOM 2826 O O . GLN A 1 367 ? -19.012 15.354 9.160 1.00 88.25 367 GLN A O 1
ATOM 2831 N N . LEU A 1 368 ? -17.605 14.892 10.848 1.00 91.00 368 LEU A N 1
ATOM 2832 C CA . LEU A 1 368 ? -17.752 13.449 10.716 1.00 91.00 368 LEU A CA 1
ATOM 2833 C C . LEU A 1 368 ? -19.118 12.967 11.217 1.00 91.00 368 LEU A C 1
ATOM 2835 O O . LEU A 1 368 ? -19.732 12.119 10.576 1.00 91.00 368 LEU A O 1
ATOM 2839 N N . TRP A 1 369 ? -19.616 13.541 12.311 1.00 93.88 369 TRP A N 1
ATOM 2840 C CA . TRP A 1 369 ? -20.962 13.273 12.817 1.00 93.88 369 TRP A CA 1
ATOM 2841 C C . TRP A 1 369 ? -22.045 13.611 11.793 1.00 93.88 369 TRP A C 1
ATOM 2843 O O . TRP A 1 369 ? -22.908 12.777 11.534 1.00 93.88 369 TRP A O 1
ATOM 2853 N N . ASP A 1 370 ? -21.955 14.778 11.153 1.00 92.94 370 ASP A N 1
ATOM 2854 C CA . ASP A 1 370 ? -22.916 15.206 10.133 1.00 92.94 370 ASP A CA 1
ATOM 2855 C C . ASP A 1 370 ? -22.933 14.225 8.938 1.00 92.94 370 ASP A C 1
ATOM 2857 O O . ASP A 1 370 ? -23.994 13.881 8.419 1.00 92.94 370 ASP A O 1
ATOM 2861 N N . LEU A 1 371 ? -21.767 13.692 8.548 1.00 92.19 371 LEU A N 1
ATOM 2862 C CA . LEU A 1 371 ? -21.661 12.669 7.501 1.00 92.19 371 LEU A CA 1
ATOM 2863 C C . LEU A 1 371 ? -22.309 11.336 7.910 1.00 92.19 371 LEU A C 1
ATOM 2865 O O . LEU A 1 371 ? -22.940 10.670 7.085 1.00 92.19 371 LEU A O 1
ATOM 2869 N N . VAL A 1 372 ? -22.158 10.930 9.173 1.00 94.19 372 VAL A N 1
ATOM 2870 C CA . VAL A 1 372 ? -22.812 9.724 9.704 1.00 94.19 372 VAL A CA 1
ATOM 2871 C C . VAL A 1 372 ? -24.330 9.910 9.739 1.00 94.19 372 VAL A C 1
ATOM 2873 O O . VAL A 1 372 ? -25.062 9.011 9.323 1.00 94.19 372 VAL A O 1
ATOM 2876 N N . GLU A 1 373 ? -24.808 11.075 10.176 1.00 94.25 373 GLU A N 1
ATOM 2877 C CA . GLU A 1 373 ? -26.230 11.434 10.179 1.00 94.25 373 GLU A CA 1
ATOM 2878 C C . GLU A 1 373 ? -26.816 11.445 8.756 1.00 94.25 373 GLU A C 1
ATOM 2880 O O . GLU A 1 373 ? -27.889 10.880 8.542 1.00 94.25 373 GLU A O 1
ATOM 2885 N N . GLU A 1 374 ? -26.103 11.995 7.765 1.00 93.19 374 GLU A N 1
ATOM 2886 C CA . GLU A 1 374 ? -26.515 11.969 6.354 1.00 93.19 374 GLU A CA 1
ATOM 2887 C C . GLU A 1 374 ? -26.626 10.531 5.825 1.00 93.19 374 GLU A C 1
ATOM 2889 O O . GLU A 1 374 ? -27.630 10.154 5.211 1.00 93.19 374 GLU A O 1
ATOM 2894 N N . PHE A 1 375 ? -25.624 9.693 6.108 1.00 93.75 375 PHE A N 1
ATOM 2895 C CA . PHE A 1 375 ? -25.622 8.292 5.694 1.00 93.75 375 PHE A CA 1
ATOM 2896 C C . PHE A 1 375 ? -26.788 7.510 6.320 1.00 93.75 375 PHE A C 1
ATOM 2898 O O . PHE A 1 375 ? -27.489 6.779 5.615 1.00 93.75 375 PHE A O 1
ATOM 2905 N N . LYS A 1 376 ? -27.057 7.716 7.617 1.00 94.31 376 LYS A N 1
ATOM 2906 C CA . LYS A 1 376 ? -28.242 7.166 8.298 1.00 94.31 376 LYS A CA 1
ATOM 2907 C C . LYS A 1 376 ? -29.545 7.684 7.681 1.00 94.31 376 LYS A C 1
ATOM 2909 O O . LYS A 1 376 ? -30.461 6.899 7.440 1.00 94.31 376 LYS A O 1
ATOM 2914 N N . GLY A 1 377 ? -29.624 8.983 7.388 1.00 93.50 377 GLY A N 1
ATOM 2915 C CA . GLY A 1 377 ? -30.789 9.638 6.783 1.00 93.50 377 GLY A CA 1
ATOM 2916 C C . GLY A 1 377 ? -31.162 9.078 5.407 1.00 93.50 377 GLY A C 1
ATOM 2917 O O . GLY A 1 377 ? -32.336 9.061 5.045 1.00 93.50 377 GLY A O 1
ATOM 2918 N N . ALA A 1 378 ? -30.189 8.523 4.679 1.00 92.75 378 ALA A N 1
ATOM 2919 C CA . ALA A 1 378 ? -30.402 7.788 3.432 1.00 92.75 378 ALA A CA 1
ATOM 2920 C C . ALA A 1 378 ? -30.922 6.342 3.627 1.00 92.75 378 ALA A C 1
ATOM 2922 O O . ALA A 1 378 ? -30.953 5.563 2.672 1.00 92.75 378 ALA A O 1
ATOM 2923 N N . GLY A 1 379 ? -31.313 5.958 4.847 1.00 93.44 379 GLY A N 1
ATOM 2924 C CA . GLY A 1 379 ? -31.838 4.628 5.176 1.00 93.44 379 GLY A CA 1
ATOM 2925 C C . GLY A 1 379 ? -30.767 3.543 5.313 1.00 93.44 379 GLY A C 1
ATOM 2926 O O . GLY A 1 379 ? -31.085 2.357 5.223 1.00 93.44 379 GLY A O 1
ATOM 2927 N N . ARG A 1 380 ? -29.497 3.924 5.498 1.00 95.56 380 ARG A N 1
ATOM 2928 C CA . ARG A 1 380 ? -28.372 2.993 5.678 1.00 95.56 380 ARG A CA 1
ATOM 2929 C C . ARG A 1 380 ? -28.090 2.754 7.163 1.00 95.56 380 ARG A C 1
ATOM 2931 O O . ARG A 1 380 ? -28.480 3.543 8.019 1.00 95.56 380 ARG A O 1
ATOM 2938 N N . SER A 1 381 ? -27.426 1.644 7.483 1.00 95.94 381 SER A N 1
ATOM 2939 C CA . SER A 1 381 ? -27.107 1.269 8.868 1.00 95.94 381 SER A CA 1
ATOM 2940 C C . SER A 1 381 ? -25.659 1.593 9.229 1.00 95.94 381 SER A C 1
ATOM 2942 O O . SER A 1 381 ? -24.762 1.425 8.406 1.00 95.94 381 SER A O 1
ATOM 2944 N N . VAL A 1 382 ? -25.415 1.998 10.475 1.00 96.75 382 VAL A N 1
ATOM 2945 C CA . VAL A 1 382 ? -24.069 2.254 11.005 1.00 96.75 382 VAL A CA 1
ATOM 2946 C C . VAL A 1 382 ? -23.891 1.481 12.303 1.00 96.75 382 VAL A C 1
ATOM 2948 O O . VAL A 1 382 ? -24.774 1.493 13.158 1.00 96.75 382 VAL A O 1
ATOM 2951 N N . VAL A 1 383 ? -22.751 0.814 12.444 1.00 96.25 383 VAL A N 1
ATOM 2952 C CA . VAL A 1 383 ? -22.249 0.288 13.713 1.00 96.25 383 VAL A CA 1
ATOM 2953 C C . VAL A 1 383 ? -20.972 1.051 14.013 1.00 96.25 383 VAL A C 1
ATOM 2955 O O . VAL A 1 383 ? -20.039 1.020 13.212 1.00 96.25 383 VAL A O 1
ATOM 2958 N N . LEU A 1 384 ? -20.941 1.749 15.142 1.00 94.69 384 LEU A N 1
ATOM 2959 C CA . LEU A 1 384 ? -19.766 2.491 15.575 1.00 94.69 384 LEU A CA 1
ATOM 2960 C C . LEU A 1 384 ? -19.322 2.037 16.962 1.00 94.69 384 LEU A C 1
ATOM 2962 O O . LEU A 1 384 ? -20.161 1.726 17.809 1.00 94.69 384 LEU A O 1
ATOM 2966 N N . THR A 1 385 ? -18.013 1.994 17.174 1.00 93.25 385 THR A N 1
ATOM 2967 C CA . THR A 1 385 ? -17.400 1.880 18.500 1.00 93.25 385 THR A CA 1
ATOM 2968 C C . THR A 1 385 ? -16.921 3.264 18.912 1.00 93.25 385 THR A C 1
ATOM 2970 O O . THR A 1 385 ? -16.454 4.049 18.086 1.00 93.25 385 THR A O 1
ATOM 2973 N N . THR A 1 386 ? -17.094 3.596 20.184 1.00 90.56 386 THR A N 1
ATOM 2974 C CA . THR A 1 386 ? -16.642 4.873 20.722 1.00 90.56 386 THR A CA 1
ATOM 2975 C C . THR A 1 386 ? -16.500 4.784 22.227 1.00 90.56 386 THR A C 1
ATOM 2977 O O . THR A 1 386 ? -17.280 4.101 22.896 1.00 90.56 386 THR A O 1
ATOM 2980 N N . HIS A 1 387 ? -15.519 5.499 22.759 1.00 86.88 387 HIS A N 1
ATOM 2981 C CA . HIS A 1 387 ? -15.416 5.817 24.179 1.00 86.88 387 HIS A CA 1
ATOM 2982 C C . HIS A 1 387 ? -15.978 7.207 24.506 1.00 86.88 387 HIS A C 1
ATOM 2984 O O . HIS A 1 387 ? -16.037 7.578 25.676 1.00 86.88 387 HIS A O 1
ATOM 2990 N N . TYR A 1 388 ? -16.420 7.969 23.500 1.00 87.81 388 TYR A N 1
ATOM 2991 C CA . TYR A 1 388 ? -17.013 9.292 23.666 1.00 87.81 388 TYR A CA 1
ATOM 2992 C C . TYR A 1 388 ? -18.535 9.198 23.828 1.00 87.81 388 TYR A C 1
ATOM 2994 O O . TYR A 1 388 ? -19.274 8.848 22.906 1.00 87.81 388 TYR A O 1
ATOM 3002 N N . MET A 1 389 ? -19.026 9.526 25.022 1.00 87.31 389 MET A N 1
ATOM 3003 C CA . MET A 1 389 ? -20.452 9.406 25.341 1.00 87.31 389 MET A CA 1
ATOM 3004 C C . MET A 1 389 ? -21.317 10.429 24.601 1.00 87.31 389 MET A C 1
ATOM 3006 O O . MET A 1 389 ? -22.425 10.099 24.192 1.00 87.31 389 MET A O 1
ATOM 3010 N N . ASP A 1 390 ? -20.799 11.630 24.341 1.00 88.25 390 ASP A N 1
ATOM 3011 C CA . ASP A 1 390 ? -21.468 12.647 23.521 1.00 88.25 390 ASP A CA 1
ATOM 3012 C C . ASP A 1 390 ? -21.676 12.180 22.068 1.00 88.25 390 ASP A C 1
ATOM 3014 O O . ASP A 1 390 ? -22.715 12.457 21.466 1.00 88.25 390 ASP A O 1
ATOM 3018 N N . GLU A 1 391 ? -20.723 11.423 21.518 1.00 91.38 391 GLU A N 1
ATOM 3019 C CA . GLU A 1 391 ? -20.849 10.777 20.209 1.00 91.38 391 GLU A CA 1
ATOM 3020 C C . GLU A 1 391 ? -21.955 9.718 20.207 1.00 91.38 391 GLU A C 1
ATOM 3022 O O . GLU A 1 391 ? -22.810 9.719 19.317 1.00 91.38 391 GLU A O 1
ATOM 3027 N N . ALA A 1 392 ? -21.973 8.846 21.219 1.00 92.00 392 ALA A N 1
ATOM 3028 C CA . ALA A 1 392 ? -22.999 7.819 21.357 1.00 92.00 392 ALA A CA 1
ATOM 3029 C C . ALA A 1 392 ? -24.399 8.430 21.543 1.00 92.00 392 ALA A C 1
ATOM 3031 O O . ALA A 1 392 ? -25.347 7.999 20.888 1.00 92.00 392 ALA A O 1
ATOM 3032 N N . GLU A 1 393 ? -24.540 9.456 22.386 1.00 89.94 393 GLU A N 1
ATOM 3033 C CA . GLU A 1 393 ? -25.814 10.151 22.606 1.00 89.94 393 GLU A CA 1
ATOM 3034 C C . GLU A 1 393 ? -26.333 10.838 21.340 1.00 89.94 393 GLU A C 1
ATOM 3036 O O . GLU A 1 393 ? -27.543 10.851 21.100 1.00 89.94 393 GLU A O 1
ATOM 3041 N N . ARG A 1 394 ? -25.434 11.402 20.526 1.00 91.25 394 ARG A N 1
ATOM 3042 C CA . ARG A 1 394 ? -25.812 12.118 19.307 1.00 91.25 394 ARG A CA 1
ATOM 3043 C C . ARG A 1 394 ? -26.129 11.183 18.141 1.00 91.25 394 ARG A C 1
ATOM 3045 O O . ARG A 1 394 ? -27.124 11.393 17.451 1.00 91.25 394 ARG A O 1
ATOM 3052 N N . LEU A 1 395 ? -25.278 10.189 17.884 1.00 94.00 395 LEU A N 1
ATOM 3053 C CA . LEU A 1 395 ? -25.332 9.397 16.651 1.00 94.00 395 LEU A CA 1
ATOM 3054 C C . LEU A 1 395 ? -26.134 8.102 16.777 1.00 94.00 395 LEU A C 1
ATOM 3056 O O . LEU A 1 395 ? -26.664 7.616 15.770 1.00 94.00 395 LEU A O 1
ATOM 3060 N N . CYS A 1 396 ? -26.209 7.507 17.966 1.00 94.81 396 CYS A N 1
ATOM 3061 C CA . CYS A 1 396 ? -26.728 6.153 18.121 1.00 94.81 396 CYS A CA 1
ATOM 3062 C C . CYS A 1 396 ? -28.217 6.142 18.470 1.00 94.81 396 CYS A C 1
ATOM 3064 O O . CYS A 1 396 ? -28.655 6.717 19.462 1.00 94.81 396 CYS A O 1
ATOM 3066 N N . ASP A 1 397 ? -28.999 5.374 17.707 1.00 95.12 397 ASP A N 1
ATOM 3067 C CA . ASP A 1 397 ? -30.395 5.093 18.071 1.00 95.12 397 ASP A CA 1
ATOM 3068 C C . ASP A 1 397 ? -30.461 4.100 19.247 1.00 95.12 397 ASP A C 1
ATOM 3070 O O . ASP A 1 397 ? -31.399 4.112 20.043 1.00 95.12 397 ASP A O 1
ATOM 3074 N N . ARG A 1 398 ? -29.445 3.233 19.364 1.00 95.50 398 ARG A N 1
ATOM 3075 C CA . ARG A 1 398 ? -29.250 2.264 20.449 1.00 95.50 398 ARG A CA 1
ATOM 3076 C C . ARG A 1 398 ? -27.772 2.148 20.793 1.00 95.50 398 ARG A C 1
ATOM 3078 O O . ARG A 1 398 ? -26.935 2.146 19.896 1.00 95.50 398 ARG A O 1
ATOM 3085 N N . VAL A 1 399 ? -27.473 1.975 22.073 1.00 95.44 399 VAL A N 1
ATOM 3086 C CA . VAL A 1 399 ? -26.121 1.826 22.613 1.00 95.44 399 VAL A CA 1
ATOM 3087 C C . VAL A 1 399 ? -26.028 0.494 23.347 1.00 95.44 399 VAL A C 1
ATOM 3089 O O . VAL A 1 399 ? -26.901 0.158 24.148 1.00 95.44 399 VAL A O 1
ATOM 3092 N N . ALA A 1 400 ? -24.976 -0.267 23.047 1.00 93.56 400 ALA A N 1
ATOM 3093 C CA . ALA A 1 400 ? -24.581 -1.456 23.789 1.00 93.56 400 ALA A CA 1
ATOM 3094 C C . ALA A 1 400 ? -23.347 -1.104 24.624 1.00 93.56 400 ALA A C 1
ATOM 3096 O O . ALA A 1 400 ? -22.310 -0.761 24.062 1.00 93.56 400 ALA A O 1
ATOM 3097 N N . VAL A 1 401 ? -23.452 -1.186 25.948 1.00 90.44 401 VAL A N 1
ATOM 3098 C CA . VAL A 1 401 ? -22.301 -1.019 26.840 1.00 90.44 401 VAL A CA 1
ATOM 3099 C C . VAL A 1 401 ? -21.621 -2.372 26.980 1.00 90.44 401 VAL A C 1
ATOM 3101 O O . VAL A 1 401 ? -22.269 -3.347 27.368 1.00 90.44 401 VAL A O 1
ATOM 3104 N N . VAL A 1 402 ? -20.333 -2.432 26.654 1.00 87.75 402 VAL A N 1
ATOM 3105 C CA . VAL A 1 402 ? -19.531 -3.658 26.704 1.00 87.75 402 VAL A CA 1
ATOM 3106 C C . VAL A 1 402 ? -18.454 -3.516 27.773 1.00 87.75 402 VAL A C 1
ATOM 3108 O O . VAL A 1 402 ? -17.706 -2.545 27.759 1.00 87.75 402 VAL A O 1
ATOM 3111 N N . ASP A 1 403 ? -18.356 -4.497 28.668 1.00 82.50 403 ASP A N 1
ATOM 3112 C CA . ASP A 1 403 ? -17.278 -4.613 29.655 1.00 82.50 403 ASP A CA 1
ATOM 3113 C C . ASP A 1 403 ? -16.798 -6.066 29.730 1.00 82.50 403 ASP A C 1
ATOM 3115 O O . ASP A 1 403 ? -17.598 -7.000 29.659 1.00 82.50 403 ASP A O 1
ATOM 3119 N N . HIS A 1 404 ? -15.479 -6.268 29.798 1.00 83.50 404 HIS A N 1
ATOM 3120 C CA . HIS A 1 404 ? -14.842 -7.593 29.805 1.00 83.50 404 HIS A CA 1
ATOM 3121 C C . HIS A 1 404 ? -15.397 -8.587 28.752 1.00 83.50 404 HIS A C 1
ATOM 3123 O O . HIS A 1 404 ? -15.524 -9.785 29.003 1.00 83.50 404 HIS A O 1
ATOM 3129 N N . GLY A 1 405 ? -15.722 -8.085 27.553 1.00 80.69 405 GLY A N 1
ATOM 3130 C CA . GLY A 1 405 ? -16.236 -8.887 26.435 1.00 80.69 405 GLY A CA 1
ATOM 3131 C C . GLY A 1 405 ? -17.720 -9.264 26.529 1.00 80.69 405 GLY A C 1
ATOM 3132 O O . GLY A 1 405 ? -18.186 -10.075 25.731 1.00 80.69 405 GLY A O 1
ATOM 3133 N N . GLN A 1 406 ? -18.474 -8.692 27.473 1.00 85.56 406 GLN A N 1
ATOM 3134 C CA . GLN A 1 406 ? -19.908 -8.937 27.643 1.00 85.56 406 GLN A CA 1
ATOM 3135 C C . GLN A 1 406 ? -20.714 -7.648 27.490 1.00 85.56 406 GLN A C 1
ATOM 3137 O O . GLN A 1 406 ? -20.309 -6.591 27.965 1.00 85.56 406 GLN A O 1
ATOM 3142 N N . VAL A 1 407 ? -21.882 -7.738 26.850 1.00 90.62 407 VAL A N 1
ATOM 3143 C CA . VAL A 1 407 ? -22.845 -6.629 26.807 1.00 90.62 407 VAL A CA 1
ATOM 3144 C C . VAL A 1 407 ? -23.536 -6.544 28.167 1.00 90.62 407 VAL A C 1
ATOM 3146 O O . VAL A 1 407 ? -24.352 -7.404 28.496 1.00 90.62 407 VAL A O 1
ATOM 3149 N N . ILE A 1 408 ? -23.210 -5.518 28.949 1.00 90.25 408 ILE A N 1
ATOM 3150 C CA . ILE A 1 408 ? -23.748 -5.313 30.303 1.00 90.25 408 ILE A CA 1
ATOM 3151 C C . ILE A 1 408 ? -25.014 -4.448 30.314 1.00 90.25 408 ILE A C 1
ATOM 3153 O O . ILE A 1 408 ? -25.813 -4.532 31.243 1.00 90.25 408 ILE A O 1
ATOM 3157 N N . ALA A 1 409 ? -25.227 -3.642 29.271 1.00 90.19 409 ALA A N 1
ATOM 3158 C CA . ALA A 1 409 ? -26.454 -2.878 29.072 1.00 90.19 409 ALA A CA 1
ATOM 3159 C C . ALA A 1 409 ? -26.723 -2.651 27.582 1.00 90.19 409 ALA A C 1
ATOM 3161 O O . ALA A 1 409 ? -25.796 -2.550 26.779 1.00 90.19 409 ALA A O 1
ATOM 3162 N N . LEU A 1 410 ? -27.999 -2.568 27.207 1.00 93.94 410 LEU A N 1
ATOM 3163 C CA . LEU A 1 410 ? -28.429 -2.335 25.831 1.00 93.94 410 LEU A CA 1
ATOM 3164 C C . LEU A 1 410 ? -29.766 -1.593 25.820 1.00 93.94 410 LEU A C 1
ATOM 3166 O O . LEU A 1 410 ? -30.759 -2.111 26.324 1.00 93.94 410 LEU A O 1
ATOM 3170 N N . GLY A 1 411 ? -29.813 -0.424 25.191 1.00 94.00 411 GLY A N 1
ATOM 3171 C CA . GLY A 1 411 ? -31.026 0.393 25.119 1.00 94.00 411 GLY A CA 1
ATOM 3172 C C . GLY A 1 411 ? -30.825 1.634 24.263 1.00 94.00 411 GLY A C 1
ATOM 3173 O O . GLY A 1 411 ? -29.752 1.836 23.696 1.00 94.00 411 GLY A O 1
ATOM 3174 N N . THR A 1 412 ? -31.851 2.467 24.138 1.00 95.62 412 THR A N 1
ATOM 3175 C CA . THR A 1 412 ? -31.671 3.831 23.618 1.00 95.62 412 THR A CA 1
ATOM 3176 C C . THR A 1 412 ? -30.875 4.673 24.626 1.00 95.62 412 THR A C 1
ATOM 3178 O O . THR A 1 412 ? -30.954 4.399 25.828 1.00 95.62 412 THR A O 1
ATOM 3181 N N . PRO A 1 413 ? -30.155 5.730 24.199 1.00 93.06 413 PRO A N 1
ATOM 3182 C CA . PRO A 1 413 ? -29.465 6.624 25.133 1.00 93.06 413 PRO A CA 1
ATOM 3183 C C . PRO A 1 413 ? -30.368 7.124 26.271 1.00 93.06 413 PRO A C 1
ATOM 3185 O O . PRO A 1 413 ? -29.985 7.098 27.435 1.00 93.06 413 PRO A O 1
ATOM 3188 N N . ARG A 1 414 ? -31.620 7.484 25.957 1.00 90.50 414 ARG A N 1
ATOM 3189 C CA . ARG A 1 414 ? -32.602 7.943 26.953 1.00 90.50 414 ARG A CA 1
ATOM 3190 C C . ARG A 1 414 ? -32.990 6.864 27.963 1.00 90.50 414 ARG A C 1
ATOM 3192 O O . ARG A 1 414 ? -33.114 7.174 29.142 1.00 90.50 414 ARG A O 1
ATOM 3199 N N . GLU A 1 415 ? -33.199 5.626 27.518 1.00 92.62 415 GLU A N 1
ATOM 3200 C CA . GLU A 1 415 ? -33.525 4.503 28.411 1.00 92.62 415 GLU A CA 1
ATOM 3201 C C . GLU A 1 415 ? -32.360 4.175 29.346 1.00 92.62 415 GLU A C 1
ATOM 3203 O O . GLU A 1 415 ? -32.580 3.944 30.534 1.00 92.62 415 GLU A O 1
ATOM 3208 N N . LEU A 1 416 ? -31.131 4.200 28.824 1.00 91.12 416 LEU A N 1
ATOM 3209 C CA . LEU A 1 416 ? -29.924 3.965 29.611 1.00 91.12 416 LEU A CA 1
ATOM 3210 C C . LEU A 1 416 ? -29.713 5.072 30.651 1.00 91.12 416 LEU A C 1
ATOM 3212 O O . LEU A 1 416 ? -29.503 4.777 31.819 1.00 91.12 416 LEU A O 1
ATOM 3216 N N . ILE A 1 417 ? -29.850 6.345 30.274 1.00 89.81 417 ILE A N 1
ATOM 3217 C CA . ILE A 1 417 ? -29.748 7.468 31.222 1.00 89.81 417 ILE A CA 1
ATOM 3218 C C . ILE A 1 417 ? -30.834 7.367 32.305 1.00 89.81 417 ILE A C 1
ATOM 3220 O O . ILE A 1 417 ? -30.560 7.528 33.495 1.00 89.81 417 ILE A O 1
ATOM 3224 N N . ALA A 1 418 ? -32.069 7.038 31.916 1.00 87.31 418 ALA A N 1
ATOM 3225 C CA . ALA A 1 418 ? -33.174 6.874 32.856 1.00 87.31 418 ALA A CA 1
ATOM 3226 C C . ALA A 1 418 ? -32.962 5.710 33.843 1.00 87.31 418 ALA A C 1
ATOM 3228 O O . ALA A 1 418 ? -33.511 5.755 34.948 1.00 87.31 418 ALA A O 1
ATOM 3229 N N . SER A 1 419 ? -32.154 4.695 33.501 1.00 86.19 419 SER A N 1
ATOM 3230 C CA . SER A 1 419 ? -31.907 3.547 34.383 1.00 86.19 419 SER A CA 1
ATOM 3231 C C . SER A 1 419 ? -31.116 3.898 35.645 1.00 86.19 419 SER A C 1
ATOM 3233 O O . SER A 1 419 ? -31.127 3.117 36.591 1.00 86.19 419 SER A O 1
ATOM 3235 N N . ILE A 1 420 ? -30.472 5.071 35.697 1.00 82.69 420 ILE A N 1
ATOM 3236 C CA . ILE A 1 420 ? -29.829 5.596 36.915 1.00 82.69 420 ILE A CA 1
ATOM 3237 C C . ILE A 1 420 ? -30.876 5.888 38.008 1.00 82.69 420 ILE A C 1
ATOM 3239 O O . ILE A 1 420 ? -30.571 5.840 39.199 1.00 82.69 420 ILE A O 1
ATOM 3243 N N . GLY A 1 421 ? -32.127 6.190 37.629 1.00 80.38 421 GLY A N 1
ATOM 3244 C CA . GLY A 1 421 ? -33.212 6.451 38.581 1.00 80.38 421 GLY A CA 1
ATOM 3245 C C . GLY A 1 421 ? -33.061 7.754 39.380 1.00 80.38 421 GLY A C 1
ATOM 3246 O O . GLY A 1 421 ? -33.710 7.922 40.417 1.00 80.38 421 GLY A O 1
ATOM 3247 N N . ALA A 1 422 ? -32.221 8.679 38.908 1.00 81.19 422 ALA A N 1
ATOM 3248 C CA . ALA A 1 422 ? -31.981 9.988 39.506 1.00 81.19 422 ALA A CA 1
ATOM 3249 C C . ALA A 1 422 ? -32.317 11.116 38.523 1.00 81.19 422 ALA A C 1
ATOM 3251 O O . ALA A 1 422 ? -32.205 10.951 37.313 1.00 81.19 422 ALA A O 1
ATOM 3252 N N . ALA A 1 423 ? -32.733 12.265 39.055 1.00 84.94 423 ALA A N 1
ATOM 3253 C CA . ALA A 1 423 ? -32.989 13.463 38.260 1.00 84.94 423 ALA A CA 1
ATOM 3254 C C . ALA A 1 423 ? -31.707 14.273 38.027 1.00 84.94 423 ALA A C 1
ATOM 3256 O O . ALA A 1 423 ? -31.580 14.944 37.008 1.00 84.94 423 ALA A O 1
ATOM 3257 N N . HIS A 1 424 ? -30.765 14.213 38.973 1.00 90.44 424 HIS A N 1
ATOM 3258 C CA . HIS A 1 424 ? -29.511 14.956 38.941 1.00 90.44 424 HIS A CA 1
ATOM 3259 C C . HIS A 1 424 ? -28.386 14.178 39.619 1.00 90.44 424 HIS A C 1
ATOM 3261 O O . HIS A 1 424 ? -28.630 13.352 40.501 1.00 90.44 424 HIS A O 1
ATOM 3267 N N . ILE A 1 425 ? -27.157 14.508 39.244 1.00 90.75 425 ILE A N 1
ATOM 3268 C CA . ILE A 1 425 ? -25.942 14.059 39.912 1.00 90.75 425 ILE A CA 1
ATOM 3269 C C . ILE A 1 425 ? -25.352 15.250 40.668 1.00 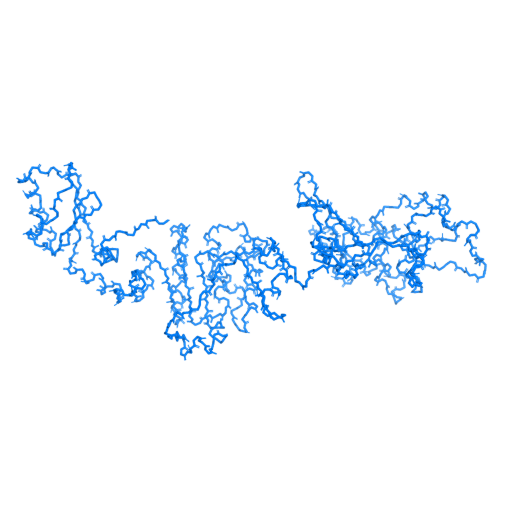90.75 425 ILE A C 1
ATOM 3271 O O . ILE A 1 425 ? -25.239 16.352 40.125 1.00 90.75 425 ILE A O 1
ATOM 3275 N N . VAL A 1 426 ? -25.020 15.043 41.940 1.00 92.50 426 VAL A N 1
ATOM 3276 C CA . VAL A 1 426 ? -24.369 16.029 42.809 1.00 92.50 426 VAL A CA 1
ATOM 3277 C C . VAL A 1 426 ? -23.002 15.484 43.188 1.00 92.50 426 VAL A C 1
ATOM 3279 O O . VAL A 1 426 ? -22.912 14.482 43.890 1.00 92.50 426 VAL A O 1
ATOM 3282 N N . HIS A 1 427 ? -21.942 16.158 42.760 1.00 92.62 427 HIS A N 1
ATOM 3283 C CA . HIS A 1 427 ? -20.574 15.820 43.133 1.00 92.62 427 HIS A CA 1
ATOM 3284 C C . HIS A 1 427 ? -20.005 16.899 44.051 1.00 92.62 427 HIS A C 1
ATOM 3286 O O . HIS A 1 427 ? -20.122 18.094 43.767 1.00 92.62 427 HIS A O 1
ATOM 3292 N N . PHE A 1 428 ? -19.396 16.489 45.161 1.00 93.75 428 PHE A N 1
ATOM 3293 C CA . PHE A 1 428 ? -18.781 17.415 46.100 1.00 93.75 428 PHE A CA 1
ATOM 3294 C C . PHE A 1 428 ? -17.425 16.933 46.602 1.00 93.75 428 PHE A C 1
ATOM 3296 O O . PHE A 1 428 ? -17.158 15.737 46.727 1.00 93.75 428 PHE A O 1
ATOM 3303 N N . ARG A 1 429 ? -16.569 17.902 46.922 1.00 93.62 429 ARG A N 1
ATOM 3304 C CA . ARG A 1 429 ? -15.245 17.696 47.510 1.00 93.62 429 ARG A CA 1
ATOM 3305 C C . ARG A 1 429 ? -15.143 18.485 48.801 1.00 93.62 429 ARG A C 1
ATOM 3307 O O . ARG A 1 429 ? -15.636 19.609 48.875 1.00 93.62 429 ARG A O 1
ATOM 3314 N N . VAL A 1 430 ? -14.486 17.903 49.794 1.00 92.38 430 VAL A N 1
ATOM 3315 C CA . VAL A 1 430 ? -14.206 18.542 51.084 1.00 92.38 430 VAL A CA 1
ATOM 3316 C C . VAL A 1 430 ? -12.706 18.755 51.239 1.00 92.38 430 VAL A C 1
ATOM 3318 O O . VAL A 1 430 ? -11.909 18.098 50.568 1.00 92.38 430 VAL A O 1
ATOM 3321 N N . GLU A 1 431 ? -12.309 19.671 52.111 1.00 90.00 431 GLU A N 1
ATOM 3322 C CA . GLU A 1 431 ? -10.905 19.829 52.478 1.00 90.00 431 GLU A CA 1
ATOM 3323 C C . GLU A 1 431 ? -10.419 18.614 53.287 1.00 90.00 431 GLU A C 1
ATOM 3325 O O . GLU A 1 431 ? -11.051 18.198 54.259 1.00 90.00 431 GLU A O 1
ATOM 3330 N N . GLY A 1 432 ? -9.274 18.045 52.898 1.00 86.00 432 GLY A N 1
ATOM 3331 C CA . GLY A 1 432 ? -8.656 16.917 53.599 1.00 86.00 432 GLY A CA 1
ATOM 3332 C C . GLY A 1 432 ? -9.028 15.545 53.031 1.00 86.00 432 GLY A C 1
ATOM 3333 O O . GLY A 1 432 ? -8.986 15.332 51.820 1.00 86.00 432 GLY A O 1
ATOM 3334 N N . ALA A 1 433 ? -9.286 14.575 53.912 1.00 85.19 433 ALA A N 1
ATOM 3335 C CA . ALA A 1 433 ? -9.552 13.194 53.515 1.00 85.19 433 ALA A CA 1
ATOM 3336 C C . ALA A 1 433 ? -10.962 13.039 52.920 1.00 85.19 433 ALA A C 1
ATOM 3338 O O . ALA A 1 433 ? -11.928 13.572 53.465 1.00 85.19 433 ALA A O 1
ATOM 3339 N N . ILE A 1 434 ? -11.077 12.266 51.833 1.00 85.12 434 ILE A N 1
ATOM 3340 C CA . ILE A 1 434 ? -12.365 11.966 51.195 1.00 85.12 434 ILE A CA 1
ATOM 3341 C C . ILE A 1 434 ? -13.248 11.217 52.209 1.00 85.12 434 ILE A C 1
ATOM 3343 O O . ILE A 1 434 ? -12.831 10.169 52.713 1.00 85.12 434 ILE A O 1
ATOM 3347 N N . PRO A 1 435 ? -14.440 11.739 52.541 1.00 86.00 435 PRO A N 1
ATOM 3348 C CA . PRO A 1 435 ? -15.308 11.133 53.533 1.00 86.00 435 PRO A CA 1
ATOM 3349 C C . PRO A 1 435 ? -15.990 9.888 52.957 1.00 86.00 435 PRO A C 1
ATOM 3351 O O . PRO A 1 435 ? -16.195 9.774 51.750 1.00 86.00 435 PRO A O 1
ATOM 3354 N N . ASP A 1 436 ? -16.381 8.961 53.833 1.00 87.62 436 ASP A N 1
ATOM 3355 C CA . ASP A 1 436 ? -17.133 7.778 53.416 1.00 87.62 436 ASP A CA 1
ATOM 3356 C C . ASP A 1 436 ? -18.502 8.184 52.839 1.00 87.62 436 ASP A C 1
ATOM 3358 O O . ASP A 1 436 ? -19.339 8.787 53.524 1.00 87.62 436 ASP A O 1
ATOM 3362 N N . ALA A 1 437 ? -18.725 7.827 51.572 1.00 87.38 437 ALA A N 1
ATOM 3363 C CA . ALA A 1 437 ? -19.941 8.119 50.827 1.00 87.38 437 ALA A CA 1
ATOM 3364 C C . ALA A 1 437 ? -21.197 7.520 51.481 1.00 87.38 437 ALA A C 1
ATOM 3366 O O . ALA A 1 437 ? -22.274 8.114 51.387 1.00 87.38 437 ALA A O 1
ATOM 3367 N N . THR A 1 438 ? -21.078 6.392 52.198 1.00 86.50 438 THR A N 1
ATOM 3368 C CA . THR A 1 438 ? -22.225 5.756 52.876 1.00 86.50 438 THR A CA 1
ATOM 3369 C C . THR A 1 438 ? -22.873 6.684 53.902 1.00 86.50 438 THR A C 1
ATOM 3371 O O . THR A 1 438 ? -24.089 6.657 54.097 1.00 86.50 438 THR A O 1
ATOM 3374 N N . GLY A 1 439 ? -22.084 7.585 54.492 1.00 86.69 439 GLY A N 1
ATOM 3375 C CA . GLY A 1 439 ? -22.558 8.563 55.456 1.00 86.69 439 GLY A CA 1
ATOM 3376 C C . GLY A 1 439 ? -23.529 9.596 54.878 1.00 86.69 439 GLY A C 1
ATOM 3377 O O . GLY A 1 439 ? -24.200 10.263 55.660 1.00 86.69 439 GLY A O 1
ATOM 3378 N N . PHE A 1 440 ? -23.625 9.727 53.556 1.00 90.94 440 PHE A N 1
ATOM 3379 C CA . PHE A 1 440 ? -24.501 10.690 52.880 1.00 90.94 440 PHE A CA 1
ATOM 3380 C C . PHE A 1 440 ? -25.698 10.020 52.187 1.00 90.94 440 PHE A C 1
ATOM 3382 O O . PHE A 1 440 ? -26.579 10.710 51.681 1.00 90.94 440 PHE A O 1
ATOM 3389 N N . ALA A 1 441 ? -25.780 8.684 52.208 1.00 89.69 441 ALA A N 1
ATOM 3390 C CA . ALA A 1 441 ? -26.852 7.924 51.562 1.00 89.69 441 ALA A CA 1
ATOM 3391 C C . ALA A 1 441 ? -28.241 8.159 52.187 1.00 89.69 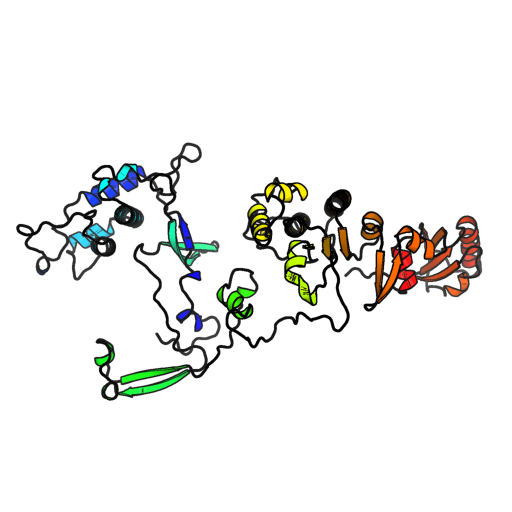441 ALA A C 1
ATOM 3393 O O . ALA A 1 441 ? -29.253 7.980 51.519 1.00 89.69 441 ALA A O 1
ATOM 3394 N N . ALA A 1 442 ? -28.293 8.561 53.461 1.00 90.44 442 ALA A N 1
ATOM 3395 C CA . ALA A 1 442 ? -29.537 8.818 54.189 1.00 90.44 442 ALA A CA 1
ATOM 3396 C C . ALA A 1 442 ? -30.096 10.239 53.987 1.00 90.44 442 ALA A C 1
ATOM 3398 O O . ALA A 1 442 ? -31.139 10.568 54.555 1.00 90.44 442 ALA A O 1
ATOM 3399 N N . LEU A 1 443 ? -29.408 11.099 53.225 1.00 92.81 443 LEU A N 1
ATOM 3400 C CA . LEU A 1 443 ? -29.884 12.456 52.977 1.00 92.81 443 LEU A CA 1
ATOM 3401 C C . LEU A 1 443 ? -31.172 12.442 52.129 1.00 92.81 443 LEU A C 1
ATOM 3403 O O . LEU A 1 443 ? -31.305 11.615 51.221 1.00 92.81 443 LEU A O 1
ATOM 3407 N N . PRO A 1 444 ? -32.116 13.372 52.376 1.00 90.81 444 PRO A N 1
ATOM 3408 C CA . PRO A 1 444 ? -33.334 13.498 51.584 1.00 90.81 444 PRO A CA 1
ATOM 3409 C C . PRO A 1 444 ? -33.036 13.590 50.087 1.00 90.81 444 PRO A C 1
ATOM 3411 O O . PRO A 1 444 ? -32.154 14.336 49.660 1.00 90.81 444 PRO A O 1
ATOM 3414 N N . GLY A 1 445 ? -33.767 12.814 49.290 1.00 88.25 445 GLY A N 1
ATOM 3415 C CA . GLY A 1 445 ? -33.634 12.803 47.836 1.00 88.25 445 GLY A CA 1
ATOM 3416 C C . GLY A 1 445 ? -32.452 11.997 47.286 1.00 88.25 445 GLY A C 1
ATOM 3417 O O . GLY A 1 445 ? -32.418 11.804 46.073 1.00 88.25 445 GLY A O 1
ATOM 3418 N N . VAL A 1 446 ? -31.532 11.478 48.110 1.00 91.38 446 VAL A N 1
ATOM 3419 C CA . VAL A 1 446 ? -30.431 10.615 47.638 1.00 91.38 446 VAL A CA 1
ATOM 3420 C C . VAL A 1 446 ? -30.953 9.217 47.293 1.00 91.38 446 VAL A C 1
ATOM 3422 O O . VAL A 1 446 ? -31.673 8.588 48.066 1.00 91.38 446 VAL A O 1
ATOM 3425 N N . ARG A 1 447 ? -30.592 8.725 46.106 1.00 89.06 447 ARG A N 1
ATOM 3426 C CA . ARG A 1 447 ? -30.871 7.361 45.629 1.00 89.06 447 ARG A CA 1
ATOM 3427 C C . ARG A 1 447 ? -29.662 6.455 45.804 1.00 89.06 447 ARG A C 1
ATOM 3429 O O . ARG A 1 447 ? -29.790 5.354 46.326 1.00 89.06 447 ARG A O 1
ATOM 3436 N N . HIS A 1 448 ? -28.497 6.951 45.401 1.00 86.62 448 HIS A N 1
ATOM 3437 C CA . HIS A 1 448 ? -27.218 6.266 45.530 1.00 86.62 448 HIS A CA 1
ATOM 3438 C C . HIS A 1 448 ? -26.136 7.264 45.933 1.00 86.62 448 HIS A C 1
ATOM 3440 O O . HIS A 1 44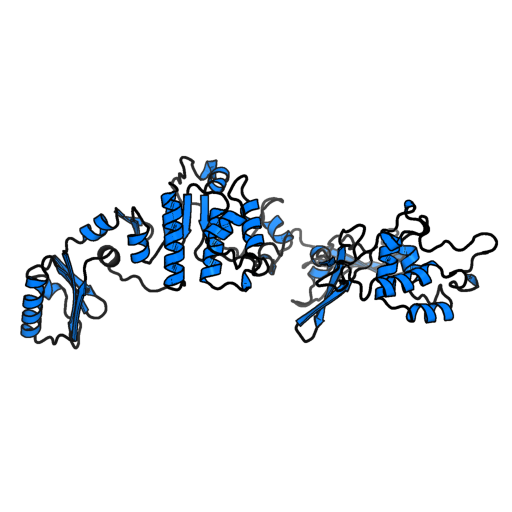8 ? -26.162 8.415 45.500 1.00 86.62 448 HIS A O 1
ATOM 3446 N N . ALA A 1 449 ? -25.189 6.810 46.750 1.00 89.50 449 ALA A N 1
ATOM 3447 C CA . ALA A 1 449 ? -24.004 7.561 47.139 1.00 89.50 449 ALA A CA 1
ATOM 3448 C C . ALA A 1 449 ? -22.771 6.692 46.891 1.00 89.50 449 ALA A C 1
ATOM 3450 O O . ALA A 1 449 ? -22.757 5.521 47.281 1.00 89.50 449 ALA A O 1
ATOM 3451 N N . ARG A 1 450 ? -21.745 7.250 46.248 1.00 87.50 450 ARG A N 1
ATOM 3452 C CA . ARG A 1 450 ? -20.491 6.544 45.963 1.00 87.50 450 ARG A CA 1
ATOM 3453 C C . ARG A 1 450 ? -19.283 7.454 46.118 1.00 87.50 450 ARG A C 1
ATOM 3455 O O . ARG A 1 450 ? -19.388 8.673 45.998 1.00 87.50 450 ARG A O 1
ATOM 3462 N N . ALA A 1 451 ? -18.134 6.844 46.379 1.00 86.06 451 ALA A N 1
ATOM 3463 C CA . ALA A 1 451 ? -16.862 7.538 46.253 1.00 86.06 451 ALA A CA 1
ATOM 3464 C C . ALA A 1 451 ? -16.581 7.789 44.764 1.00 86.06 451 ALA A C 1
ATOM 3466 O O . ALA A 1 451 ? -16.796 6.901 43.938 1.00 86.06 451 ALA A O 1
ATOM 3467 N N . ALA A 1 452 ? -16.107 8.988 44.447 1.00 81.88 452 ALA A N 1
ATOM 3468 C CA . ALA A 1 452 ? -15.664 9.390 43.119 1.00 81.88 452 ALA A CA 1
ATOM 3469 C C . ALA A 1 452 ? -14.223 9.913 43.206 1.00 81.88 452 ALA A C 1
ATOM 3471 O O . ALA A 1 452 ? -13.656 10.048 44.297 1.00 81.88 452 ALA A O 1
ATOM 3472 N N . GLU A 1 453 ? -13.595 10.190 42.066 1.00 77.12 453 GLU A N 1
ATOM 3473 C CA . GLU A 1 453 ? -12.212 10.659 42.059 1.00 77.12 453 GLU A CA 1
ATOM 3474 C C . GLU A 1 453 ? -12.086 12.028 42.753 1.00 77.12 453 GLU A C 1
ATOM 3476 O O . GLU A 1 453 ? -12.560 13.058 42.277 1.00 77.12 453 GLU A O 1
ATOM 3481 N N . GLY A 1 454 ? -11.458 12.034 43.933 1.00 82.88 454 GLY A N 1
ATOM 3482 C CA . GLY A 1 454 ? -11.257 13.244 44.729 1.00 82.88 454 GLY A CA 1
ATOM 3483 C C . GLY A 1 454 ? -12.481 13.731 45.514 1.00 82.88 454 GLY A C 1
ATOM 3484 O O . GLY A 1 454 ? -12.401 14.821 46.082 1.00 82.88 454 GLY A O 1
ATOM 3485 N N . GLY A 1 455 ? -13.584 12.973 45.573 1.00 90.38 455 GLY A N 1
ATOM 3486 C CA . GLY A 1 455 ? -14.831 13.426 46.198 1.00 90.38 455 GLY A CA 1
ATOM 3487 C C . GLY A 1 455 ? -15.893 12.348 46.417 1.00 90.38 455 GLY A C 1
ATOM 3488 O O . GLY A 1 455 ? -15.623 11.146 46.387 1.00 90.38 455 GLY A O 1
ATOM 3489 N N . VAL A 1 456 ? -17.121 12.800 46.665 1.00 91.12 456 VAL A N 1
ATOM 3490 C CA . VAL A 1 456 ? -18.315 11.958 46.808 1.00 91.12 456 VAL A CA 1
ATOM 3491 C C . VAL A 1 456 ? -19.344 12.390 45.775 1.00 91.12 456 VAL A C 1
ATOM 3493 O O . VAL A 1 456 ? -19.584 13.581 45.574 1.00 91.12 456 VAL A O 1
ATOM 3496 N N . GLU A 1 457 ? -19.971 11.407 45.142 1.00 91.50 457 GLU A N 1
ATOM 3497 C CA . GLU A 1 457 ? -21.032 11.613 44.168 1.00 91.50 457 GLU A CA 1
ATOM 3498 C C . GLU A 1 457 ? -22.352 11.031 44.678 1.00 91.50 457 GLU A C 1
ATOM 3500 O O . GLU A 1 457 ? -22.411 9.900 45.173 1.00 91.50 457 GLU A O 1
ATOM 3505 N N . LEU A 1 458 ? -23.416 11.823 44.559 1.00 91.50 458 LEU A N 1
ATOM 3506 C CA . LEU A 1 458 ? -24.774 11.492 44.962 1.00 91.50 458 LEU A CA 1
ATOM 3507 C C . LEU A 1 458 ? -25.689 11.538 43.737 1.00 91.50 458 LEU A C 1
ATOM 3509 O O . LEU A 1 458 ? -25.840 12.581 43.100 1.00 91.50 458 LEU A O 1
ATOM 3513 N N . ALA A 1 459 ? -26.360 10.428 43.449 1.00 90.69 459 ALA A N 1
ATOM 3514 C CA . ALA A 1 459 ? -27.459 10.393 42.495 1.00 90.69 459 ALA A CA 1
ATOM 3515 C C . ALA A 1 459 ? -28.742 10.802 43.230 1.00 90.69 459 ALA A C 1
ATOM 3517 O O . ALA A 1 459 ? -29.152 10.119 44.174 1.00 90.69 459 ALA A O 1
ATOM 3518 N N . VAL A 1 460 ? -29.364 11.921 42.845 1.00 92.31 460 VAL A N 1
ATOM 3519 C CA . VAL A 1 460 ? -30.461 12.543 43.605 1.00 92.31 460 VAL A CA 1
ATOM 3520 C C . VAL A 1 460 ? -31.735 12.718 42.780 1.00 92.31 460 VAL A C 1
ATOM 3522 O O . VAL A 1 460 ? -31.705 13.035 41.593 1.00 92.31 460 VAL A O 1
ATOM 3525 N N . ALA A 1 461 ? -32.887 12.538 43.421 1.00 89.12 461 ALA A N 1
ATOM 3526 C CA . ALA A 1 461 ? -34.201 12.774 42.827 1.00 89.12 461 ALA A CA 1
ATOM 3527 C C . ALA A 1 461 ? -34.619 14.255 42.874 1.00 89.12 461 ALA A C 1
ATOM 3529 O O . ALA A 1 461 ? -35.362 14.703 42.006 1.00 89.12 461 ALA A O 1
ATOM 3530 N N . ALA A 1 462 ? -34.147 15.014 43.870 1.00 88.00 462 ALA A N 1
ATOM 3531 C CA . ALA A 1 462 ? -34.549 16.401 44.095 1.00 88.00 462 ALA A CA 1
ATOM 3532 C C . ALA A 1 462 ? -33.393 17.237 44.671 1.00 88.00 462 ALA A C 1
ATOM 3534 O O . ALA A 1 462 ? -33.167 17.279 45.877 1.00 88.00 462 ALA A O 1
ATOM 3535 N N . VAL A 1 463 ? -32.676 17.958 43.804 1.00 90.81 463 VAL A N 1
ATOM 3536 C CA . VAL A 1 463 ? -31.495 18.764 44.187 1.00 90.81 463 VAL A CA 1
ATOM 3537 C C . VAL A 1 463 ? -31.820 19.824 45.242 1.00 90.81 463 VAL A C 1
ATOM 3539 O O . VAL A 1 463 ? -31.021 20.066 46.143 1.00 90.81 463 VAL A O 1
ATOM 3542 N N . HIS A 1 464 ? -33.002 20.437 45.148 1.00 90.06 464 HIS A N 1
ATOM 3543 C CA . HIS A 1 464 ? -33.439 21.497 46.057 1.00 90.06 464 HIS A CA 1
ATOM 3544 C C . HIS A 1 464 ? -33.676 21.010 47.497 1.00 90.06 464 HIS A C 1
ATOM 3546 O O . HIS A 1 464 ? -33.621 21.819 48.417 1.00 90.06 464 HIS A O 1
ATOM 3552 N N . GLU A 1 465 ? -33.899 19.708 47.700 1.00 92.12 465 GLU A N 1
ATOM 3553 C CA . GLU A 1 465 ? -33.989 19.087 49.026 1.00 92.12 465 GLU A CA 1
ATOM 3554 C C . GLU A 1 465 ? -32.618 18.582 49.491 1.00 92.12 465 GLU A C 1
ATOM 3556 O O . GLU A 1 465 ? -32.234 18.776 50.646 1.00 92.12 465 GLU A O 1
ATOM 3561 N N . THR A 1 466 ? -31.854 17.965 48.582 1.00 93.50 466 THR A N 1
ATOM 3562 C CA . THR A 1 466 ? -30.587 17.319 48.932 1.00 93.50 466 THR A CA 1
ATOM 3563 C C . THR A 1 466 ? -29.463 18.310 49.220 1.00 93.50 466 THR A C 1
ATOM 3565 O O . THR A 1 466 ? -28.714 18.085 50.166 1.00 93.50 466 THR A O 1
ATOM 3568 N N . ILE A 1 467 ? -29.319 19.405 48.459 1.00 94.00 467 ILE A N 1
ATOM 3569 C CA . ILE A 1 467 ? -28.210 20.358 48.671 1.00 94.00 467 ILE A CA 1
ATOM 3570 C C . ILE A 1 467 ? -28.262 20.996 50.067 1.00 94.00 467 ILE A C 1
ATOM 3572 O O . ILE A 1 467 ? -27.242 20.952 50.756 1.00 94.00 467 ILE A O 1
ATOM 3576 N N . PRO A 1 468 ? -29.396 21.556 50.539 1.00 95.25 468 PRO A N 1
ATOM 3577 C CA . PRO A 1 468 ? -29.455 22.119 51.887 1.00 95.25 468 PRO A CA 1
ATOM 3578 C C . PRO A 1 468 ? -29.128 21.087 52.973 1.00 95.25 468 PRO A C 1
ATOM 3580 O O . PRO A 1 468 ? -28.391 21.393 53.909 1.00 95.25 468 PRO A O 1
ATOM 3583 N N . ALA A 1 469 ? -29.628 19.855 52.828 1.00 94.00 469 ALA A N 1
ATOM 3584 C CA . ALA A 1 469 ? -29.354 18.772 53.769 1.00 94.00 469 ALA A CA 1
ATOM 3585 C C . ALA A 1 469 ? -27.878 18.334 53.745 1.00 94.00 469 ALA A C 1
ATOM 3587 O O . ALA A 1 469 ? -27.301 18.072 54.797 1.00 94.00 469 ALA A O 1
ATOM 3588 N N . LEU A 1 470 ? -27.256 18.302 52.562 1.00 94.69 470 LEU A N 1
ATOM 3589 C CA . LEU A 1 470 ? -25.834 18.015 52.388 1.00 94.69 470 LEU A CA 1
ATOM 3590 C C . LEU A 1 470 ? -24.966 19.067 53.082 1.00 94.69 470 LEU A C 1
ATOM 3592 O O . LEU A 1 470 ? -24.076 18.699 53.841 1.00 94.69 470 LEU A O 1
ATOM 3596 N N . LEU A 1 471 ? -25.233 20.357 52.861 1.00 94.31 471 LEU A N 1
ATOM 3597 C CA . LEU A 1 471 ? -24.464 21.440 53.482 1.00 94.31 471 LEU A CA 1
ATOM 3598 C C . LEU A 1 471 ? -24.569 21.399 55.013 1.00 94.31 471 LEU A C 1
ATOM 3600 O O . LEU A 1 471 ? -23.551 21.451 55.695 1.00 94.31 471 LEU A O 1
ATOM 3604 N N . ALA A 1 472 ? -25.777 21.197 55.549 1.00 93.31 472 ALA A N 1
ATOM 3605 C CA . ALA A 1 472 ? -25.983 21.052 56.989 1.00 93.31 472 ALA A CA 1
ATOM 3606 C C . ALA A 1 472 ? -25.248 19.830 57.571 1.00 93.31 472 ALA A C 1
ATOM 3608 O O . ALA A 1 472 ? -24.707 19.889 58.676 1.00 93.31 472 ALA A O 1
ATOM 3609 N N . GLU A 1 473 ? -25.213 18.716 56.837 1.00 92.88 473 GLU A N 1
ATOM 3610 C CA . GLU A 1 473 ? -24.518 17.502 57.265 1.00 92.88 473 GLU A CA 1
ATOM 3611 C C . GLU A 1 473 ? -22.991 17.652 57.215 1.00 92.88 473 GLU A C 1
ATOM 3613 O O . GLU A 1 473 ? -22.296 17.139 58.095 1.00 92.88 473 GLU A O 1
ATOM 3618 N N . LEU A 1 474 ? -22.462 18.382 56.230 1.00 93.25 474 LEU A N 1
ATOM 3619 C CA . LEU A 1 474 ? -21.044 18.739 56.155 1.00 93.25 474 LEU A CA 1
ATOM 3620 C C . LEU A 1 474 ? -20.632 19.643 57.323 1.00 93.25 474 LEU A C 1
ATOM 3622 O O . LEU A 1 474 ? -19.642 19.343 57.995 1.00 93.25 474 LEU A O 1
ATOM 3626 N N . ASP A 1 475 ? -21.437 20.661 57.638 1.00 92.62 475 ASP A N 1
ATOM 3627 C CA . ASP A 1 475 ? -21.222 21.538 58.794 1.00 92.62 475 ASP A CA 1
ATOM 3628 C C . ASP A 1 475 ? -21.249 20.747 60.110 1.00 92.62 475 ASP A C 1
ATOM 3630 O O . ASP A 1 475 ? -20.355 20.883 60.949 1.00 92.62 475 ASP A O 1
ATOM 3634 N N . ARG A 1 476 ? -22.227 19.844 60.277 1.00 92.44 476 ARG A N 1
ATOM 3635 C CA . ARG A 1 476 ? -22.351 18.980 61.465 1.00 92.44 476 ARG A CA 1
ATOM 3636 C C . ARG A 1 476 ? -21.127 18.086 61.671 1.00 92.44 476 ARG A C 1
ATOM 3638 O O . ARG A 1 476 ? -20.777 17.774 62.809 1.00 92.44 476 ARG A O 1
ATOM 3645 N N . ARG A 1 477 ? -20.498 17.642 60.581 1.00 92.06 477 ARG A N 1
ATOM 3646 C CA . ARG A 1 477 ? -19.293 16.800 60.600 1.00 92.06 477 ARG A CA 1
ATOM 3647 C C . ARG A 1 477 ? -17.992 17.602 60.608 1.00 92.06 477 ARG A C 1
ATOM 3649 O O . ARG A 1 477 ? -16.933 16.981 60.633 1.00 92.06 477 ARG A O 1
ATOM 3656 N N . ALA A 1 478 ? -18.065 18.935 60.603 1.00 91.69 478 ALA A N 1
ATOM 3657 C CA . ALA A 1 478 ? -16.918 19.828 60.464 1.00 91.69 478 ALA A CA 1
ATOM 3658 C C . ALA A 1 478 ? -16.050 19.487 59.235 1.00 91.69 478 ALA A C 1
ATOM 3660 O O . ALA A 1 478 ? -14.824 19.456 59.321 1.00 91.69 478 ALA A O 1
ATOM 3661 N N . LEU A 1 479 ? -16.701 19.202 58.100 1.00 92.50 479 LEU A N 1
ATOM 3662 C CA . LEU A 1 479 ? -16.064 18.920 56.813 1.00 92.50 479 LEU A CA 1
ATOM 3663 C C . LEU A 1 479 ? -16.201 20.149 55.897 1.00 92.50 479 LEU A C 1
ATOM 3665 O O . LEU A 1 479 ? -17.269 20.337 55.311 1.00 92.50 479 LEU A O 1
ATOM 3669 N N . PRO A 1 480 ? -15.162 20.993 55.750 1.00 91.50 480 PRO A N 1
ATOM 3670 C CA . PRO A 1 480 ? -15.250 22.201 54.936 1.00 91.50 480 PRO A CA 1
ATOM 3671 C C . PRO A 1 480 ? -15.443 21.840 53.462 1.00 91.50 480 PRO A C 1
ATOM 3673 O O . PRO A 1 480 ? -14.655 21.081 52.899 1.00 91.50 480 PRO A O 1
ATOM 3676 N N . LEU A 1 481 ? -16.485 22.376 52.827 1.00 93.00 481 LEU A N 1
ATOM 3677 C CA . LEU A 1 481 ? -16.755 22.153 51.409 1.00 93.00 481 LEU A CA 1
ATOM 3678 C C . LEU A 1 481 ? -15.735 22.909 50.547 1.00 93.00 481 LEU A C 1
ATOM 3680 O O . LEU A 1 481 ? -15.681 24.135 50.575 1.00 93.00 481 LEU A O 1
ATOM 3684 N N . ALA A 1 482 ? -14.979 22.181 49.732 1.00 92.88 482 ALA A N 1
ATOM 3685 C CA . ALA A 1 482 ? -14.031 22.747 48.779 1.00 92.88 482 ALA A CA 1
ATOM 3686 C C . ALA A 1 482 ? -14.672 22.992 47.401 1.00 92.88 482 ALA A C 1
ATOM 3688 O O . ALA A 1 482 ? -14.368 23.978 46.733 1.00 92.88 482 ALA A O 1
ATOM 3689 N N . GLN A 1 483 ? -15.559 22.096 46.953 1.00 93.06 483 GLN A N 1
ATOM 3690 C CA . GLN A 1 483 ? -16.256 22.226 45.670 1.00 93.06 483 GLN A CA 1
ATOM 3691 C C . GLN A 1 483 ? -17.605 21.505 45.696 1.00 93.06 483 GLN A C 1
ATOM 3693 O O . GLN A 1 483 ? -17.714 20.430 46.276 1.00 93.06 483 GLN A O 1
ATOM 3698 N N . LEU A 1 484 ? -18.598 22.061 45.000 1.00 93.62 484 LEU A N 1
ATOM 3699 C CA . LEU A 1 484 ? -19.889 21.436 44.723 1.00 93.62 484 LEU A CA 1
ATOM 3700 C C . LEU A 1 484 ? -20.257 21.663 43.252 1.00 93.62 484 LEU A C 1
ATOM 3702 O O . LEU A 1 484 ? -20.249 22.800 42.783 1.00 93.62 484 LEU A O 1
ATOM 3706 N N . THR A 1 485 ? -20.582 20.596 42.533 1.00 92.44 485 THR A N 1
ATOM 3707 C CA . THR A 1 485 ? -21.014 20.628 41.131 1.00 92.44 485 THR A CA 1
ATOM 3708 C C . THR A 1 485 ? -22.267 19.788 40.950 1.00 92.44 485 THR A C 1
ATOM 3710 O O . THR A 1 485 ? -22.405 18.731 41.564 1.00 92.44 485 THR A O 1
ATOM 3713 N N . THR A 1 486 ? -23.176 20.247 40.091 1.00 91.75 486 THR A N 1
ATOM 3714 C CA . THR A 1 486 ? -24.403 19.518 39.759 1.00 91.75 486 THR A CA 1
ATOM 3715 C C . THR A 1 486 ? -24.616 19.464 38.258 1.00 91.75 486 THR A C 1
ATOM 3717 O O . THR A 1 486 ? -24.533 20.502 37.598 1.00 91.75 486 THR A O 1
ATOM 3720 N N . HIS A 1 487 ? -24.980 18.298 37.738 1.00 90.12 487 HIS A N 1
ATOM 3721 C CA . HIS A 1 487 ? -25.359 18.113 36.338 1.00 90.12 487 HIS A CA 1
ATOM 3722 C C . HIS A 1 487 ? -26.567 17.181 36.209 1.00 90.12 487 HIS A C 1
ATOM 3724 O O . HIS A 1 487 ? -27.027 16.573 37.179 1.00 90.12 487 HIS A O 1
ATOM 3730 N N . SER A 1 488 ? -27.143 17.137 35.008 1.00 88.94 488 SER A N 1
ATOM 3731 C CA . SER A 1 488 ? -28.169 16.142 34.669 1.00 88.94 488 SER A CA 1
ATOM 3732 C C . SER A 1 488 ? -27.478 14.834 34.277 1.00 88.94 488 SER A C 1
ATOM 3734 O O . SER A 1 488 ? -26.418 14.929 33.663 1.00 88.94 488 SER A O 1
ATOM 3736 N N . PRO A 1 489 ? -28.042 13.651 34.579 1.00 89.06 489 PRO A N 1
ATOM 3737 C CA . PRO A 1 489 ? -27.392 12.382 34.271 1.00 89.06 489 PRO A CA 1
ATOM 3738 C C . PRO A 1 489 ? -27.121 12.210 32.769 1.00 89.06 489 PRO A C 1
ATOM 3740 O O . PRO A 1 489 ? -27.942 12.592 31.934 1.00 89.06 489 PRO A O 1
ATOM 3743 N N . THR A 1 490 ? -25.981 11.607 32.454 1.00 89.50 490 THR A N 1
ATOM 3744 C CA . THR A 1 490 ? -25.439 11.374 31.107 1.00 89.50 490 THR A CA 1
ATOM 3745 C C . THR A 1 490 ? -25.125 9.891 30.897 1.00 89.50 490 THR A C 1
ATOM 3747 O O . THR A 1 490 ? -25.126 9.109 31.852 1.00 89.50 490 THR A O 1
ATOM 3750 N N . LEU A 1 491 ? -24.825 9.471 29.662 1.00 87.62 491 LEU A N 1
ATOM 3751 C CA . LEU A 1 491 ? -24.337 8.109 29.401 1.00 87.62 491 LEU A CA 1
ATOM 3752 C C . LEU A 1 491 ? -23.013 7.799 30.114 1.00 87.62 491 LEU A C 1
ATOM 3754 O O . LEU A 1 491 ? -22.758 6.638 30.441 1.00 87.62 491 LEU A O 1
ATOM 3758 N N . GLU A 1 492 ? -22.198 8.813 30.408 1.00 86.38 492 GLU A N 1
ATOM 3759 C CA . GLU A 1 492 ? -20.987 8.634 31.209 1.00 86.38 492 GLU A CA 1
ATOM 3760 C C . GLU A 1 492 ? -21.343 8.173 32.625 1.00 86.38 492 GLU A C 1
ATOM 3762 O O . GLU A 1 492 ? -20.815 7.170 33.104 1.00 86.38 492 GLU A O 1
ATOM 3767 N N . ASP A 1 493 ? -22.333 8.808 33.255 1.00 86.12 493 ASP A N 1
ATOM 3768 C CA . ASP A 1 493 ? -22.809 8.414 34.583 1.00 86.12 493 ASP A CA 1
ATOM 3769 C C . ASP A 1 493 ? -23.345 6.969 34.589 1.00 86.12 493 ASP A C 1
ATOM 3771 O O . ASP A 1 493 ? -23.089 6.216 35.537 1.00 86.12 493 ASP A O 1
ATOM 3775 N N . VAL A 1 494 ? -24.026 6.549 33.510 1.00 85.62 494 VAL A N 1
ATOM 3776 C CA . VAL A 1 494 ? -24.493 5.161 33.324 1.00 85.62 494 VAL A CA 1
ATOM 3777 C C . VAL A 1 494 ? -23.304 4.207 33.298 1.00 85.62 494 VAL A C 1
ATOM 3779 O O . VAL A 1 494 ? -23.297 3.210 34.021 1.00 85.62 494 VAL A O 1
ATOM 3782 N N . PHE A 1 495 ? -22.284 4.516 32.495 1.00 83.31 495 PHE A N 1
ATOM 3783 C CA . PHE A 1 495 ? -21.092 3.684 32.371 1.00 83.31 495 PHE A CA 1
ATOM 3784 C C . PHE A 1 495 ? -20.378 3.521 33.715 1.00 83.31 495 PHE A C 1
ATOM 3786 O O . PHE A 1 495 ? -20.107 2.392 34.133 1.00 83.31 495 PHE A O 1
ATOM 3793 N N . VAL A 1 496 ? -20.140 4.620 34.439 1.00 82.44 496 VAL A N 1
ATOM 3794 C CA . VAL A 1 496 ? -19.492 4.565 35.757 1.00 82.44 496 VAL A CA 1
ATOM 3795 C C . VAL A 1 496 ? -20.375 3.807 36.752 1.00 82.44 496 VAL A C 1
ATOM 3797 O O . VAL A 1 496 ? -19.867 3.071 37.594 1.00 82.44 496 VAL A O 1
ATOM 3800 N N . SER A 1 497 ? -21.704 3.962 36.695 1.00 81.94 497 SER A N 1
ATOM 3801 C CA . SER A 1 497 ? -22.633 3.224 37.567 1.00 81.94 497 SER A CA 1
ATOM 3802 C C . SER A 1 497 ? -22.594 1.714 37.333 1.00 81.94 497 SER A C 1
ATOM 3804 O O . SER A 1 497 ? -22.748 0.958 38.290 1.00 81.94 497 SER A O 1
ATOM 3806 N N . LEU A 1 498 ? -22.411 1.272 36.089 1.00 81.31 498 LEU A N 1
ATOM 3807 C CA . LEU A 1 498 ? -22.393 -0.148 35.735 1.00 81.31 498 LEU A CA 1
ATOM 3808 C C . LEU A 1 498 ? -21.024 -0.802 35.961 1.00 81.31 498 LEU A C 1
ATOM 3810 O O . LEU A 1 498 ? -20.964 -1.970 36.333 1.00 81.31 498 LEU A O 1
ATOM 3814 N N . THR A 1 499 ? -19.933 -0.062 35.751 1.00 77.00 499 THR A N 1
ATOM 3815 C CA . THR A 1 499 ? -18.561 -0.607 35.774 1.00 77.00 499 THR A CA 1
ATOM 3816 C C . THR A 1 499 ? -17.768 -0.241 37.033 1.00 77.00 499 THR A C 1
ATOM 3818 O O . THR A 1 499 ? -16.738 -0.850 37.324 1.00 77.00 499 THR A O 1
ATOM 3821 N N . GLY A 1 500 ? -18.219 0.763 37.794 1.00 69.50 500 GLY A N 1
ATOM 3822 C CA . GLY A 1 500 ? -17.516 1.286 38.969 1.00 69.50 500 GLY A CA 1
ATOM 3823 C C . GLY A 1 500 ? -16.214 2.031 38.648 1.00 69.50 500 GLY A C 1
ATOM 3824 O O . GLY A 1 500 ? -15.400 2.238 39.549 1.00 69.50 500 GLY A O 1
ATOM 3825 N N . ARG A 1 501 ? -15.973 2.401 37.382 1.00 65.38 501 ARG A N 1
ATOM 3826 C CA . ARG A 1 501 ? -14.757 3.090 36.923 1.00 65.38 501 ARG A CA 1
ATOM 3827 C C . ARG A 1 501 ? -15.111 4.231 35.972 1.00 65.38 501 ARG A C 1
ATOM 3829 O O . ARG A 1 501 ? -16.021 4.091 35.162 1.00 65.38 501 ARG A O 1
ATOM 3836 N N . HIS A 1 502 ? -14.358 5.327 36.043 1.00 61.06 502 HIS A N 1
ATOM 3837 C CA . HIS A 1 502 ? -14.338 6.324 34.971 1.00 61.06 502 HIS A CA 1
ATOM 3838 C C . HIS A 1 502 ? -13.621 5.755 33.743 1.00 61.06 502 HIS A C 1
ATOM 3840 O O . HIS A 1 502 ? -12.699 4.939 33.875 1.00 61.06 502 HIS A O 1
ATOM 3846 N N . LEU A 1 503 ? -14.043 6.192 32.557 1.00 53.16 503 LEU A N 1
ATOM 3847 C CA . LEU A 1 503 ? -13.267 5.996 31.338 1.00 53.16 503 LEU A CA 1
ATOM 3848 C C . LEU A 1 503 ? -11.915 6.681 31.535 1.00 53.16 503 LEU A C 1
ATOM 3850 O O . LEU A 1 503 ? -11.846 7.850 31.899 1.00 53.16 503 LEU A O 1
ATOM 3854 N N . ARG A 1 504 ? -10.834 5.921 31.373 1.00 44.41 504 ARG A N 1
ATOM 3855 C CA . ARG A 1 504 ? -9.488 6.493 31.355 1.00 44.41 504 ARG A CA 1
ATOM 3856 C C . ARG A 1 504 ? -9.250 7.031 29.952 1.00 44.41 504 ARG A C 1
ATOM 3858 O O . ARG A 1 504 ? -9.477 6.290 28.999 1.00 44.41 504 ARG A O 1
ATOM 3865 N N . ASP A 1 505 ? -8.768 8.265 29.845 1.00 37.31 505 ASP A N 1
ATOM 3866 C CA . ASP A 1 505 ? -8.183 8.758 28.599 1.00 37.31 505 ASP A CA 1
ATOM 3867 C C . ASP A 1 505 ? -7.004 7.838 28.241 1.00 37.31 505 ASP A C 1
ATOM 3869 O O . ASP A 1 505 ? -6.035 7.732 29.002 1.00 37.31 505 ASP A O 1
ATOM 3873 N N . GLY A 1 506 ? -7.159 7.094 27.144 1.00 30.00 506 GLY A N 1
ATOM 3874 C CA . GLY A 1 506 ? -6.116 6.267 26.536 1.00 30.00 506 GLY A CA 1
ATOM 3875 C C . GLY A 1 506 ? -5.127 7.098 25.737 1.00 30.00 506 GLY A C 1
ATOM 3876 O O . GLY A 1 506 ? -5.575 8.070 25.086 1.00 30.00 506 GLY A O 1
#

Foldseek 3Di:
DQDPDQDPVSCQVVVQDDCVLQKDKDFQWDDDLVVLVVVLVVVQPDQCQQFFDPVQHDPCVVPPDDTLLRPVQDLVNSVVSLDDDPHTTDPVSNVVSVVDDPSSVVVNSVLSVPPDPVCPPVSSVQWAADQDPNHGGTGIGGNPHTDMFIWGFDDADPVRHTPIDTDDPPDDDDDGDDFEGDDKDKDKDAPVVDDDDPDVVNPDRIDMDMGYPDPDDPDDPPQVVQPPSCPPVVCVVVAPPHDDDDDPDDDDDDDPDDWDADPNRTCVPCVLVLVLAFFEFAPDDDDDQADFLLRRLVVLLVSHPDFDDSCVLCVLLPCNVRRGPGLVPDDPLRVLSSSVSSRRRSVHLEYEAEQSCPPHDPVSNVSVLVSLVVCVVVVGYYDYDHPDQVSCLSRPQKDFDDDPRDRQDIDGQVVLQCVLVAFKKKWWAFPDDADQQVLLCPFPQFPDWDDDVRYIMTRGRDCVRRVVRVVVVCVVVVTHTPDMDMDGGTVQNSNCVRPVDGDDDD